Protein AF-0000000068948378 (afdb_homodimer)

Secondary structure (DSSP, 8-state):
-----EEEEEE----B-GGGPPBTTTB-HHHHHHHHHHHHHHSSS--SEEEEES--BSS--HHHHHHHHHHHTT--S-EEEE--TT--HHHHHHHTTT-GGGGTT-STTS---EEEEETTEEEEE---B-TT-SSEE--GGGHHHHHHHHHT-TTS-EEEE-SS-SS--S-HHHHHTSEETHHHHHHHHHT-TTEEEEEE-SSSS-EEEEETTEEEEEPPPSS-EE-----TT---EEE-PPPEEEEEEEETTTEEEEEEEE-S-----EESB-TTS-B--/-----EEEEEE----B-GGGPPBTTTB-HHHHHHHHHHHHHHSSS--SEEEEES--BSS--HHHHHHHHHHHTT--S-EEEE--TT--HHHHHHHTTT-GGGGTT-STTS---EEEEETTEEEEE---B-TT-SSEE--GGGHHHHHHHHHT-TTS-EEEE-SS-SS--S-HHHHHTSEETHHHHHHHHHT-TTEEEEEE-SSSS-EEEEETTEEEEEPPPSS-EE-----TT---EEE-PPPEEEEEEEETTTEEEEEEEE-S-----EESB-TTS-B--

Sequence (562 aa):
MNTAPYLVAHITDLHIKAGGKLSYRLVDTAGALHRCIDTLLAAPQQPDAVIVTGDLVDFGAESEYQFLRQILQRLSMPVRLLPGNHDSRGALRRVFADHDYLFATGSGEDPVHYSIDSGPLRLVAFDCTVPGQPGGRVDPGALPWLEAALSADPARPTLLLLHHPPFFTGIGHMDEQGLANADALEAIVRRHPQVERVLCGHLHRHITRRFGGTVAITAPGPAHQVALDLDPQAPSCFRMEPPGYLLHWWHPAHGLVTHAAAIGDYGAAHPFFDAQGKLIDMNTAPYLVAHITDLHIKAGGKLSYRLVDTAGALHRCIDTLLAAPQQPDAVIVTGDLVDFGAESEYQFLRQILQRLSMPVRLLPGNHDSRGALRRVFADHDYLFATGSGEDPVHYSIDSGPLRLVAFDCTVPGQPGGRVDPGALPWLEAALSADPARPTLLLLHHPPFFTGIGHMDEQGLANADALEAIVRRHPQVERVLCGHLHRHITRRFGGTVAITAPGPAHQVALDLDPQAPSCFRMEPPGYLLHWWHPAHGLVTHAAAIGDYGAAHPFFDAQGKLID

Structure (mmCIF, N/CA/C/O backbone):
data_AF-0000000068948378-model_v1
#
loop_
_entity.id
_entity.type
_entity.pdbx_description
1 polymer Phosphodiesterase
#
loop_
_atom_site.group_PDB
_atom_site.id
_atom_site.type_symbol
_atom_site.label_atom_id
_atom_site.label_alt_id
_atom_site.label_comp_id
_atom_site.label_asym_id
_atom_site.label_entity_id
_atom_site.label_seq_id
_atom_site.pdbx_PDB_ins_code
_atom_site.Cartn_x
_atom_site.Cartn_y
_atom_site.Cartn_z
_atom_site.occupancy
_atom_site.B_iso_or_equiv
_atom_site.auth_seq_id
_atom_site.auth_comp_id
_atom_site.auth_asym_id
_atom_site.auth_atom_id
_atom_site.pdbx_PDB_model_num
ATOM 1 N N . MET A 1 1 ? 20.938 15.641 -17.5 1 41.38 1 MET A N 1
ATOM 2 C CA . MET A 1 1 ? 19.703 15.508 -16.734 1 41.38 1 MET A CA 1
ATOM 3 C C . MET A 1 1 ? 19.969 14.844 -15.391 1 41.38 1 MET A C 1
ATOM 5 O O . MET A 1 1 ? 20.781 13.914 -15.305 1 41.38 1 MET A O 1
ATOM 9 N N . ASN A 1 2 ? 19.797 15.547 -14.328 1 54.47 2 ASN A N 1
ATOM 10 C CA . ASN A 1 2 ? 20.062 15.016 -12.992 1 54.47 2 ASN A CA 1
ATOM 11 C C . ASN A 1 2 ? 19.469 13.617 -12.828 1 54.47 2 ASN A C 1
ATOM 13 O O . ASN A 1 2 ? 18.25 13.438 -12.906 1 54.47 2 ASN A O 1
ATOM 17 N N . THR A 1 3 ? 20.25 12.5 -13 1 70.75 3 THR A N 1
ATOM 18 C CA . THR A 1 3 ? 19.906 11.086 -13.133 1 70.75 3 THR A CA 1
ATOM 19 C C . THR A 1 3 ? 19.703 10.445 -11.766 1 70.75 3 THR A C 1
ATOM 21 O O . THR A 1 3 ? 19.453 9.242 -11.672 1 70.75 3 THR A O 1
ATOM 24 N N . ALA A 1 4 ? 19.766 11.375 -10.672 1 86.75 4 ALA A N 1
ATOM 25 C CA . ALA A 1 4 ? 19.703 10.758 -9.352 1 86.75 4 ALA A CA 1
ATOM 26 C C . ALA A 1 4 ? 18.266 10.633 -8.867 1 86.75 4 ALA A C 1
ATOM 28 O O . ALA A 1 4 ? 17.438 11.5 -9.141 1 86.75 4 ALA A O 1
ATOM 29 N N . PRO A 1 5 ? 17.922 9.57 -8.219 1 94.81 5 PRO A N 1
ATOM 30 C CA . PRO A 1 5 ? 16.578 9.422 -7.645 1 94.81 5 PRO A CA 1
ATOM 31 C C . PRO A 1 5 ? 16.297 10.422 -6.527 1 94.81 5 PRO A C 1
ATOM 33 O O . PRO A 1 5 ? 17.203 11.102 -6.055 1 94.81 5 PRO A O 1
ATOM 36 N N . TYR A 1 6 ? 15.062 10.758 -6.312 1 98.31 6 TYR A N 1
ATOM 37 C CA . TYR A 1 6 ? 14.57 11.594 -5.227 1 98.31 6 TYR A CA 1
ATOM 38 C C . TYR A 1 6 ? 13.609 10.82 -4.328 1 98.31 6 TYR A C 1
ATOM 40 O O . TYR A 1 6 ? 12.711 10.133 -4.82 1 98.31 6 TYR A O 1
ATOM 48 N N . LEU A 1 7 ? 13.883 10.852 -3.053 1 98.75 7 LEU A N 1
ATOM 49 C CA . LEU A 1 7 ? 13.133 10.031 -2.107 1 98.75 7 LEU A CA 1
ATOM 50 C C . LEU A 1 7 ? 12.391 10.898 -1.099 1 98.75 7 LEU A C 1
ATOM 52 O O . LEU A 1 7 ? 13.008 11.688 -0.384 1 98.75 7 LEU A O 1
ATOM 56 N N . VAL A 1 8 ? 11.039 10.766 -1.055 1 98.94 8 VAL A N 1
ATOM 57 C CA . VAL A 1 8 ? 10.211 11.492 -0.098 1 98.94 8 VAL A CA 1
ATOM 58 C C . VAL A 1 8 ? 9.617 10.516 0.917 1 98.94 8 VAL A C 1
ATOM 60 O O . VAL A 1 8 ? 8.977 9.523 0.541 1 98.94 8 VAL A O 1
ATOM 63 N N . ALA A 1 9 ? 9.859 10.758 2.195 1 98.94 9 ALA A N 1
ATOM 64 C CA . ALA A 1 9 ? 9.18 9.992 3.24 1 98.94 9 ALA A CA 1
ATOM 65 C C . ALA A 1 9 ? 7.848 10.641 3.609 1 98.94 9 ALA A C 1
ATOM 67 O O . ALA A 1 9 ? 7.773 11.852 3.816 1 98.94 9 ALA A O 1
ATOM 68 N N . HIS A 1 10 ? 6.828 9.859 3.617 1 99 10 HIS A N 1
ATOM 69 C CA . HIS A 1 10 ? 5.488 10.281 4.004 1 99 10 HIS A CA 1
ATOM 70 C C . HIS A 1 10 ? 5.09 9.68 5.352 1 99 10 HIS A C 1
ATOM 72 O O . HIS A 1 10 ? 4.863 8.477 5.457 1 99 10 HIS A O 1
ATOM 78 N N . ILE A 1 11 ? 5.043 10.492 6.383 1 98.94 11 ILE A N 1
ATOM 79 C CA . ILE A 1 11 ? 4.535 10.102 7.695 1 98.94 11 ILE A CA 1
ATOM 80 C C . ILE A 1 11 ? 3.27 10.898 8.016 1 98.94 11 ILE A C 1
ATOM 82 O O . ILE A 1 11 ? 3.049 11.977 7.453 1 98.94 11 ILE A O 1
ATOM 86 N N . THR A 1 12 ? 2.42 10.359 8.844 1 98.94 12 THR A N 1
ATOM 87 C CA . THR A 1 12 ? 1.141 11.008 9.117 1 98.94 12 THR A CA 1
ATOM 88 C C . THR A 1 12 ? 0.565 10.539 10.445 1 98.94 12 THR A C 1
ATOM 90 O O . THR A 1 12 ? 1.054 9.578 11.039 1 98.94 12 THR A O 1
ATOM 93 N N . ASP A 1 13 ? -0.371 11.289 10.984 1 98.94 13 ASP A N 1
ATOM 94 C CA . ASP A 1 13 ? -1.159 10.906 12.148 1 98.94 13 ASP A CA 1
ATOM 95 C C . ASP A 1 13 ? -0.263 10.648 13.359 1 98.94 13 ASP A C 1
ATOM 97 O O . ASP A 1 13 ? -0.341 9.594 13.984 1 98.94 13 ASP A O 1
ATOM 101 N N . LEU A 1 14 ? 0.471 11.727 13.703 1 98.94 14 LEU A N 1
ATOM 102 C CA . LEU A 1 14 ? 1.459 11.617 14.766 1 98.94 14 LEU A CA 1
ATOM 103 C C . LEU A 1 14 ? 0.791 11.695 16.141 1 98.94 14 LEU A C 1
ATOM 105 O O . LEU A 1 14 ? 1.247 11.062 17.094 1 98.94 14 LEU A O 1
ATOM 109 N N . HIS A 1 15 ? -0.185 12.578 16.328 1 98.75 15 HIS A N 1
ATOM 110 C CA . HIS A 1 15 ? -0.958 12.766 17.547 1 98.75 15 HIS A CA 1
ATOM 111 C C . HIS A 1 15 ? -0.048 13.039 18.75 1 98.75 15 HIS A C 1
ATOM 113 O O . HIS A 1 15 ? -0.236 12.469 19.828 1 98.75 15 HIS A O 1
ATOM 119 N N . ILE A 1 16 ? 0.904 13.898 18.531 1 98.81 16 ILE A N 1
ATOM 120 C CA . ILE A 1 16 ? 1.874 14.195 19.578 1 98.81 16 ILE A CA 1
ATOM 121 C C . ILE A 1 16 ? 1.189 14.945 20.719 1 98.81 16 ILE A C 1
ATOM 123 O O . ILE A 1 16 ? 0.422 15.883 20.484 1 98.81 16 ILE A O 1
ATOM 127 N N . LYS A 1 17 ? 1.474 14.562 21.906 1 98.19 17 LYS A N 1
ATOM 128 C CA . LYS A 1 17 ? 1.017 15.234 23.109 1 98.19 17 LYS A CA 1
ATOM 129 C C . LYS A 1 17 ? 2.184 15.883 23.859 1 98.19 17 LYS A C 1
ATOM 131 O O . LYS A 1 17 ? 3.285 15.328 23.891 1 98.19 17 LYS A O 1
ATOM 136 N N . ALA A 1 18 ? 1.875 16.969 24.469 1 97.31 18 ALA A N 1
ATOM 137 C CA . ALA A 1 18 ? 2.926 17.703 25.172 1 97.31 18 ALA A CA 1
ATOM 138 C C . ALA A 1 18 ? 3.537 16.859 26.281 1 97.31 18 ALA A C 1
ATOM 140 O O . ALA A 1 18 ? 2.824 16.125 26.984 1 97.31 18 ALA A O 1
ATOM 141 N N . GLY A 1 19 ? 4.82 16.938 26.375 1 95.81 19 GLY A N 1
ATOM 142 C CA . GLY A 1 19 ? 5.535 16.312 27.484 1 95.81 19 GLY A CA 1
ATOM 143 C C . GLY A 1 19 ? 5.566 14.805 27.406 1 95.81 19 GLY A C 1
ATOM 144 O O . GLY A 1 19 ? 5.945 14.141 28.375 1 95.81 19 GLY A O 1
ATOM 145 N N . GLY A 1 20 ? 5.043 14.234 26.391 1 94.81 20 GLY A N 1
ATOM 146 C CA . GLY A 1 20 ? 5.094 12.789 26.219 1 94.81 20 GLY A CA 1
ATOM 147 C C . GLY A 1 20 ? 3.908 12.078 26.844 1 94.81 20 GLY A C 1
ATOM 148 O O . GLY A 1 20 ? 3.969 10.875 27.109 1 94.81 20 GLY A O 1
ATOM 149 N N . LYS A 1 21 ? 2.914 12.859 27.094 1 96.69 21 LYS A N 1
ATOM 150 C CA . LYS A 1 21 ? 1.692 12.242 27.609 1 96.69 21 LYS A CA 1
ATOM 151 C C . LYS A 1 21 ? 1.196 11.148 26.656 1 96.69 21 LYS A C 1
ATOM 153 O O . LYS A 1 21 ? 1.266 11.297 25.438 1 96.69 21 LYS A O 1
ATOM 158 N N . LEU A 1 22 ? 0.646 10.078 27.25 1 97.56 22 LEU A N 1
ATOM 159 C CA . LEU A 1 22 ? 0.154 8.961 26.453 1 97.56 22 LEU A CA 1
ATOM 160 C C . LEU A 1 22 ? -1.228 9.266 25.875 1 97.56 22 LEU A C 1
ATOM 162 O O . LEU A 1 22 ? -2.072 9.844 26.562 1 97.56 22 LEU A O 1
ATOM 166 N N . SER A 1 23 ? -1.463 8.914 24.656 1 96.62 23 SER A N 1
ATOM 167 C CA . SER A 1 23 ? -2.805 8.945 24.094 1 96.62 23 SER A CA 1
ATOM 168 C C . SER A 1 23 ? -3.623 7.738 24.531 1 96.62 23 SER A C 1
ATOM 170 O O . SER A 1 23 ? -3.105 6.621 24.594 1 96.62 23 SER A O 1
ATOM 172 N N . TYR A 1 24 ? -4.84 7.887 24.875 1 96.31 24 TYR A N 1
ATOM 173 C CA . TYR A 1 24 ? -5.785 6.852 25.281 1 96.31 24 TYR A CA 1
ATOM 174 C C . TYR A 1 24 ? -5.266 6.078 26.484 1 96.31 24 TYR A C 1
ATOM 176 O O . TYR A 1 24 ? -5.598 4.906 26.672 1 96.31 24 TYR A O 1
ATOM 184 N N . ARG A 1 25 ? -4.355 6.668 27.188 1 95.44 25 ARG A N 1
ATOM 185 C CA . ARG A 1 25 ? -3.73 6.117 28.375 1 95.44 25 ARG A CA 1
ATOM 186 C C . ARG A 1 25 ? -2.898 4.883 28.047 1 95.44 25 ARG A C 1
ATOM 188 O O . ARG A 1 25 ? -2.693 4.016 28.906 1 95.44 25 ARG A O 1
ATOM 195 N N . LEU A 1 26 ? -2.566 4.82 26.828 1 96.62 26 LEU A N 1
ATOM 196 C CA . LEU A 1 26 ? -1.916 3.584 26.406 1 96.62 26 LEU A CA 1
ATOM 197 C C . LEU A 1 26 ? -0.816 3.865 25.391 1 96.62 26 LEU A C 1
ATOM 199 O O . LEU A 1 26 ? 0.271 3.291 25.469 1 96.62 26 LEU A O 1
ATOM 203 N N . VAL A 1 27 ? -0.991 4.758 24.484 1 98.19 27 VAL A N 1
ATOM 204 C CA . VAL A 1 27 ? -0.158 4.887 23.297 1 98.19 27 VAL A CA 1
ATOM 205 C C . VAL A 1 27 ? 0.9 5.965 23.516 1 98.19 27 VAL A C 1
ATOM 207 O O . VAL A 1 27 ? 0.571 7.137 23.703 1 98.19 27 VAL A O 1
ATOM 210 N N . ASP A 1 28 ? 2.139 5.613 23.469 1 98.62 28 ASP A N 1
ATOM 211 C CA . ASP A 1 28 ? 3.271 6.531 23.531 1 98.62 28 ASP A CA 1
ATOM 212 C C . ASP A 1 28 ? 3.588 7.113 22.156 1 98.62 28 ASP A C 1
ATOM 214 O O . ASP A 1 28 ? 4.551 6.699 21.516 1 98.62 28 ASP A O 1
ATOM 218 N N . THR A 1 29 ? 2.883 8.164 21.781 1 98.75 29 THR A N 1
ATOM 219 C CA . THR A 1 29 ? 2.992 8.703 20.422 1 98.75 29 THR A CA 1
ATOM 220 C C . THR A 1 29 ? 4.34 9.391 20.234 1 98.75 29 THR A C 1
ATOM 222 O O . THR A 1 29 ? 4.902 9.359 19.141 1 98.75 29 THR A O 1
ATOM 225 N N . ALA A 1 30 ? 4.898 10.031 21.25 1 98.81 30 ALA A N 1
ATOM 226 C CA . ALA A 1 30 ? 6.219 10.641 21.125 1 98.81 30 ALA A CA 1
ATOM 227 C C . ALA A 1 30 ? 7.297 9.586 20.906 1 98.81 30 ALA A C 1
ATOM 229 O O . ALA A 1 30 ? 8.148 9.727 20.031 1 98.81 30 ALA A O 1
ATOM 230 N N . GLY A 1 31 ? 7.273 8.555 21.75 1 98.81 31 GLY A N 1
ATOM 231 C CA . GLY A 1 31 ? 8.203 7.453 21.562 1 98.81 31 GLY A CA 1
ATOM 232 C C . GLY A 1 31 ? 8.102 6.824 20.188 1 98.81 31 GLY A C 1
ATOM 233 O O . GLY A 1 31 ? 9.117 6.469 19.578 1 98.81 31 GLY A O 1
ATOM 234 N N . ALA A 1 32 ? 6.898 6.688 19.703 1 98.88 32 ALA A N 1
ATOM 235 C CA . ALA A 1 32 ? 6.68 6.125 18.375 1 98.88 32 ALA A CA 1
ATOM 236 C C . ALA A 1 32 ? 7.312 6.996 17.297 1 98.88 32 ALA A C 1
ATOM 238 O O . ALA A 1 32 ? 7.91 6.484 16.344 1 98.88 32 ALA A O 1
ATOM 239 N N . LEU A 1 33 ? 7.117 8.312 17.406 1 98.94 33 LEU A N 1
ATOM 240 C CA . LEU A 1 33 ? 7.727 9.203 16.422 1 98.94 33 LEU A CA 1
ATOM 241 C C . LEU A 1 33 ? 9.25 9.125 16.5 1 98.94 33 LEU A C 1
ATOM 243 O O . LEU A 1 33 ? 9.922 9.156 15.461 1 98.94 33 LEU A O 1
ATOM 247 N N . HIS A 1 34 ? 9.828 9.078 17.703 1 98.88 34 HIS A N 1
ATOM 248 C CA . HIS A 1 34 ? 11.273 8.898 17.844 1 98.88 34 HIS A CA 1
ATOM 249 C C . HIS A 1 34 ? 11.742 7.641 17.109 1 98.88 34 HIS A C 1
ATOM 251 O O . HIS A 1 34 ? 12.742 7.672 16.391 1 98.88 34 HIS A O 1
ATOM 257 N N . ARG A 1 35 ? 11.039 6.566 17.312 1 98.81 35 ARG A N 1
ATOM 258 C CA . ARG A 1 35 ? 11.391 5.316 16.641 1 98.81 35 ARG A CA 1
ATOM 259 C C . ARG A 1 35 ? 11.273 5.453 15.125 1 98.81 35 ARG A C 1
ATOM 261 O O . ARG A 1 35 ? 12.094 4.906 14.391 1 98.81 35 ARG A O 1
ATOM 268 N N . CYS A 1 36 ? 10.227 6.102 14.688 1 98.88 36 CYS A N 1
ATOM 269 C CA . CYS A 1 36 ? 10.055 6.363 13.266 1 98.88 36 CYS A CA 1
ATOM 270 C C . CYS A 1 36 ? 11.258 7.109 12.703 1 98.88 36 CYS A C 1
ATOM 272 O O . CYS A 1 36 ? 11.828 6.703 11.688 1 98.88 36 CYS A O 1
ATOM 274 N N . ILE A 1 37 ? 11.641 8.172 13.359 1 98.94 37 ILE A N 1
ATOM 275 C CA . ILE A 1 37 ? 12.758 9 12.914 1 98.94 37 ILE A CA 1
ATOM 276 C C . ILE A 1 37 ? 14.055 8.188 12.969 1 98.94 37 ILE A C 1
ATOM 278 O O . ILE A 1 37 ? 14.867 8.242 12.039 1 98.94 37 ILE A O 1
ATOM 282 N N . ASP A 1 38 ? 14.25 7.383 14.078 1 98.81 38 ASP A N 1
ATOM 283 C CA . ASP A 1 38 ? 15.406 6.492 14.141 1 98.81 38 ASP A CA 1
ATOM 284 C C . ASP A 1 38 ? 15.461 5.566 12.93 1 98.81 38 ASP A C 1
ATOM 286 O O . ASP A 1 38 ? 16.531 5.344 12.359 1 98.81 38 ASP A O 1
ATOM 290 N N . THR A 1 39 ? 14.336 5.059 12.586 1 98.69 39 THR A N 1
ATOM 291 C CA . THR A 1 39 ? 14.25 4.137 11.461 1 98.69 39 THR A CA 1
ATOM 292 C C . THR A 1 39 ? 14.617 4.84 10.156 1 98.69 39 THR A C 1
ATOM 294 O O . THR A 1 39 ? 15.398 4.309 9.359 1 98.69 39 THR A O 1
ATOM 297 N N . LEU A 1 40 ? 14.062 6.039 9.914 1 98.44 40 LEU A N 1
ATOM 298 C CA . LEU A 1 40 ? 14.359 6.824 8.727 1 98.44 40 LEU A CA 1
ATOM 299 C C . LEU A 1 40 ? 15.844 7.129 8.625 1 98.44 40 LEU A C 1
ATOM 301 O O . LEU A 1 40 ? 16.438 7.004 7.555 1 98.44 40 LEU A O 1
ATOM 305 N N . LEU A 1 41 ? 16.422 7.488 9.727 1 98.25 41 LEU A N 1
ATOM 306 C CA . LEU A 1 41 ? 17.812 7.938 9.734 1 98.25 41 LEU A CA 1
ATOM 307 C C . LEU A 1 41 ? 18.766 6.754 9.633 1 98.25 41 LEU A C 1
ATOM 309 O O . LEU A 1 41 ? 19.906 6.914 9.211 1 98.25 41 LEU A O 1
ATOM 313 N N . ALA A 1 42 ? 18.312 5.57 10.031 1 97.5 42 ALA A N 1
ATOM 314 C CA . ALA A 1 42 ? 19.141 4.371 9.984 1 97.5 42 ALA A CA 1
ATOM 315 C C . ALA A 1 42 ? 19 3.654 8.641 1 97.5 42 ALA A C 1
ATOM 317 O O . ALA A 1 42 ? 19.734 2.721 8.344 1 97.5 42 ALA A O 1
ATOM 318 N N . ALA A 1 43 ? 18.047 4.062 7.844 1 96.81 43 ALA A N 1
ATOM 319 C CA . ALA A 1 43 ? 17.781 3.387 6.578 1 96.81 43 ALA A CA 1
ATOM 320 C C . ALA A 1 43 ? 18.953 3.516 5.621 1 96.81 43 ALA A C 1
ATOM 322 O O . ALA A 1 43 ? 19.734 4.473 5.703 1 96.81 43 ALA A O 1
ATOM 323 N N . PRO A 1 44 ? 19.078 2.504 4.629 1 96.31 44 PRO A N 1
ATOM 324 C CA . PRO A 1 44 ? 20.188 2.592 3.664 1 96.31 44 PRO A CA 1
ATOM 325 C C . PRO A 1 44 ? 20.172 3.896 2.873 1 96.31 44 PRO A C 1
ATOM 327 O O . PRO A 1 44 ? 21.234 4.457 2.582 1 96.31 44 PRO A O 1
ATOM 330 N N . GLN A 1 45 ? 19.016 4.32 2.473 1 97.38 45 GLN A N 1
ATOM 331 C CA . GLN A 1 45 ? 18.828 5.633 1.862 1 97.38 45 GLN A CA 1
ATOM 332 C C . GLN A 1 45 ? 17.969 6.535 2.75 1 97.38 45 GLN A C 1
ATOM 334 O O . GLN A 1 45 ? 16.828 6.211 3.057 1 97.38 45 GLN A O 1
ATOM 339 N N . GLN A 1 46 ? 18.547 7.629 3.104 1 97.38 46 GLN A N 1
ATOM 340 C CA . GLN A 1 46 ? 17.75 8.633 3.795 1 97.38 46 GLN A CA 1
ATOM 341 C C . GLN A 1 46 ? 16.891 9.422 2.811 1 97.38 46 GLN A C 1
ATOM 343 O O . GLN A 1 46 ? 17.312 9.672 1.679 1 97.38 46 GLN A O 1
ATOM 348 N N . PRO A 1 47 ? 15.695 9.797 3.244 1 98.56 47 PRO A N 1
ATOM 349 C CA . PRO A 1 47 ? 14.867 10.602 2.338 1 98.56 47 PRO A CA 1
ATOM 350 C C . PRO A 1 47 ? 15.445 12 2.102 1 98.56 47 PRO A C 1
ATOM 352 O O . PRO A 1 47 ? 16.156 12.531 2.961 1 98.56 47 PRO A O 1
ATOM 355 N N . ASP A 1 48 ? 15.133 12.547 0.911 1 98.69 48 ASP A N 1
ATOM 356 C CA . ASP A 1 48 ? 15.523 13.906 0.569 1 98.69 48 ASP A CA 1
ATOM 357 C C . ASP A 1 48 ? 14.594 14.93 1.227 1 98.69 48 ASP A C 1
ATOM 359 O O . ASP A 1 48 ? 14.984 16.078 1.442 1 98.69 48 ASP A O 1
ATOM 363 N N . ALA A 1 49 ? 13.391 14.508 1.543 1 98.81 49 ALA A N 1
ATOM 364 C CA . ALA A 1 49 ? 12.375 15.328 2.201 1 98.81 49 ALA A CA 1
ATOM 365 C C . ALA A 1 49 ? 11.383 14.461 2.967 1 98.81 49 ALA A C 1
ATOM 367 O O . ALA A 1 49 ? 11.227 13.273 2.67 1 98.81 49 ALA A O 1
ATOM 368 N N . VAL A 1 50 ? 10.758 15.047 3.957 1 98.94 50 VAL A N 1
ATOM 369 C CA . VAL A 1 50 ? 9.695 14.406 4.719 1 98.94 50 VAL A CA 1
ATOM 370 C C . VAL A 1 50 ? 8.422 15.234 4.625 1 98.94 50 VAL A C 1
ATOM 372 O O . VAL A 1 50 ? 8.461 16.469 4.742 1 98.94 50 VAL A O 1
ATOM 375 N N . ILE A 1 51 ? 7.348 14.633 4.297 1 98.94 51 ILE A N 1
ATOM 376 C CA . ILE A 1 51 ? 6.043 15.281 4.371 1 98.94 51 ILE A CA 1
ATOM 377 C C . ILE A 1 51 ? 5.223 14.664 5.504 1 98.94 51 ILE A C 1
ATOM 379 O O . ILE A 1 51 ? 5.301 13.453 5.746 1 98.94 51 ILE A O 1
ATOM 383 N N . VAL A 1 52 ? 4.496 15.414 6.25 1 98.94 52 VAL A N 1
ATOM 384 C CA . VAL A 1 52 ? 3.598 14.984 7.316 1 98.94 52 VAL A CA 1
ATOM 385 C C . VAL A 1 52 ? 2.18 15.469 7.027 1 98.94 52 VAL A C 1
ATOM 387 O O . VAL A 1 52 ? 1.915 16.672 7.043 1 98.94 52 VAL A O 1
ATOM 390 N N . THR A 1 53 ? 1.221 14.531 6.84 1 98.88 53 THR A N 1
ATOM 391 C CA . THR A 1 53 ? -0.067 14.906 6.266 1 98.88 53 THR A CA 1
ATOM 392 C C . THR A 1 53 ? -1.149 14.938 7.34 1 98.88 53 THR A C 1
ATOM 394 O O . THR A 1 53 ? -2.236 14.391 7.152 1 98.88 53 THR A O 1
ATOM 397 N N . GLY A 1 54 ? -0.845 15.531 8.477 1 98.69 54 GLY A N 1
ATOM 398 C CA . GLY A 1 54 ? -1.902 15.953 9.383 1 98.69 54 GLY A CA 1
ATOM 399 C C . GLY A 1 54 ? -1.978 15.117 10.641 1 98.69 54 GLY A C 1
ATOM 400 O O . GLY A 1 54 ? -1.283 14.109 10.766 1 98.69 54 GLY A O 1
ATOM 401 N N . ASP A 1 55 ? -2.854 15.625 11.586 1 98.88 55 ASP A N 1
ATOM 402 C CA . ASP A 1 55 ? -2.918 15.094 12.945 1 98.88 55 ASP A CA 1
ATOM 403 C C . ASP A 1 55 ? -1.531 15.047 13.586 1 98.88 55 ASP A C 1
ATOM 405 O O . ASP A 1 55 ? -1.114 14.016 14.102 1 98.88 55 ASP A O 1
ATOM 409 N N . LEU A 1 56 ? -0.904 16.219 13.383 1 98.94 56 LEU A N 1
ATOM 410 C CA . LEU A 1 56 ? 0.442 16.422 13.914 1 98.94 56 LEU A CA 1
ATOM 411 C C . LEU A 1 56 ? 0.464 16.266 15.43 1 98.94 56 LEU A C 1
ATOM 413 O O . LEU A 1 56 ? 1.366 15.633 15.977 1 98.94 56 LEU A O 1
ATOM 417 N N . VAL A 1 57 ? -0.514 16.906 15.992 1 98.81 57 VAL A N 1
ATOM 418 C CA . VAL A 1 57 ? -0.693 16.828 17.438 1 98.81 57 VAL A CA 1
ATOM 419 C C . VAL A 1 57 ? -2.098 16.328 17.766 1 98.81 57 VAL A C 1
ATOM 421 O O . VAL A 1 57 ? -2.871 16 16.859 1 98.81 57 VAL A O 1
ATOM 424 N N . ASP A 1 58 ? -2.432 16.219 19.047 1 98.06 58 ASP A N 1
ATOM 425 C CA . ASP A 1 58 ? -3.658 15.508 19.406 1 98.06 58 ASP A CA 1
ATOM 426 C C . ASP A 1 58 ? -4.793 16.484 19.703 1 98.06 58 ASP A C 1
ATOM 428 O O . ASP A 1 58 ? -5.957 16.203 19.438 1 98.06 58 ASP A O 1
ATOM 432 N N . PHE A 1 59 ? -4.465 17.766 20.234 1 97.31 59 PHE A N 1
ATOM 433 C CA . PHE A 1 59 ? -5.531 18.656 20.656 1 97.31 59 PHE A CA 1
ATOM 434 C C . PHE A 1 59 ? -5.309 20.062 20.094 1 97.31 59 PHE A C 1
ATOM 436 O O . PHE A 1 59 ? -6.051 20.984 20.406 1 97.31 59 PHE A O 1
ATOM 443 N N . GLY A 1 60 ? -4.301 20.281 19.375 1 98.06 60 GLY A N 1
ATOM 444 C CA . GLY A 1 60 ? -4.059 21.562 18.734 1 98.06 60 GLY A CA 1
ATOM 445 C C . GLY A 1 60 ? -3.455 22.594 19.656 1 98.06 60 GLY A C 1
ATOM 446 O O . GLY A 1 60 ? -3.408 23.781 19.328 1 98.06 60 GLY A O 1
ATOM 447 N N . ALA A 1 61 ? -3 22.156 20.812 1 98.25 61 ALA A N 1
ATOM 448 C CA . ALA A 1 61 ? -2.404 23.078 21.781 1 98.25 61 ALA A CA 1
ATOM 449 C C . ALA A 1 61 ? -1 23.484 21.344 1 98.25 61 ALA A C 1
ATOM 451 O O . ALA A 1 61 ? -0.239 22.672 20.828 1 98.25 61 ALA A O 1
ATOM 452 N N . GLU A 1 62 ? -0.69 24.734 21.594 1 98.69 62 GLU A N 1
ATOM 453 C CA . GLU A 1 62 ? 0.619 25.25 21.203 1 98.69 62 GLU A CA 1
ATOM 454 C C . GLU A 1 62 ? 1.742 24.438 21.844 1 98.69 62 GLU A C 1
ATOM 456 O O . GLU A 1 62 ? 2.771 24.188 21.203 1 98.69 62 GLU A O 1
ATOM 461 N N . SER A 1 63 ? 1.56 24 23.125 1 98.81 63 SER A N 1
ATOM 462 C CA . SER A 1 63 ? 2.578 23.219 23.812 1 98.81 63 SER A CA 1
ATOM 463 C C . SER A 1 63 ? 2.836 21.891 23.094 1 98.81 63 SER A C 1
ATOM 465 O O . SER A 1 63 ? 3.959 21.391 23.109 1 98.81 63 SER A O 1
ATOM 467 N N . GLU A 1 64 ? 1.86 21.328 22.484 1 98.88 64 GLU A N 1
ATOM 468 C CA . GLU A 1 64 ? 2.029 20.094 21.734 1 98.88 64 GLU A CA 1
ATOM 469 C C . GLU A 1 64 ? 2.893 20.312 20.484 1 98.88 64 GLU A C 1
ATOM 471 O O . GLU A 1 64 ? 3.773 19.516 20.188 1 98.88 64 GLU A O 1
ATOM 476 N N . TYR A 1 65 ? 2.676 21.422 19.828 1 98.88 65 TYR A N 1
ATOM 477 C CA . TYR A 1 65 ? 3.475 21.75 18.656 1 98.88 65 TYR A CA 1
ATOM 478 C C . TYR A 1 65 ? 4.922 22.031 19.047 1 98.88 65 TYR A C 1
ATOM 480 O O . TYR A 1 65 ? 5.848 21.672 18.312 1 98.88 65 TYR A O 1
ATOM 488 N N . GLN A 1 66 ? 5.07 22.75 20.141 1 98.88 66 GLN A N 1
ATOM 489 C CA . GLN A 1 66 ? 6.43 23 20.609 1 98.88 66 GLN A CA 1
ATOM 490 C C . GLN A 1 66 ? 7.18 21.703 20.859 1 98.88 66 GLN A C 1
ATOM 492 O O . GLN A 1 66 ? 8.344 21.562 20.484 1 98.88 66 GLN A O 1
ATOM 497 N N . PHE A 1 67 ? 6.48 20.781 21.516 1 98.88 67 PHE A N 1
ATOM 498 C CA . PHE A 1 67 ? 7.07 19.469 21.766 1 98.88 67 PHE A CA 1
ATOM 499 C C . PHE A 1 67 ? 7.344 18.734 20.453 1 98.88 67 PHE A C 1
ATOM 501 O O . PHE A 1 67 ? 8.422 18.172 20.281 1 98.88 67 PHE A O 1
ATOM 508 N N . LEU A 1 68 ? 6.422 18.766 19.547 1 98.94 68 LEU A N 1
ATOM 509 C CA . LEU A 1 68 ? 6.594 18.156 18.234 1 98.94 68 LEU A CA 1
ATOM 510 C C . LEU A 1 68 ? 7.809 18.75 17.516 1 98.94 68 LEU A C 1
ATOM 512 O O . LEU A 1 68 ? 8.617 18.016 16.953 1 98.94 68 LEU A O 1
ATOM 516 N N . ARG A 1 69 ? 7.883 20.078 17.484 1 98.88 69 ARG A N 1
ATOM 517 C CA . ARG A 1 69 ? 8.984 20.75 16.828 1 98.88 69 ARG A CA 1
ATOM 518 C C . ARG A 1 69 ? 10.328 20.266 17.359 1 98.88 69 ARG A C 1
ATOM 520 O O . ARG A 1 69 ? 11.266 20.047 16.578 1 98.88 69 ARG A O 1
ATOM 527 N N . GLN A 1 70 ? 10.414 20.078 18.656 1 98.75 70 GLN A N 1
ATOM 528 C CA . GLN A 1 70 ? 11.641 19.578 19.25 1 98.75 70 GLN A CA 1
ATOM 529 C C . GLN A 1 70 ? 12 18.203 18.703 1 98.75 70 GLN A C 1
ATOM 531 O O . GLN A 1 70 ? 13.172 17.922 18.422 1 98.75 70 GLN A O 1
ATOM 536 N N . ILE A 1 71 ? 11.008 17.375 18.562 1 98.88 71 ILE A N 1
ATOM 537 C CA . ILE A 1 71 ? 11.258 16.031 18.062 1 98.88 71 ILE A CA 1
ATOM 538 C C . ILE A 1 71 ? 11.672 16.078 16.594 1 98.88 71 ILE A C 1
ATOM 540 O O . ILE A 1 71 ? 12.641 15.43 16.188 1 98.88 71 ILE A O 1
ATOM 544 N N . LEU A 1 72 ? 11.008 16.891 15.773 1 98.81 72 LEU A N 1
ATOM 545 C CA . LEU A 1 72 ? 11.219 16.938 14.328 1 98.81 72 LEU A CA 1
ATOM 546 C C . LEU A 1 72 ? 12.578 17.547 14 1 98.81 72 LEU A C 1
ATOM 548 O O . LEU A 1 72 ? 13.094 17.359 12.891 1 98.81 72 LEU A O 1
ATOM 552 N N . GLN A 1 73 ? 13.164 18.281 14.93 1 98.38 73 GLN A N 1
ATOM 553 C CA . GLN A 1 73 ? 14.469 18.891 14.719 1 98.38 73 GLN A CA 1
ATOM 554 C C . GLN A 1 73 ? 15.547 17.828 14.508 1 98.38 73 GLN A C 1
ATOM 556 O O . GLN A 1 73 ? 16.641 18.125 14.016 1 98.38 73 GLN A O 1
ATOM 561 N N . ARG A 1 74 ? 15.234 16.641 14.883 1 98.56 74 ARG A N 1
ATOM 562 C CA . ARG A 1 74 ? 16.172 15.539 14.703 1 98.56 74 ARG A CA 1
ATOM 563 C C . ARG A 1 74 ? 16.359 15.219 13.219 1 98.56 74 ARG A C 1
ATOM 565 O O . ARG A 1 74 ? 17.297 14.531 12.844 1 98.56 74 ARG A O 1
ATOM 572 N N . LEU A 1 75 ? 15.398 15.602 12.406 1 98.62 75 LEU A N 1
ATOM 573 C CA . LEU A 1 75 ? 15.5 15.391 10.969 1 98.62 75 LEU A CA 1
ATOM 574 C C . LEU A 1 75 ? 16.297 16.5 10.305 1 98.62 75 LEU A C 1
ATOM 576 O O . LEU A 1 75 ? 16.062 17.688 10.57 1 98.62 75 LEU A O 1
ATOM 580 N N . SER A 1 76 ? 17.25 16.109 9.422 1 96.5 76 SER A N 1
ATOM 581 C CA . SER A 1 76 ? 18.141 17.109 8.805 1 96.5 76 SER A CA 1
ATOM 582 C C . SER A 1 76 ? 17.609 17.547 7.441 1 96.5 76 SER A C 1
ATOM 584 O O . SER A 1 76 ? 18.062 18.547 6.891 1 96.5 76 SER A O 1
ATOM 586 N N . MET A 1 77 ? 16.734 16.781 6.875 1 98.12 77 MET A N 1
ATOM 587 C CA . MET A 1 77 ? 16.156 17.141 5.582 1 98.12 77 MET A CA 1
ATOM 588 C C . MET A 1 77 ? 14.906 17.984 5.766 1 98.12 77 MET A C 1
ATOM 590 O O . MET A 1 77 ? 14.328 18.031 6.852 1 98.12 77 MET A O 1
ATOM 594 N N . PRO A 1 78 ? 14.43 18.672 4.711 1 98.56 78 PRO A N 1
ATOM 595 C CA . PRO A 1 78 ? 13.219 19.484 4.816 1 98.56 78 PRO A CA 1
ATOM 596 C C . PRO A 1 78 ? 12 18.672 5.242 1 98.56 78 PRO A C 1
ATOM 598 O O . PRO A 1 78 ? 11.797 17.562 4.758 1 98.56 78 PRO A O 1
ATOM 601 N N . VAL A 1 79 ? 11.227 19.234 6.18 1 98.88 79 VAL A N 1
ATOM 602 C CA . VAL A 1 79 ? 9.961 18.672 6.633 1 98.88 79 VAL A CA 1
ATOM 603 C C . VAL A 1 79 ? 8.812 19.609 6.27 1 98.88 79 VAL A C 1
ATOM 605 O O . VAL A 1 79 ? 8.836 20.797 6.609 1 98.88 79 VAL A O 1
ATOM 608 N N . ARG A 1 80 ? 7.844 19.125 5.527 1 98.94 80 ARG A N 1
ATOM 609 C CA . ARG A 1 80 ? 6.672 19.891 5.129 1 98.94 80 ARG A CA 1
ATOM 610 C C . ARG A 1 80 ? 5.418 19.406 5.848 1 98.94 80 ARG A C 1
ATOM 612 O O . ARG A 1 80 ? 5.156 18.203 5.891 1 98.94 80 ARG A O 1
ATOM 619 N N . LEU A 1 81 ? 4.703 20.344 6.43 1 98.94 81 LEU A N 1
ATOM 620 C CA . LEU A 1 81 ? 3.609 20 7.336 1 98.94 81 LEU A CA 1
ATOM 621 C C . LEU A 1 81 ? 2.266 20.406 6.734 1 98.94 81 LEU A C 1
ATOM 623 O O . LEU A 1 81 ? 2.152 21.453 6.094 1 98.94 81 LEU A O 1
ATOM 627 N N . LEU A 1 82 ? 1.306 19.625 6.891 1 98.94 82 LEU A N 1
ATOM 628 C CA . LEU A 1 82 ? -0.102 19.875 6.602 1 98.94 82 LEU A CA 1
ATOM 629 C C . LEU A 1 82 ? -0.973 19.547 7.809 1 98.94 82 LEU A C 1
ATOM 631 O O . LEU A 1 82 ? -0.762 18.531 8.477 1 98.94 82 LEU A O 1
ATOM 635 N N . PRO A 1 83 ? -1.952 20.422 8.195 1 98.88 83 PRO A N 1
ATOM 636 C CA . PRO A 1 83 ? -2.799 20.109 9.352 1 98.88 83 PRO A CA 1
ATOM 637 C C . PRO A 1 83 ? -3.824 19.016 9.055 1 98.88 83 PRO A C 1
ATOM 639 O O . PRO A 1 83 ? -4.199 18.812 7.895 1 98.88 83 PRO A O 1
ATOM 642 N N . GLY A 1 84 ? -4.234 18.281 10.008 1 98.88 84 GLY A N 1
ATOM 643 C CA . GLY A 1 84 ? -5.402 17.406 10.016 1 98.88 84 GLY A CA 1
ATOM 644 C C . GLY A 1 84 ? -6.484 17.875 10.969 1 98.88 84 GLY A C 1
ATOM 645 O O . GLY A 1 84 ? -6.445 19.016 11.453 1 98.88 84 GLY A O 1
ATOM 646 N N . ASN A 1 85 ? -7.48 17.078 11.234 1 98.75 85 ASN A N 1
ATOM 647 C CA . ASN A 1 85 ? -8.656 17.531 11.969 1 98.75 85 ASN A CA 1
ATOM 648 C C . ASN A 1 85 ? -8.344 17.75 13.445 1 98.75 85 ASN A C 1
ATOM 650 O O . ASN A 1 85 ? -9.086 18.438 14.148 1 98.75 85 ASN A O 1
ATOM 654 N N . HIS A 1 86 ? -7.211 17.297 13.977 1 98.56 86 HIS A N 1
ATOM 655 C CA . HIS A 1 86 ? -6.816 17.5 15.359 1 98.56 86 HIS A CA 1
ATOM 656 C C . HIS A 1 86 ? -5.973 18.766 15.516 1 98.56 86 HIS A C 1
ATOM 658 O O . HIS A 1 86 ? -5.688 19.203 16.625 1 98.56 86 HIS A O 1
ATOM 664 N N . ASP A 1 87 ? -5.68 19.375 14.453 1 98.75 87 ASP A N 1
ATOM 665 C CA . ASP A 1 87 ? -4.68 20.438 14.469 1 98.75 87 ASP A CA 1
ATOM 666 C C . ASP A 1 87 ? -5.34 21.812 14.516 1 98.75 87 ASP A C 1
ATOM 668 O O . ASP A 1 87 ? -6.508 21.953 14.148 1 98.75 87 ASP A O 1
ATOM 672 N N . SER A 1 88 ? -4.605 22.75 15.023 1 98.56 88 SER A N 1
ATOM 673 C CA . SER A 1 88 ? -4.914 24.172 14.969 1 98.56 88 SER A CA 1
ATOM 674 C C . SER A 1 88 ? -4.016 24.906 13.969 1 98.56 88 SER A C 1
ATOM 676 O O . SER A 1 88 ? -2.797 24.938 14.133 1 98.56 88 SER A O 1
ATOM 678 N N . ARG A 1 89 ? -4.637 25.531 13.016 1 98.69 89 ARG A N 1
ATOM 679 C CA . ARG A 1 89 ? -3.881 26.25 12 1 98.69 89 ARG A CA 1
ATOM 680 C C . ARG A 1 89 ? -3.051 27.375 12.633 1 98.69 89 ARG A C 1
ATOM 682 O O . ARG A 1 89 ? -1.879 27.547 12.297 1 98.69 89 ARG A O 1
ATOM 689 N N . GLY A 1 90 ? -3.703 28.078 13.523 1 98.62 90 GLY A N 1
ATOM 690 C CA . GLY A 1 90 ? -3.039 29.203 14.18 1 98.62 90 GLY A CA 1
ATOM 691 C C . GLY A 1 90 ? -1.853 28.781 15.023 1 98.62 90 GLY A C 1
ATOM 692 O O . GLY A 1 90 ? -0.774 29.375 14.93 1 98.62 90 GLY A O 1
ATOM 693 N N . ALA A 1 91 ? -2.004 27.75 15.852 1 98.75 91 ALA A N 1
ATOM 694 C CA . ALA A 1 91 ? -0.917 27.266 16.703 1 98.75 91 ALA A CA 1
ATOM 695 C C . ALA A 1 91 ? 0.221 26.688 15.859 1 98.75 91 ALA A C 1
ATOM 697 O O . ALA A 1 91 ? 1.396 26.906 16.172 1 98.75 91 ALA A O 1
ATOM 698 N N . LEU A 1 92 ? -0.154 25.953 14.797 1 98.88 92 LEU A N 1
ATOM 699 C CA . LEU A 1 92 ? 0.843 25.422 13.875 1 98.88 92 LEU A CA 1
ATOM 700 C C . LEU A 1 92 ? 1.72 26.547 13.328 1 98.88 92 LEU A C 1
ATOM 702 O O . LEU A 1 92 ? 2.949 26.469 13.383 1 98.88 92 LEU A O 1
ATOM 706 N N . ARG A 1 93 ? 1.103 27.641 12.867 1 98.81 93 ARG A N 1
ATOM 707 C CA . ARG A 1 93 ? 1.814 28.766 12.273 1 98.81 93 ARG A CA 1
ATOM 708 C C . ARG A 1 93 ? 2.672 29.484 13.312 1 98.81 93 ARG A C 1
ATOM 710 O O . ARG A 1 93 ? 3.785 29.922 13.016 1 98.81 93 ARG A O 1
ATOM 717 N N . ARG A 1 94 ? 2.125 29.594 14.539 1 98.81 94 ARG A N 1
ATOM 718 C CA . ARG A 1 94 ? 2.869 30.281 15.586 1 98.81 94 ARG A CA 1
ATOM 719 C C . ARG A 1 94 ? 4.148 29.531 15.945 1 98.81 94 ARG A C 1
ATOM 721 O O . ARG A 1 94 ? 5.207 30.141 16.094 1 98.81 94 ARG A O 1
ATOM 728 N N . VAL A 1 95 ? 4.062 28.266 16.062 1 98.88 95 VAL A N 1
ATOM 729 C CA . VAL A 1 95 ? 5.203 27.484 16.516 1 98.88 95 VAL A CA 1
ATOM 730 C C . VAL A 1 95 ? 6.18 27.266 15.367 1 98.88 95 VAL A C 1
ATOM 732 O O . VAL A 1 95 ? 7.395 27.234 15.57 1 98.88 95 VAL A O 1
ATOM 735 N N . PHE A 1 96 ? 5.676 27.078 14.172 1 98.81 96 PHE A N 1
ATOM 736 C CA . PHE A 1 96 ? 6.512 26.875 12.992 1 98.81 96 PHE A CA 1
ATOM 737 C C . PHE A 1 96 ? 6.543 28.125 12.125 1 98.81 96 PHE A C 1
ATOM 739 O O . PHE A 1 96 ? 6.375 28.047 10.906 1 98.81 96 PHE A O 1
ATOM 746 N N . ALA A 1 97 ? 6.762 29.203 12.719 1 98.56 97 ALA A N 1
ATOM 747 C CA . ALA A 1 97 ? 6.688 30.5 12.062 1 98.56 97 ALA A CA 1
ATOM 748 C C . ALA A 1 97 ? 7.777 30.656 11.008 1 98.56 97 ALA A C 1
ATOM 750 O O . ALA A 1 97 ? 7.66 31.469 10.086 1 98.56 97 ALA A O 1
ATOM 751 N N . ASP A 1 98 ? 8.852 29.875 11.109 1 98.25 98 ASP A N 1
ATOM 752 C CA . ASP A 1 98 ? 9.969 29.953 10.18 1 98.25 98 ASP A CA 1
ATOM 753 C C . ASP A 1 98 ? 9.688 29.141 8.914 1 98.25 98 ASP A C 1
ATOM 755 O O . ASP A 1 98 ? 10.477 29.156 7.969 1 98.25 98 ASP A O 1
ATOM 759 N N . HIS A 1 99 ? 8.57 28.406 8.867 1 98.44 99 HIS A N 1
ATOM 760 C CA . HIS A 1 99 ? 8.125 27.703 7.668 1 98.44 99 HIS A CA 1
ATOM 761 C C . HIS A 1 99 ? 7.281 28.609 6.781 1 98.44 99 HIS A C 1
ATOM 763 O O . HIS A 1 99 ? 6.051 28.625 6.883 1 98.44 99 HIS A O 1
ATOM 769 N N . ASP A 1 100 ? 7.879 29.266 5.875 1 98.44 100 ASP A N 1
ATOM 770 C CA . ASP A 1 100 ? 7.254 30.312 5.074 1 98.44 100 ASP A CA 1
ATOM 771 C C . ASP A 1 100 ? 6.059 29.781 4.297 1 98.44 100 ASP A C 1
ATOM 773 O O . ASP A 1 100 ? 5.059 30.469 4.113 1 98.44 100 ASP A O 1
ATOM 777 N N . TYR A 1 101 ? 6.148 28.547 3.9 1 98.62 101 TYR A N 1
ATOM 778 C CA . TYR A 1 101 ? 5.105 27.969 3.059 1 98.62 101 TYR A CA 1
ATOM 779 C C . TYR A 1 101 ? 3.777 27.906 3.805 1 98.62 101 TYR A C 1
ATOM 781 O O . TYR A 1 101 ? 2.709 27.922 3.189 1 98.62 101 TYR A O 1
ATOM 789 N N . LEU A 1 102 ? 3.764 27.844 5.086 1 98.81 102 LEU A N 1
ATOM 790 C CA . LEU A 1 102 ? 2.549 27.781 5.891 1 98.81 102 LEU A CA 1
ATOM 791 C C . LEU A 1 102 ? 1.756 29.078 5.793 1 98.81 102 LEU A C 1
ATOM 793 O O . LEU A 1 102 ? 0.582 29.125 6.164 1 98.81 102 LEU A O 1
ATOM 797 N N . PHE A 1 103 ? 2.35 30.094 5.324 1 98.62 103 PHE A N 1
ATOM 798 C CA . PHE A 1 103 ? 1.734 31.422 5.246 1 98.62 103 PHE A CA 1
ATOM 799 C C . PHE A 1 103 ? 1.438 31.797 3.801 1 98.62 103 PHE A C 1
ATOM 801 O O . PHE A 1 103 ? 1.066 32.938 3.516 1 98.62 103 PHE A O 1
ATOM 808 N N . ALA A 1 104 ? 1.577 30.875 2.867 1 98.25 104 ALA A N 1
ATOM 809 C CA . ALA A 1 104 ? 1.479 31.141 1.436 1 98.25 104 ALA A CA 1
ATOM 810 C C . ALA A 1 104 ? 0.088 31.656 1.068 1 98.25 104 ALA A C 1
ATOM 812 O O . ALA A 1 104 ? -0.061 32.469 0.16 1 98.25 104 ALA A O 1
ATOM 813 N N . THR A 1 105 ? -0.898 31.125 1.805 1 97.94 105 THR A N 1
ATOM 814 C CA . THR A 1 105 ? -2.25 31.469 1.382 1 97.94 105 THR A CA 1
ATOM 815 C C . THR A 1 105 ? -3.023 32.125 2.527 1 97.94 105 THR A C 1
ATOM 817 O O . THR A 1 105 ? -4.254 32.188 2.494 1 97.94 105 THR A O 1
ATOM 820 N N . GLY A 1 106 ? -2.355 32.5 3.562 1 97.81 106 GLY A N 1
ATOM 821 C CA . GLY A 1 106 ? -3.055 33.125 4.664 1 97.81 106 GLY A CA 1
ATOM 822 C C . GLY A 1 106 ? -2.268 33.125 5.961 1 97.81 106 GLY A C 1
ATOM 823 O O . GLY A 1 106 ? -1.06 32.875 5.957 1 97.81 106 GLY A O 1
ATOM 824 N N . SER A 1 107 ? -2.984 33.5 7.07 1 98 107 SER A N 1
ATOM 825 C CA . SER A 1 107 ? -2.439 33.531 8.422 1 98 107 SER A CA 1
ATOM 826 C C . SER A 1 107 ? -3.475 33.094 9.453 1 98 107 SER A C 1
ATOM 828 O O . SER A 1 107 ? -4.609 32.781 9.102 1 98 107 SER A O 1
ATOM 830 N N . GLY A 1 108 ? -3.002 32.969 10.672 1 97.12 108 GLY A N 1
ATOM 831 C CA . GLY A 1 108 ? -3.928 32.594 11.734 1 97.12 108 GLY A CA 1
ATOM 832 C C . GLY A 1 108 ? -4.672 31.312 11.445 1 97.12 108 GLY A C 1
ATOM 833 O O . GLY A 1 108 ? -4.055 30.281 11.164 1 97.12 108 GLY A O 1
ATOM 834 N N . GLU A 1 109 ? -6.008 31.484 11.359 1 97.31 109 GLU A N 1
ATOM 835 C CA . GLU A 1 109 ? -6.836 30.281 11.227 1 97.31 109 GLU A CA 1
ATOM 836 C C . GLU A 1 109 ? -7.223 30.047 9.773 1 97.31 109 GLU A C 1
ATOM 838 O O . GLU A 1 109 ? -8.023 29.156 9.477 1 97.31 109 GLU A O 1
ATOM 843 N N . ASP A 1 110 ? -6.668 30.812 8.836 1 98.31 110 ASP A N 1
ATOM 844 C CA . ASP A 1 110 ? -6.918 30.578 7.418 1 98.31 110 ASP A CA 1
ATOM 845 C C . ASP A 1 110 ? -6.445 29.172 7.004 1 98.31 110 ASP A C 1
ATOM 847 O O . ASP A 1 110 ? -5.523 28.625 7.605 1 98.31 110 ASP A O 1
ATOM 851 N N . PRO A 1 111 ? -7.098 28.625 6 1 98.62 111 PRO A N 1
ATOM 852 C CA . PRO A 1 111 ? -6.648 27.312 5.535 1 98.62 111 PRO A CA 1
ATOM 853 C C . PRO A 1 111 ? -5.184 27.312 5.102 1 98.62 111 PRO A C 1
ATOM 855 O O . PRO A 1 111 ? -4.688 28.312 4.582 1 98.62 111 PRO A O 1
ATOM 858 N N . VAL A 1 112 ? -4.504 26.234 5.344 1 98.81 112 VAL A N 1
ATOM 859 C CA . VAL A 1 112 ? -3.1 26.062 4.98 1 98.81 112 VAL A CA 1
ATOM 860 C C . VAL A 1 112 ? -2.994 25.391 3.613 1 98.81 112 VAL A C 1
ATOM 862 O O . VAL A 1 112 ? -2.93 24.172 3.52 1 98.81 112 VAL A O 1
ATOM 865 N N . HIS A 1 113 ? -3.031 26.156 2.537 1 98.88 113 HIS A N 1
ATOM 866 C CA . HIS A 1 113 ? -2.713 25.703 1.185 1 98.88 113 HIS A CA 1
ATOM 867 C C . HIS A 1 113 ? -1.324 26.172 0.764 1 98.88 113 HIS A C 1
ATOM 869 O O . HIS A 1 113 ? -0.933 27.312 1.051 1 98.88 113 HIS A O 1
ATOM 875 N N . TYR A 1 114 ? -0.575 25.25 0.171 1 98.94 114 TYR A N 1
ATOM 876 C CA . TYR A 1 114 ? 0.685 25.734 -0.383 1 98.94 114 TYR A CA 1
ATOM 877 C C . TYR A 1 114 ? 1.153 24.844 -1.53 1 98.94 114 TYR A C 1
ATOM 879 O O . TYR A 1 114 ? 0.718 23.688 -1.653 1 98.94 114 TYR A O 1
ATOM 887 N N . SER A 1 115 ? 1.871 25.344 -2.412 1 98.81 115 SER A N 1
ATOM 888 C CA . SER A 1 115 ? 2.57 24.672 -3.496 1 98.81 115 SER A CA 1
ATOM 889 C C . SER A 1 115 ? 4.059 25 -3.49 1 98.81 115 SER A C 1
ATOM 891 O O . SER A 1 115 ? 4.438 26.172 -3.531 1 98.81 115 SER A O 1
ATOM 893 N N . ILE A 1 116 ? 4.867 24.047 -3.355 1 98.31 116 ILE A N 1
ATOM 894 C CA . ILE A 1 116 ? 6.309 24.281 -3.305 1 98.31 116 ILE A CA 1
ATOM 895 C C . ILE A 1 116 ? 7.031 23.203 -4.117 1 98.31 116 ILE A C 1
ATOM 897 O O . ILE A 1 116 ? 6.496 22.125 -4.34 1 98.31 116 ILE A O 1
ATOM 901 N N . ASP A 1 117 ? 8.219 23.516 -4.539 1 97.62 117 ASP A N 1
ATOM 902 C CA . ASP A 1 117 ? 9.07 22.547 -5.227 1 97.62 117 ASP A CA 1
ATOM 903 C C . ASP A 1 117 ? 9.828 21.672 -4.227 1 97.62 117 ASP A C 1
ATOM 905 O O . ASP A 1 117 ? 10.281 22.156 -3.188 1 97.62 117 ASP A O 1
ATOM 909 N N . SER A 1 118 ? 9.906 20.469 -4.453 1 97.81 118 SER A N 1
ATOM 910 C CA . SER A 1 118 ? 10.711 19.5 -3.721 1 97.81 118 SER A CA 1
ATOM 911 C C . SER A 1 118 ? 11.555 18.656 -4.668 1 97.81 118 SER A C 1
ATOM 913 O O . SER A 1 118 ? 11.156 17.547 -5.047 1 97.81 118 SER A O 1
ATOM 915 N N . GLY A 1 119 ? 12.797 19.109 -4.918 1 97.19 119 GLY A N 1
ATOM 916 C CA . GLY A 1 119 ? 13.586 18.469 -5.965 1 97.19 119 GLY A CA 1
ATOM 917 C C . GLY A 1 119 ? 12.867 18.406 -7.297 1 97.19 119 GLY A C 1
ATOM 918 O O . GLY A 1 119 ? 12.391 19.422 -7.805 1 97.19 119 GLY A O 1
ATOM 919 N N . PRO A 1 120 ? 12.859 17.234 -7.898 1 97.94 120 PRO A N 1
ATOM 920 C CA . PRO A 1 120 ? 12.172 17.078 -9.18 1 97.94 120 PRO A CA 1
ATOM 921 C C . PRO A 1 120 ? 10.648 17.047 -9.039 1 97.94 120 PRO A C 1
ATOM 923 O O . PRO A 1 120 ? 9.93 17.062 -10.039 1 97.94 120 PRO A O 1
ATOM 926 N N . LEU A 1 121 ? 10.203 17.062 -7.793 1 98.56 121 LEU A N 1
ATOM 927 C CA . LEU A 1 121 ? 8.766 16.953 -7.543 1 98.56 121 LEU A CA 1
ATOM 928 C C . LEU A 1 121 ? 8.188 18.312 -7.141 1 98.56 121 LEU A C 1
ATOM 930 O O . LEU A 1 121 ? 8.922 19.234 -6.805 1 98.56 121 LEU A O 1
ATOM 934 N N . ARG A 1 122 ? 6.941 18.375 -7.316 1 98.69 122 ARG A N 1
ATOM 935 C CA . ARG A 1 122 ? 6.172 19.484 -6.746 1 98.69 122 ARG A CA 1
ATOM 936 C C . ARG A 1 122 ? 5.207 18.984 -5.68 1 98.69 122 ARG A C 1
ATOM 938 O O . ARG A 1 122 ? 4.555 17.953 -5.859 1 98.69 122 ARG A O 1
ATOM 945 N N . LEU A 1 123 ? 5.168 19.625 -4.562 1 98.94 123 LEU A N 1
ATOM 946 C CA . LEU A 1 123 ? 4.191 19.359 -3.512 1 98.94 123 LEU A CA 1
ATOM 947 C C . LEU A 1 123 ? 3.057 20.375 -3.551 1 98.94 123 LEU A C 1
ATOM 949 O O . LEU A 1 123 ? 3.303 21.578 -3.598 1 98.94 123 LEU A O 1
ATOM 953 N N . VAL A 1 124 ? 1.88 19.891 -3.609 1 98.94 124 VAL A N 1
ATOM 954 C CA . VAL A 1 124 ? 0.702 20.75 -3.461 1 98.94 124 VAL A CA 1
ATOM 955 C C . VAL A 1 124 ? -0.127 20.281 -2.27 1 98.94 124 VAL A C 1
ATOM 957 O O . VAL A 1 124 ? -0.737 19.203 -2.312 1 98.94 124 VAL A O 1
ATOM 960 N N . ALA A 1 125 ? -0.101 21.047 -1.236 1 98.94 125 ALA A N 1
ATOM 961 C CA . ALA A 1 125 ? -0.852 20.734 -0.022 1 98.94 125 ALA A CA 1
ATOM 962 C C . ALA A 1 125 ? -2.195 21.469 -0.012 1 98.94 125 ALA A C 1
ATOM 964 O O . ALA A 1 125 ? -2.25 22.688 -0.172 1 98.94 125 ALA A O 1
ATOM 965 N N . PHE A 1 126 ? -3.223 20.75 0.093 1 98.94 126 PHE A N 1
ATOM 966 C CA . PHE A 1 126 ? -4.586 21.25 0.057 1 98.94 126 PHE A CA 1
ATOM 967 C C . PHE A 1 126 ? -5.312 20.953 1.361 1 98.94 126 PHE A C 1
ATOM 969 O O . PHE A 1 126 ? -5.812 19.844 1.554 1 98.94 126 PHE A O 1
ATOM 976 N N . ASP A 1 127 ? -5.422 21.906 2.219 1 98.88 127 ASP A N 1
ATOM 977 C CA . ASP A 1 127 ? -6.02 21.766 3.545 1 98.88 127 ASP A CA 1
ATOM 978 C C . ASP A 1 127 ? -7.535 21.609 3.451 1 98.88 127 ASP A C 1
ATOM 980 O O . ASP A 1 127 ? -8.242 22.562 3.092 1 98.88 127 ASP A O 1
ATOM 984 N N . CYS A 1 128 ? -7.98 20.422 3.857 1 98.75 128 CYS A N 1
ATOM 985 C CA . CYS A 1 128 ? -9.406 20.156 3.77 1 98.75 128 CYS A CA 1
ATOM 986 C C . CYS A 1 128 ? -10.039 20.078 5.156 1 98.75 128 CYS A C 1
ATOM 988 O O . CYS A 1 128 ? -11.188 19.656 5.297 1 98.75 128 CYS A O 1
ATOM 990 N N . THR A 1 129 ? -9.336 20.484 6.152 1 98.62 129 THR A N 1
ATOM 991 C CA . THR A 1 129 ? -9.844 20.406 7.516 1 98.62 129 THR A CA 1
ATOM 992 C C . THR A 1 129 ? -10.984 21.391 7.723 1 98.62 129 THR A C 1
ATOM 994 O O . THR A 1 129 ? -11 22.469 7.109 1 98.62 129 THR A O 1
ATOM 997 N N . VAL A 1 130 ? -11.945 21.016 8.5 1 98.12 130 VAL A N 1
ATOM 998 C CA . VAL A 1 130 ? -12.992 21.891 9.008 1 98.12 130 VAL A CA 1
ATOM 999 C C . VAL A 1 130 ? -12.828 22.078 10.508 1 98.12 130 VAL A C 1
ATOM 1001 O O . VAL A 1 130 ? -12.961 21.125 11.289 1 98.12 130 VAL A O 1
ATOM 1004 N N . PRO A 1 131 ? -12.453 23.328 10.898 1 94.56 131 PRO A N 1
ATOM 1005 C CA . PRO A 1 131 ? -12.188 23.562 12.32 1 94.56 131 PRO A CA 1
ATOM 1006 C C . PRO A 1 131 ? -13.281 23 13.227 1 94.56 131 PRO A C 1
ATOM 1008 O O . PRO A 1 131 ? -14.461 23.266 13 1 94.56 131 PRO A O 1
ATOM 1011 N N . GLY A 1 132 ? -12.836 22.188 14.156 1 94.25 132 GLY A N 1
ATOM 1012 C CA . GLY A 1 132 ? -13.734 21.656 15.172 1 94.25 132 GLY A CA 1
ATOM 1013 C C . GLY A 1 132 ? -14.484 20.422 14.711 1 94.25 132 GLY A C 1
ATOM 1014 O O . GLY A 1 132 ? -15.289 19.859 15.453 1 94.25 132 GLY A O 1
ATOM 1015 N N . GLN A 1 133 ? -14.297 19.969 13.516 1 97.88 133 GLN A N 1
ATOM 1016 C CA . GLN A 1 133 ? -14.984 18.797 12.984 1 97.88 133 GLN A CA 1
ATOM 1017 C C . GLN A 1 133 ? -14 17.672 12.703 1 97.88 133 GLN A C 1
ATOM 1019 O O . GLN A 1 133 ? -12.875 17.906 12.258 1 97.88 133 GLN A O 1
ATOM 1024 N N . PRO A 1 134 ? -14.445 16.438 12.977 1 98.12 134 PRO A N 1
ATOM 1025 C CA . PRO A 1 134 ? -13.562 15.312 12.68 1 98.12 134 PRO A CA 1
ATOM 1026 C C . PRO A 1 134 ? -13.414 15.062 11.18 1 98.12 134 PRO A C 1
ATOM 1028 O O . PRO A 1 134 ? -12.359 14.594 10.734 1 98.12 134 PRO A O 1
ATOM 1031 N N . GLY A 1 135 ? -14.469 15.32 10.391 1 98.69 135 GLY A N 1
ATOM 1032 C CA . GLY A 1 135 ? -14.422 15.164 8.945 1 98.69 135 GLY A CA 1
ATOM 1033 C C . GLY A 1 135 ? -13.859 16.375 8.227 1 98.69 135 GLY A C 1
ATOM 1034 O O . GLY A 1 135 ? -13.609 17.406 8.844 1 98.69 135 GLY A O 1
ATOM 1035 N N . GLY A 1 136 ? -13.516 16.172 6.953 1 98.81 136 GLY A N 1
ATOM 1036 C CA . GLY A 1 136 ? -13.023 17.25 6.109 1 98.81 136 GLY A CA 1
ATOM 1037 C C . GLY A 1 136 ? -13.992 17.625 5.004 1 98.81 136 GLY A C 1
ATOM 1038 O O . GLY A 1 136 ? -15.047 17 4.852 1 98.81 136 GLY A O 1
ATOM 1039 N N . ARG A 1 137 ? -13.641 18.625 4.344 1 98.81 137 ARG A N 1
ATOM 1040 C CA . ARG A 1 137 ? -14.453 19.109 3.229 1 98.81 137 ARG A CA 1
ATOM 1041 C C . ARG A 1 137 ? -13.602 19.812 2.186 1 98.81 137 ARG A C 1
ATOM 1043 O O . ARG A 1 137 ? -12.742 20.625 2.529 1 98.81 137 ARG A O 1
ATOM 1050 N N . VAL A 1 138 ? -13.797 19.453 0.968 1 98.81 138 VAL A N 1
ATOM 1051 C CA . VAL A 1 138 ? -13.25 20.25 -0.116 1 98.81 138 VAL A CA 1
ATOM 1052 C C . VAL A 1 138 ? -14.039 21.562 -0.24 1 98.81 138 VAL A C 1
ATOM 1054 O O . VAL A 1 138 ? -15.18 21.562 -0.702 1 98.81 138 VAL A O 1
ATOM 1057 N N . ASP A 1 139 ? -13.438 22.578 0.13 1 98.31 139 ASP A N 1
ATOM 1058 C CA . ASP A 1 139 ? -14.078 23.891 0.053 1 98.31 139 ASP A CA 1
ATOM 1059 C C . ASP A 1 139 ? -14.156 24.375 -1.391 1 98.31 139 ASP A C 1
ATOM 1061 O O . ASP A 1 139 ? -13.125 24.609 -2.029 1 98.31 139 ASP A O 1
ATOM 1065 N N . PRO A 1 140 ? -15.383 24.609 -1.896 1 98.25 140 PRO A N 1
ATOM 1066 C CA . PRO A 1 140 ? -15.5 25.109 -3.266 1 98.25 140 PRO A CA 1
ATOM 1067 C C . PRO A 1 140 ? -14.742 26.422 -3.48 1 98.25 140 PRO A C 1
ATOM 1069 O O . PRO A 1 140 ? -14.227 26.672 -4.574 1 98.25 140 PRO A O 1
ATOM 1072 N N . GLY A 1 141 ? -14.656 27.203 -2.457 1 98.25 141 GLY A N 1
ATOM 1073 C CA . GLY A 1 141 ? -13.969 28.484 -2.551 1 98.25 141 GLY A CA 1
ATOM 1074 C C . GLY A 1 141 ? -12.469 28.344 -2.736 1 98.25 141 GLY A C 1
ATOM 1075 O O . GLY A 1 141 ? -11.805 29.281 -3.166 1 98.25 141 GLY A O 1
ATOM 1076 N N . ALA A 1 142 ? -11.898 27.203 -2.441 1 98.5 142 ALA A N 1
ATOM 1077 C CA . ALA A 1 142 ? -10.453 26.969 -2.535 1 98.5 142 ALA A CA 1
ATOM 1078 C C . ALA A 1 142 ? -10.094 26.266 -3.84 1 98.5 142 ALA A C 1
ATOM 1080 O O . ALA A 1 142 ? -8.914 26.172 -4.188 1 98.5 142 ALA A O 1
ATOM 1081 N N . LEU A 1 143 ? -11.07 25.766 -4.609 1 98.69 143 LEU A N 1
ATOM 1082 C CA . LEU A 1 143 ? -10.836 24.953 -5.801 1 98.69 143 LEU A CA 1
ATOM 1083 C C . LEU A 1 143 ? -10.117 25.766 -6.875 1 98.69 143 LEU A C 1
ATOM 1085 O O . LEU A 1 143 ? -9.242 25.25 -7.57 1 98.69 143 LEU A O 1
ATOM 1089 N N . PRO A 1 144 ? -10.492 27.109 -7.051 1 98.62 144 PRO A N 1
ATOM 1090 C CA . PRO A 1 144 ? -9.734 27.875 -8.031 1 98.62 144 PRO A CA 1
ATOM 1091 C C . PRO A 1 144 ? -8.242 27.953 -7.695 1 98.62 144 PRO A C 1
ATOM 1093 O O . PRO A 1 144 ? -7.402 27.906 -8.594 1 98.62 144 PRO A O 1
ATOM 1096 N N . TRP A 1 145 ? -7.938 28.047 -6.449 1 98.81 145 TRP A N 1
ATOM 1097 C CA . TRP A 1 145 ? -6.535 28.047 -6.047 1 98.81 145 TRP A CA 1
ATOM 1098 C C . TRP A 1 145 ? -5.859 26.734 -6.43 1 98.81 145 TRP A C 1
ATOM 1100 O O . TRP A 1 145 ? -4.742 26.719 -6.953 1 98.81 145 TRP A O 1
ATOM 1110 N N . LEU A 1 146 ? -6.516 25.609 -6.102 1 98.88 146 LEU A N 1
ATOM 1111 C CA . LEU A 1 146 ? -5.957 24.297 -6.418 1 98.88 146 LEU A CA 1
ATOM 1112 C C . LEU A 1 146 ? -5.711 24.156 -7.918 1 98.88 146 LEU A C 1
ATOM 1114 O O . LEU A 1 146 ? -4.645 23.703 -8.336 1 98.88 146 LEU A O 1
ATOM 1118 N N . GLU A 1 147 ? -6.703 24.547 -8.664 1 98.75 147 GLU A N 1
ATOM 1119 C CA . GLU A 1 147 ? -6.574 24.516 -10.117 1 98.75 147 GLU A CA 1
ATOM 1120 C C . GLU A 1 147 ? -5.363 25.312 -10.586 1 98.75 147 GLU A C 1
ATOM 1122 O O . GLU A 1 147 ? -4.586 24.844 -11.422 1 98.75 147 GLU A O 1
ATOM 1127 N N . ALA A 1 148 ? -5.223 26.5 -10.07 1 98.75 148 ALA A N 1
ATOM 1128 C CA . ALA A 1 148 ? -4.109 27.359 -10.438 1 98.75 148 ALA A CA 1
ATOM 1129 C C . ALA A 1 148 ? -2.773 26.75 -10.023 1 98.75 148 ALA A C 1
ATOM 1131 O O . ALA A 1 148 ? -1.806 26.781 -10.789 1 98.75 148 ALA A O 1
ATOM 1132 N N . ALA A 1 149 ? -2.713 26.25 -8.82 1 98.81 149 ALA A N 1
ATOM 1133 C CA . ALA A 1 149 ? -1.487 25.641 -8.305 1 98.81 149 ALA A CA 1
ATOM 1134 C C . ALA A 1 149 ? -1.038 24.484 -9.195 1 98.81 149 ALA A C 1
ATOM 1136 O O . ALA A 1 149 ? 0.146 24.375 -9.523 1 98.81 149 ALA A O 1
ATOM 1137 N N . LEU A 1 150 ? -1.945 23.656 -9.609 1 98.81 150 LEU A N 1
ATOM 1138 C CA . LEU A 1 150 ? -1.62 22.5 -10.438 1 98.81 150 LEU A CA 1
ATOM 1139 C C . LEU A 1 150 ? -1.285 22.922 -11.859 1 98.81 150 LEU A C 1
ATOM 1141 O O . LEU A 1 150 ? -0.421 22.328 -12.508 1 98.81 150 LEU A O 1
ATOM 1145 N N . SER A 1 151 ? -1.93 23.953 -12.328 1 98.75 151 SER A N 1
ATOM 1146 C CA . SER A 1 151 ? -1.719 24.438 -13.688 1 98.75 151 SER A CA 1
ATOM 1147 C C . SER A 1 151 ? -0.394 25.172 -13.812 1 98.75 151 SER A C 1
ATOM 1149 O O . SER A 1 151 ? 0.099 25.391 -14.922 1 98.75 151 SER A O 1
ATOM 1151 N N . ALA A 1 152 ? 0.144 25.625 -12.719 1 98.44 152 ALA A N 1
ATOM 1152 C CA . ALA A 1 152 ? 1.349 26.453 -12.727 1 98.44 152 ALA A CA 1
ATOM 1153 C C . ALA A 1 152 ? 2.537 25.688 -13.297 1 98.44 152 ALA A C 1
ATOM 1155 O O . ALA A 1 152 ? 3.449 26.281 -13.875 1 98.44 152 ALA A O 1
ATOM 1156 N N . ASP A 1 153 ? 2.551 24.344 -13.18 1 97.94 153 ASP A N 1
ATOM 1157 C CA . ASP A 1 153 ? 3.633 23.516 -13.711 1 97.94 153 ASP A CA 1
ATOM 1158 C C . ASP A 1 153 ? 3.117 22.141 -14.117 1 97.94 153 ASP A C 1
ATOM 1160 O O . ASP A 1 153 ? 3.43 21.141 -13.469 1 97.94 153 ASP A O 1
ATOM 1164 N N . PRO A 1 154 ? 2.457 22.078 -15.18 1 97.69 154 PRO A N 1
ATOM 1165 C CA . PRO A 1 154 ? 1.758 20.844 -15.578 1 97.69 154 PRO A CA 1
ATOM 1166 C C . PRO A 1 154 ? 2.713 19.734 -16 1 97.69 154 PRO A C 1
ATOM 1168 O O . PRO A 1 154 ? 2.293 18.578 -16.172 1 97.69 154 PRO A O 1
ATOM 1171 N N . ALA A 1 155 ? 3.986 19.984 -16.172 1 96.94 155 ALA A N 1
ATOM 1172 C CA . ALA A 1 155 ? 4.934 18.969 -16.625 1 96.94 155 ALA A CA 1
ATOM 1173 C C . ALA A 1 155 ? 5.652 18.328 -15.438 1 96.94 155 ALA A C 1
ATOM 1175 O O . ALA A 1 155 ? 6.312 17.297 -15.586 1 96.94 155 ALA A O 1
ATOM 1176 N N . ARG A 1 156 ? 5.625 18.906 -14.297 1 97.88 156 ARG A N 1
ATOM 1177 C CA . ARG A 1 156 ? 6.363 18.422 -13.133 1 97.88 156 ARG A CA 1
ATOM 1178 C C . ARG A 1 156 ? 5.535 17.438 -12.336 1 97.88 156 ARG A C 1
ATOM 1180 O O . ARG A 1 156 ? 4.402 17.734 -11.945 1 97.88 156 ARG A O 1
ATOM 1187 N N . PRO A 1 157 ? 6.113 16.172 -12.133 1 98.44 157 PRO A N 1
ATOM 1188 C CA . PRO A 1 157 ? 5.371 15.227 -11.297 1 98.44 157 PRO A CA 1
ATOM 1189 C C . PRO A 1 157 ? 5.012 15.805 -9.93 1 98.44 157 PRO A C 1
ATOM 1191 O O . PRO A 1 157 ? 5.855 16.422 -9.273 1 98.44 157 PRO A O 1
ATOM 1194 N N . THR A 1 158 ? 3.752 15.641 -9.531 1 98.94 158 THR A N 1
ATOM 1195 C CA . THR A 1 158 ? 3.213 16.359 -8.383 1 98.94 158 THR A CA 1
ATOM 1196 C C . THR A 1 158 ? 2.637 15.375 -7.359 1 98.94 158 THR A C 1
ATOM 1198 O O . THR A 1 158 ? 1.959 14.414 -7.727 1 98.94 158 THR A O 1
ATOM 1201 N N . LEU A 1 159 ? 2.998 15.547 -6.113 1 98.94 159 LEU A N 1
ATOM 1202 C CA . LEU A 1 159 ? 2.316 14.922 -4.984 1 98.94 159 LEU A CA 1
ATOM 1203 C C . LEU A 1 159 ? 1.282 15.859 -4.383 1 98.94 159 LEU A C 1
ATOM 1205 O O . LEU A 1 159 ? 1.622 16.969 -3.938 1 98.94 159 LEU A O 1
ATOM 1209 N N . LEU A 1 160 ? 0.063 15.469 -4.461 1 99 160 LEU A N 1
ATOM 1210 C CA . LEU A 1 160 ? -1.014 16.234 -3.832 1 99 160 LEU A CA 1
ATOM 1211 C C . LEU A 1 160 ? -1.267 15.734 -2.412 1 99 160 LEU A C 1
ATOM 1213 O O . LEU A 1 160 ? -1.551 14.555 -2.201 1 99 160 LEU A O 1
ATOM 1217 N N . LEU A 1 161 ? -1.167 16.625 -1.457 1 98.94 161 LEU A N 1
ATOM 1218 C CA . LEU A 1 161 ? -1.26 16.266 -0.046 1 98.94 161 LEU A CA 1
ATOM 1219 C C . LEU A 1 161 ? -2.594 16.719 0.542 1 98.94 161 LEU A C 1
ATOM 1221 O O . LEU A 1 161 ? -2.988 17.875 0.386 1 98.94 161 LEU A O 1
ATOM 1225 N N . LEU A 1 162 ? -3.252 15.766 1.183 1 98.62 162 LEU A N 1
ATOM 1226 C CA . LEU A 1 162 ? -4.457 15.945 1.985 1 98.62 162 LEU A CA 1
ATOM 1227 C C . LEU A 1 162 ? -4.348 15.18 3.303 1 98.62 162 LEU A C 1
ATOM 1229 O O . LEU A 1 162 ? -3.539 14.258 3.426 1 98.62 162 LEU A O 1
ATOM 1233 N N . HIS A 1 163 ? -5.207 15.633 4.207 1 98.94 163 HIS A N 1
ATOM 1234 C CA . HIS A 1 163 ?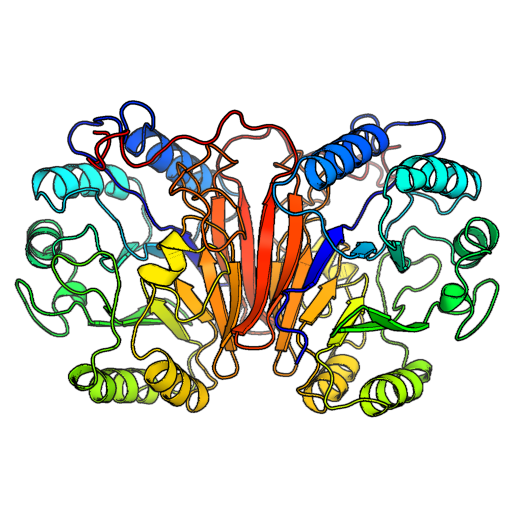 -5.289 14.789 5.395 1 98.94 163 HIS A CA 1
ATOM 1235 C C . HIS A 1 163 ? -6.359 13.719 5.234 1 98.94 163 HIS A C 1
ATOM 1237 O O . HIS A 1 163 ? -6.098 12.531 5.461 1 98.94 163 HIS A O 1
ATOM 1243 N N . HIS A 1 164 ? -7.605 14.133 4.836 1 98.94 164 HIS A N 1
ATOM 1244 C CA . HIS A 1 164 ? -8.742 13.227 4.703 1 98.94 164 HIS A CA 1
ATOM 1245 C C . HIS A 1 164 ? -8.742 12.539 3.34 1 98.94 164 HIS A C 1
ATOM 1247 O O . HIS A 1 164 ? -8.641 13.203 2.305 1 98.94 164 HIS A O 1
ATOM 1253 N N . PRO A 1 165 ? -8.812 11.219 3.309 1 98.88 165 PRO A N 1
ATOM 1254 C CA . PRO A 1 165 ? -8.859 10.555 2.006 1 98.88 165 PRO A CA 1
ATOM 1255 C C . PRO A 1 165 ? -10.133 10.852 1.229 1 98.88 165 PRO A C 1
ATOM 1257 O O . PRO A 1 165 ? -11.219 10.914 1.816 1 98.88 165 PRO A O 1
ATOM 1260 N N . PRO A 1 166 ? -10.07 11.008 -0.029 1 98.81 166 PRO A N 1
ATOM 1261 C CA . PRO A 1 166 ? -11.219 11.367 -0.858 1 98.81 166 PRO A CA 1
ATOM 1262 C C . PRO A 1 166 ? -11.992 10.141 -1.35 1 98.81 166 PRO A C 1
ATOM 1264 O O . PRO A 1 166 ? -12.445 10.109 -2.498 1 98.81 166 PRO A O 1
ATOM 1267 N N . PHE A 1 167 ? -12.039 9.062 -0.545 1 98.56 167 PHE A N 1
ATOM 1268 C CA . PHE A 1 167 ? -12.75 7.844 -0.925 1 98.56 167 PHE A CA 1
ATOM 1269 C C . PHE A 1 167 ? -13.289 7.125 0.305 1 98.56 167 PHE A C 1
ATOM 1271 O O . PHE A 1 167 ? -12.797 7.328 1.416 1 98.56 167 PHE A O 1
ATOM 1278 N N . PHE A 1 168 ? -14.32 6.273 0.097 1 98.06 168 PHE A N 1
ATOM 1279 C CA . PHE A 1 168 ? -14.844 5.402 1.143 1 98.06 168 PHE A CA 1
ATOM 1280 C C . PHE A 1 168 ? -13.906 4.219 1.376 1 98.06 168 PHE A C 1
ATOM 1282 O O . PHE A 1 168 ? -13.422 3.607 0.422 1 98.06 168 PHE A O 1
ATOM 1289 N N . THR A 1 169 ? -13.703 3.875 2.639 1 98.38 169 THR A N 1
ATOM 1290 C CA . THR A 1 169 ? -12.734 2.842 2.992 1 98.38 169 THR A CA 1
ATOM 1291 C C . THR A 1 169 ? -13.445 1.548 3.383 1 98.38 169 THR A C 1
ATOM 1293 O O . THR A 1 169 ? -12.82 0.484 3.43 1 98.38 169 THR A O 1
ATOM 1296 N N . GLY A 1 170 ? -14.703 1.624 3.736 1 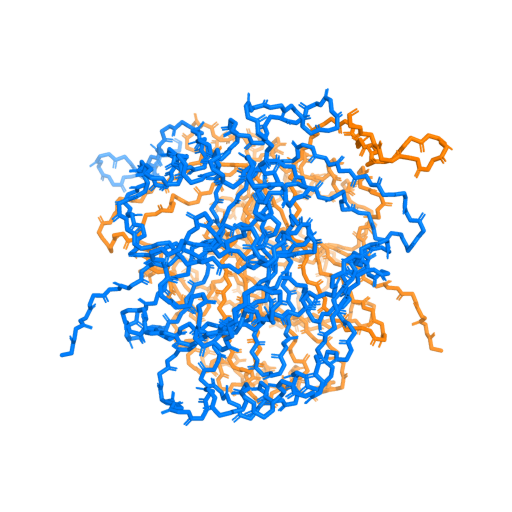98 170 GLY A N 1
ATOM 1297 C CA . GLY A 1 170 ? -15.43 0.493 4.289 1 98 170 GLY A CA 1
ATOM 1298 C C . GLY A 1 170 ? -15.391 0.437 5.805 1 98 170 GLY A C 1
ATOM 1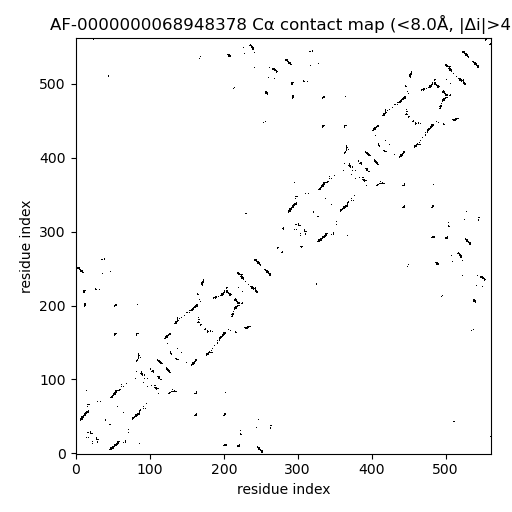299 O O . GLY A 1 170 ? -16.125 -0.331 6.426 1 98 170 GLY A O 1
ATOM 1300 N N . ILE A 1 171 ? -14.547 1.198 6.441 1 98.56 171 ILE A N 1
ATOM 1301 C CA . ILE A 1 171 ? -14.523 1.353 7.895 1 98.56 171 ILE A CA 1
ATOM 1302 C C . ILE A 1 171 ? -15.531 2.42 8.312 1 98.56 171 ILE A C 1
ATOM 1304 O O . ILE A 1 171 ? -15.273 3.617 8.18 1 98.56 171 ILE A O 1
ATOM 1308 N N . GLY A 1 172 ? -16.625 1.993 8.836 1 97.69 172 GLY A N 1
ATOM 1309 C CA . GLY A 1 172 ? -17.828 2.793 8.945 1 97.69 172 GLY A CA 1
ATOM 1310 C C . GLY A 1 172 ? -17.609 4.113 9.664 1 97.69 172 GLY A C 1
ATOM 1311 O O . GLY A 1 172 ? -17.875 5.18 9.109 1 97.69 172 GLY A O 1
ATOM 1312 N N . HIS A 1 173 ? -17.109 4.105 10.93 1 97.38 173 HIS A N 1
ATOM 1313 C CA . HIS A 1 173 ? -16.984 5.32 11.727 1 97.38 173 HIS A CA 1
ATOM 1314 C C . HIS A 1 173 ? -15.992 6.293 11.086 1 97.38 173 HIS A C 1
ATOM 1316 O O . HIS A 1 173 ? -16.125 7.508 11.234 1 97.38 173 HIS A O 1
ATOM 1322 N N . MET A 1 174 ? -15.055 5.73 10.305 1 98.5 174 MET A N 1
ATOM 1323 C CA . MET A 1 174 ? -14.094 6.594 9.617 1 98.5 174 MET A CA 1
ATOM 1324 C C . MET A 1 174 ? -14.719 7.207 8.367 1 98.5 174 MET A C 1
ATOM 1326 O O . MET A 1 174 ? -14.445 8.359 8.039 1 98.5 174 MET A O 1
ATOM 1330 N N . ASP A 1 175 ? -15.555 6.441 7.672 1 98.25 175 ASP A N 1
ATOM 1331 C CA . ASP A 1 175 ? -16.234 6.961 6.496 1 98.25 175 ASP A CA 1
ATOM 1332 C C . ASP A 1 175 ? -17.234 8.055 6.879 1 98.25 175 ASP A C 1
ATOM 1334 O O . ASP A 1 175 ? -17.5 8.969 6.094 1 98.25 175 ASP A O 1
ATOM 1338 N N . GLU A 1 176 ? -17.766 8.016 8.133 1 97.75 176 GLU A N 1
ATOM 1339 C CA . GLU A 1 176 ? -18.656 9.062 8.625 1 97.75 176 GLU A CA 1
ATOM 1340 C C . GLU A 1 176 ? -17.906 10.391 8.766 1 97.75 176 GLU A C 1
ATOM 1342 O O . GLU A 1 176 ? -18.516 11.461 8.672 1 97.75 176 GLU A O 1
ATOM 1347 N N . GLN A 1 177 ? -16.688 10.305 9.039 1 98.06 177 GLN A N 1
ATOM 1348 C CA . GLN A 1 177 ? -15.867 11.508 9.164 1 98.06 177 GLN A CA 1
ATOM 1349 C C . GLN A 1 177 ? -14.875 11.617 8.008 1 98.06 177 GLN A C 1
ATOM 1351 O O . GLN A 1 177 ? -13.727 12.016 8.211 1 98.06 177 GLN A O 1
ATOM 1356 N N . GLY A 1 178 ? -15.297 11.203 6.793 1 98.38 178 GLY A N 1
ATOM 1357 C CA . GLY A 1 178 ? -14.5 11.273 5.578 1 98.38 178 GLY A CA 1
ATOM 1358 C C . GLY A 1 178 ? -14.461 12.664 4.969 1 98.38 178 GLY A C 1
ATOM 1359 O O . GLY A 1 178 ? -14.648 13.656 5.668 1 98.38 178 GLY A O 1
ATOM 1360 N N . LEU A 1 179 ? -14.117 12.742 3.689 1 98.88 179 LEU A N 1
ATOM 1361 C CA . LEU A 1 179 ? -13.969 14.008 2.98 1 98.88 179 LEU A CA 1
ATOM 1362 C C . LEU A 1 179 ? -15.227 14.336 2.178 1 98.88 179 LEU A C 1
ATOM 1364 O O . LEU A 1 179 ? -15.531 13.656 1.197 1 98.88 179 LEU A O 1
ATOM 1368 N N . ALA A 1 180 ? -15.953 15.336 2.564 1 98.69 180 ALA A N 1
ATOM 1369 C CA . ALA A 1 180 ? -17.125 15.797 1.815 1 98.69 180 ALA A CA 1
ATOM 1370 C C . ALA A 1 180 ? -16.703 16.531 0.543 1 98.69 180 ALA A C 1
ATOM 1372 O O . ALA A 1 180 ? -15.656 17.188 0.512 1 98.69 180 ALA A O 1
ATOM 1373 N N . ASN A 1 181 ? -17.484 16.422 -0.488 1 98.5 181 ASN A N 1
ATOM 1374 C CA . ASN A 1 181 ? -17.297 17.094 -1.765 1 98.5 181 ASN A CA 1
ATOM 1375 C C . ASN A 1 181 ? -16.047 16.609 -2.477 1 98.5 181 ASN A C 1
ATOM 1377 O O . ASN A 1 181 ? -15.344 17.391 -3.131 1 98.5 181 ASN A O 1
ATOM 1381 N N . ALA A 1 182 ? -15.711 15.336 -2.289 1 98.69 182 ALA A N 1
ATOM 1382 C CA . ALA A 1 182 ? -14.523 14.734 -2.879 1 98.69 182 ALA A CA 1
ATOM 1383 C C . ALA A 1 182 ? -14.625 14.68 -4.398 1 98.69 182 ALA A C 1
ATOM 1385 O O . ALA A 1 182 ? -13.609 14.711 -5.098 1 98.69 182 ALA A O 1
ATOM 1386 N N . ASP A 1 183 ? -15.844 14.625 -4.934 1 98.44 183 ASP A N 1
ATOM 1387 C CA . ASP A 1 183 ? -16.062 14.547 -6.375 1 98.44 183 ASP A CA 1
ATOM 1388 C C . ASP A 1 183 ? -15.492 15.773 -7.086 1 98.44 183 ASP A C 1
ATOM 1390 O O . ASP A 1 183 ? -14.977 15.664 -8.203 1 98.44 183 ASP A O 1
ATOM 1394 N N . ALA A 1 184 ? -15.633 16.922 -6.465 1 98.75 184 ALA A N 1
ATOM 1395 C CA . ALA A 1 184 ? -15.078 18.141 -7.047 1 98.75 184 ALA A CA 1
ATOM 1396 C C . ALA A 1 184 ? -13.555 18.078 -7.129 1 98.75 184 ALA A C 1
ATOM 1398 O O . ALA A 1 184 ? -12.961 18.516 -8.109 1 98.75 184 ALA A O 1
ATOM 1399 N N . LEU A 1 185 ? -12.953 17.531 -6.117 1 98.88 185 LEU A N 1
ATOM 1400 C CA . LEU A 1 185 ? -11.516 17.328 -6.121 1 98.88 185 LEU A CA 1
ATOM 1401 C C . LEU A 1 185 ? -11.109 16.359 -7.223 1 98.88 185 LEU A C 1
ATOM 1403 O O . LEU A 1 185 ? -10.133 16.609 -7.945 1 98.88 185 LEU A O 1
ATOM 1407 N N . GLU A 1 186 ? -11.852 15.273 -7.34 1 98.75 186 GLU A N 1
ATOM 1408 C CA . GLU A 1 186 ? -11.539 14.258 -8.344 1 98.75 186 GLU A CA 1
ATOM 1409 C C . GLU A 1 186 ? -11.586 14.844 -9.75 1 98.75 186 GLU A C 1
ATOM 1411 O O . GLU A 1 186 ? -10.758 14.492 -10.602 1 98.75 186 GLU A O 1
ATOM 1416 N N . ALA A 1 187 ? -12.547 15.703 -9.992 1 98.69 187 ALA A N 1
ATOM 1417 C CA . ALA A 1 187 ? -12.688 16.344 -11.297 1 98.69 187 ALA A CA 1
ATOM 1418 C C . ALA A 1 187 ? -11.445 17.172 -11.641 1 98.69 187 ALA A C 1
ATOM 1420 O O . ALA A 1 187 ? -10.977 17.156 -12.781 1 98.69 187 ALA A O 1
ATOM 1421 N N . ILE A 1 188 ? -10.906 17.859 -10.68 1 98.81 188 ILE A N 1
ATOM 1422 C CA . ILE A 1 188 ? -9.703 18.656 -10.898 1 98.81 188 ILE A CA 1
ATOM 1423 C C . ILE A 1 188 ? -8.508 17.734 -11.133 1 98.81 188 ILE A C 1
ATOM 1425 O O . ILE A 1 188 ? -7.73 17.953 -12.07 1 98.81 188 ILE A O 1
ATOM 1429 N N . VAL A 1 189 ? -8.383 16.719 -10.328 1 98.69 189 VAL A N 1
ATOM 1430 C CA . VAL A 1 189 ? -7.262 15.797 -10.438 1 98.69 189 VAL A CA 1
ATOM 1431 C C . VAL A 1 189 ? -7.27 15.141 -11.82 1 98.69 189 VAL A C 1
ATOM 1433 O O . VAL A 1 189 ? -6.215 14.969 -12.438 1 98.69 189 VAL A O 1
ATOM 1436 N N . ARG A 1 190 ? -8.422 14.828 -12.359 1 98.25 190 ARG A N 1
ATOM 1437 C CA . ARG A 1 190 ? -8.57 14.18 -13.656 1 98.25 190 ARG A CA 1
ATOM 1438 C C . ARG A 1 190 ? -7.984 15.047 -14.773 1 98.25 190 ARG A C 1
ATOM 1440 O O . ARG A 1 190 ? -7.5 14.523 -15.781 1 98.25 190 ARG A O 1
ATOM 1447 N N . ARG A 1 191 ? -7.965 16.312 -14.562 1 98.38 191 ARG A N 1
ATOM 1448 C CA . ARG A 1 191 ? -7.504 17.234 -15.594 1 98.38 191 ARG A CA 1
ATOM 1449 C C . ARG A 1 191 ? -6.004 17.484 -15.477 1 98.38 191 ARG A C 1
ATOM 1451 O O . ARG A 1 191 ? -5.41 18.156 -16.312 1 98.38 191 ARG A O 1
ATOM 1458 N N . HIS A 1 192 ? -5.395 16.938 -14.516 1 98.75 192 HIS A N 1
ATOM 1459 C CA . HIS A 1 192 ? -3.975 17.172 -14.273 1 98.75 192 HIS A CA 1
ATOM 1460 C C . HIS A 1 192 ? -3.215 15.867 -14.133 1 98.75 192 HIS A C 1
ATOM 1462 O O . HIS A 1 192 ? -2.865 15.453 -13.023 1 98.75 192 HIS A O 1
ATOM 1468 N N . PRO A 1 193 ? -2.875 15.266 -15.281 1 97.75 193 PRO A N 1
ATOM 1469 C CA . PRO A 1 193 ? -2.283 13.922 -15.266 1 97.75 193 PRO A CA 1
ATOM 1470 C C . PRO A 1 193 ? -0.9 13.891 -14.625 1 97.75 193 PRO A C 1
ATOM 1472 O O . PRO A 1 193 ? -0.372 12.82 -14.328 1 97.75 193 PRO A O 1
ATOM 1475 N N . GLN A 1 194 ? -0.312 15.086 -14.336 1 98.44 194 GLN A N 1
ATOM 1476 C CA . GLN A 1 194 ? 0.994 15.117 -13.688 1 98.44 194 GLN A CA 1
ATOM 1477 C C . GLN A 1 194 ? 0.869 14.82 -12.195 1 98.44 194 GLN A C 1
ATOM 1479 O O . GLN A 1 194 ? 1.872 14.578 -11.516 1 98.44 194 GLN A O 1
ATOM 1484 N N . VAL A 1 195 ? -0.358 14.891 -11.633 1 98.81 195 VAL A N 1
ATOM 1485 C CA . VAL A 1 195 ? -0.553 14.445 -10.258 1 98.81 195 VAL A CA 1
ATOM 1486 C C . VAL A 1 195 ? -0.3 12.945 -10.164 1 98.81 195 VAL A C 1
ATOM 1488 O O . VAL A 1 195 ? -1.115 12.141 -10.617 1 98.81 195 VAL A O 1
ATOM 1491 N N . GLU A 1 196 ? 0.77 12.617 -9.5 1 98.62 196 GLU A N 1
ATOM 1492 C CA . GLU A 1 196 ? 1.213 11.227 -9.438 1 98.62 196 GLU A CA 1
ATOM 1493 C C . GLU A 1 196 ? 0.549 10.484 -8.289 1 98.62 196 GLU A C 1
ATOM 1495 O O . GLU A 1 196 ? 0.348 9.266 -8.359 1 98.62 196 GLU A O 1
ATOM 1500 N N . ARG A 1 197 ? 0.297 11.227 -7.227 1 98.81 197 ARG A N 1
ATOM 1501 C CA . ARG A 1 197 ? -0.299 10.664 -6.023 1 98.81 197 ARG A CA 1
ATOM 1502 C C . ARG A 1 197 ? -1.145 11.695 -5.289 1 98.81 197 ARG A C 1
ATOM 1504 O O . ARG A 1 197 ? -0.824 12.883 -5.297 1 98.81 197 ARG A O 1
ATOM 1511 N N . VAL A 1 198 ? -2.189 11.203 -4.762 1 98.94 198 VAL A N 1
ATOM 1512 C CA . VAL A 1 198 ? -2.896 11.906 -3.693 1 98.94 198 VAL A CA 1
ATOM 1513 C C . VAL A 1 198 ? -2.607 11.234 -2.354 1 98.94 198 VAL A C 1
ATOM 1515 O O . VAL A 1 198 ? -3.037 10.102 -2.115 1 98.94 198 VAL A O 1
ATOM 1518 N N . LEU A 1 199 ? -1.869 11.93 -1.485 1 98.94 199 LEU A N 1
ATOM 1519 C CA . LEU A 1 199 ? -1.354 11.336 -0.258 1 98.94 199 LEU A CA 1
ATOM 1520 C C . LEU A 1 199 ? -2.107 11.859 0.96 1 98.94 199 LEU A C 1
ATOM 1522 O O . LEU A 1 199 ? -2.254 13.07 1.131 1 98.94 199 LEU A O 1
ATOM 1526 N N . CYS A 1 200 ? -2.568 10.93 1.801 1 98.94 200 CYS A N 1
ATOM 1527 C CA . CYS A 1 200 ? -3.471 11.273 2.895 1 98.94 200 CYS A CA 1
ATOM 1528 C C . CYS A 1 200 ? -3.051 10.578 4.184 1 98.94 200 CYS A C 1
ATOM 1530 O O . CYS A 1 200 ? -2.137 9.75 4.18 1 98.94 200 CYS A O 1
ATOM 1532 N N . GLY A 1 201 ? -3.658 10.977 5.305 1 98.81 201 GLY A N 1
ATOM 1533 C CA . GLY A 1 201 ? -3.623 10.305 6.594 1 98.81 201 GLY A CA 1
ATOM 1534 C C . GLY A 1 201 ? -5 9.984 7.141 1 98.81 201 GLY A C 1
ATOM 1535 O O . GLY A 1 201 ? -5.832 9.398 6.438 1 98.81 201 GLY A O 1
ATOM 1536 N N . HIS A 1 202 ? -5.312 10.156 8.367 1 98.81 202 HIS A N 1
ATOM 1537 C CA . HIS A 1 202 ? -6.617 10.148 9.016 1 98.81 202 HIS A CA 1
ATOM 1538 C C . HIS A 1 202 ? -6.98 8.742 9.492 1 98.81 202 HIS A C 1
ATOM 1540 O O . HIS A 1 202 ? -7.523 8.578 10.594 1 98.81 202 HIS A O 1
ATOM 1546 N N . LEU A 1 203 ? -6.562 7.699 8.805 1 98.56 203 LEU A N 1
ATOM 1547 C CA . LEU A 1 203 ? -6.945 6.32 9.094 1 98.56 203 LEU A CA 1
ATOM 1548 C C . LEU A 1 203 ? -5.836 5.59 9.836 1 98.56 203 LEU A C 1
ATOM 1550 O O . LEU A 1 203 ? -6.07 4.543 10.445 1 98.56 203 LEU A O 1
ATOM 1554 N N . HIS A 1 204 ? -4.652 6.094 9.75 1 98.75 204 HIS A N 1
ATOM 1555 C CA . HIS A 1 204 ? -3.488 5.406 10.297 1 98.75 204 HIS A CA 1
ATOM 1556 C C . HIS A 1 204 ? -3.277 4.055 9.625 1 98.75 204 HIS A C 1
ATOM 1558 O O . HIS A 1 204 ? -2.736 3.129 10.227 1 98.75 204 HIS A O 1
ATOM 1564 N N . ARG A 1 205 ? -3.844 3.826 8.5 1 98.88 205 ARG A N 1
ATOM 1565 C CA . ARG A 1 205 ? -3.756 2.564 7.77 1 98.88 205 ARG A CA 1
ATOM 1566 C C . ARG A 1 205 ? -3.299 2.791 6.332 1 98.88 205 ARG A C 1
ATOM 1568 O O . ARG A 1 205 ? -3.59 3.832 5.742 1 98.88 205 ARG A O 1
ATOM 1575 N N . HIS A 1 206 ? -2.625 1.801 5.797 1 98.94 206 HIS A N 1
ATOM 1576 C CA . HIS A 1 206 ? -2.227 1.813 4.395 1 98.94 206 HIS A CA 1
ATOM 1577 C C . HIS A 1 206 ? -3.361 1.331 3.496 1 98.94 206 HIS A C 1
ATOM 1579 O O . HIS A 1 206 ? -3.668 0.137 3.465 1 98.94 206 HIS A O 1
ATOM 1585 N N . ILE A 1 207 ? -4.004 2.256 2.805 1 98.94 207 ILE A N 1
ATOM 1586 C CA . ILE A 1 207 ? -5.152 2.004 1.941 1 98.94 207 ILE A CA 1
ATOM 1587 C C . ILE A 1 207 ? -4.934 2.664 0.583 1 98.94 207 ILE A C 1
ATOM 1589 O O . ILE A 1 207 ? -4.453 3.799 0.507 1 98.94 207 ILE A O 1
ATOM 1593 N N . THR A 1 208 ? -5.254 1.949 -0.485 1 98.88 208 THR A N 1
ATOM 1594 C CA . THR A 1 208 ? -5.027 2.449 -1.836 1 98.88 208 THR A CA 1
ATOM 1595 C C . THR A 1 208 ? -6.316 2.424 -2.648 1 98.88 208 THR A C 1
ATOM 1597 O O . THR A 1 208 ? -7.078 1.456 -2.582 1 98.88 208 THR A O 1
ATOM 1600 N N . ARG A 1 209 ? -6.555 3.467 -3.398 1 98.5 209 ARG A N 1
ATOM 1601 C CA . ARG A 1 209 ? -7.699 3.576 -4.293 1 98.5 209 ARG A CA 1
ATOM 1602 C C . ARG A 1 209 ? -7.332 4.328 -5.566 1 98.5 209 ARG A C 1
ATOM 1604 O O . ARG A 1 209 ? -6.566 5.293 -5.527 1 98.5 209 ARG A O 1
ATOM 1611 N N . ARG A 1 210 ? -7.82 3.885 -6.742 1 98.19 210 ARG A N 1
ATOM 1612 C CA . ARG A 1 210 ? -7.766 4.738 -7.926 1 98.19 210 ARG A CA 1
ATOM 1613 C C . ARG A 1 210 ? -8.555 6.027 -7.703 1 98.19 210 ARG A C 1
ATOM 1615 O O . ARG A 1 210 ? -9.617 6.016 -7.078 1 98.19 210 ARG A O 1
ATOM 1622 N N . PHE A 1 211 ? -8.016 7.082 -8.211 1 98.25 211 PHE A N 1
ATOM 1623 C CA . PHE A 1 211 ? -8.672 8.367 -7.996 1 98.25 211 PHE A CA 1
ATOM 1624 C C . PHE A 1 211 ? -8.32 9.344 -9.109 1 98.25 211 PHE A C 1
ATOM 1626 O O . PHE A 1 211 ? -7.164 9.75 -9.25 1 98.25 211 PHE A O 1
ATOM 1633 N N . GLY A 1 212 ? -9.258 9.781 -9.922 1 97.38 212 GLY A N 1
ATOM 1634 C CA . GLY A 1 212 ? -9.094 10.82 -10.922 1 97.38 212 GLY A CA 1
ATOM 1635 C C . GLY A 1 212 ? -7.996 10.516 -11.922 1 97.38 212 GLY A C 1
ATOM 1636 O O . GLY A 1 212 ? -7.23 11.406 -12.297 1 97.38 212 GLY A O 1
ATOM 1637 N N . GLY A 1 213 ? -7.805 9.312 -12.227 1 96.5 213 GLY A N 1
ATOM 1638 C CA . GLY A 1 213 ? -6.77 8.945 -13.18 1 96.5 213 GLY A CA 1
ATOM 1639 C C . GLY A 1 213 ? -5.418 8.703 -12.531 1 96.5 213 GLY A C 1
ATOM 1640 O O . GLY A 1 213 ? -4.441 8.391 -13.219 1 96.5 213 GLY A O 1
ATOM 1641 N N . THR A 1 214 ? -5.355 8.883 -11.242 1 98 214 THR A N 1
ATOM 1642 C CA . THR A 1 214 ? -4.168 8.562 -10.461 1 98 214 THR A CA 1
ATOM 1643 C C . THR A 1 214 ? -4.523 7.672 -9.273 1 98 214 THR A C 1
ATOM 1645 O O . THR A 1 214 ? -5.41 6.82 -9.367 1 98 214 THR A O 1
ATOM 1648 N N . VAL A 1 215 ? -3.693 7.805 -8.172 1 98.56 215 VAL A N 1
ATOM 1649 C CA . VAL A 1 215 ? -3.834 6.922 -7.02 1 98.56 215 VAL A CA 1
ATOM 1650 C C . VAL A 1 215 ? -3.916 7.75 -5.742 1 98.56 215 VAL A C 1
ATOM 1652 O O . VAL A 1 215 ? -3.131 8.68 -5.547 1 98.56 215 VAL A O 1
ATOM 1655 N N . ALA A 1 216 ? -4.926 7.484 -4.98 1 98.88 216 ALA A N 1
ATOM 1656 C CA . ALA A 1 216 ? -4.992 8.016 -3.623 1 98.88 216 ALA A CA 1
ATOM 1657 C C . ALA A 1 216 ? -4.562 6.965 -2.602 1 98.88 216 ALA A C 1
ATOM 1659 O O . ALA A 1 216 ? -4.953 5.801 -2.697 1 98.88 216 ALA A O 1
ATOM 1660 N N . ILE A 1 217 ? -3.732 7.398 -1.662 1 98.94 217 ILE A N 1
ATOM 1661 C CA . ILE A 1 217 ? -3.178 6.488 -0.666 1 98.94 217 ILE A CA 1
ATOM 1662 C C . ILE A 1 217 ? -3.258 7.129 0.718 1 98.94 217 ILE A C 1
ATOM 1664 O O . ILE A 1 217 ? -2.936 8.312 0.883 1 98.94 217 ILE A O 1
ATOM 1668 N N . THR A 1 218 ? -3.771 6.371 1.682 1 98.94 218 THR A N 1
ATOM 1669 C CA . THR A 1 218 ? -3.494 6.73 3.068 1 98.94 218 THR A CA 1
ATOM 1670 C C . THR A 1 218 ? -2.258 5.992 3.578 1 98.94 218 THR A C 1
ATOM 1672 O O . THR A 1 218 ? -2.039 4.828 3.24 1 98.94 218 THR A O 1
ATOM 1675 N N . ALA A 1 219 ? -1.472 6.633 4.344 1 98.88 219 ALA A N 1
ATOM 1676 C CA . ALA A 1 219 ? -0.273 6.008 4.895 1 98.88 219 ALA A CA 1
ATOM 1677 C C . ALA A 1 219 ? -0.553 5.41 6.27 1 98.88 219 ALA A C 1
ATOM 1679 O O . ALA A 1 219 ? -1.43 5.887 6.996 1 98.88 219 ALA A O 1
ATOM 1680 N N . PRO A 1 220 ? 0.16 4.332 6.652 1 98.81 220 PRO A N 1
ATOM 1681 C CA . PRO A 1 220 ? 0.065 3.855 8.031 1 98.81 220 PRO A CA 1
ATOM 1682 C C . PRO A 1 220 ? 0.62 4.855 9.047 1 98.81 220 PRO A C 1
ATOM 1684 O O . PRO A 1 220 ? 1.438 5.707 8.688 1 98.81 220 PRO A O 1
ATOM 1687 N N . GLY A 1 221 ? 0.151 4.762 10.258 1 98.69 221 GLY A N 1
ATOM 1688 C CA . GLY A 1 221 ? 0.652 5.633 11.312 1 98.69 221 GLY A CA 1
ATOM 1689 C C . GLY A 1 221 ? 1.866 5.07 12.023 1 98.69 221 GLY A C 1
ATOM 1690 O O . GLY A 1 221 ? 2.096 3.859 12.008 1 98.69 221 GLY A O 1
ATOM 1691 N N . PRO A 1 222 ? 2.592 5.922 12.633 1 98.75 222 PRO A N 1
ATOM 1692 C CA . PRO A 1 222 ? 3.781 5.461 13.352 1 98.75 222 PRO A CA 1
ATOM 1693 C C . PRO A 1 222 ? 3.445 4.801 14.688 1 98.75 222 PRO A C 1
ATOM 1695 O O . PRO A 1 222 ? 4.281 4.105 15.266 1 98.75 222 PRO A O 1
ATOM 1698 N N . ALA A 1 223 ? 2.234 5.023 15.211 1 98.5 223 ALA A N 1
ATOM 1699 C CA . ALA A 1 223 ? 1.978 4.578 16.578 1 98.5 223 ALA A CA 1
ATOM 1700 C C . ALA A 1 223 ? 0.9 3.498 16.609 1 98.5 223 ALA A C 1
ATOM 1702 O O . ALA A 1 223 ? 1.191 2.328 16.875 1 98.5 223 ALA A O 1
ATOM 1703 N N . HIS A 1 224 ? -0.289 3.824 16.328 1 98.31 224 HIS A N 1
ATOM 1704 C CA . HIS A 1 224 ? -1.425 2.91 16.344 1 98.31 224 HIS A CA 1
ATOM 1705 C C . HIS A 1 224 ? -2.205 2.975 15.039 1 98.31 224 HIS A C 1
ATOM 1707 O O . HIS A 1 224 ? -2.088 3.949 14.289 1 98.31 224 HIS A O 1
ATOM 1713 N N . GLN A 1 225 ? -2.986 1.952 14.766 1 98.69 225 GLN A N 1
ATOM 1714 C CA . GLN A 1 225 ? -3.766 1.849 13.531 1 98.69 225 GLN A CA 1
ATOM 1715 C C . GLN A 1 225 ? -5.258 1.754 13.836 1 98.69 225 GLN A C 1
ATOM 1717 O O . GLN A 1 225 ? -5.668 1.033 14.75 1 98.69 225 GLN A O 1
ATOM 1722 N N . VAL A 1 226 ? -6.059 2.514 13.117 1 98.75 226 VAL A N 1
ATOM 1723 C CA . VAL A 1 226 ? -7.492 2.248 13.188 1 98.75 226 VAL A CA 1
ATOM 1724 C C . VAL A 1 226 ? -7.762 0.774 12.891 1 98.75 226 VAL A C 1
ATOM 1726 O O . VAL A 1 226 ? -7.168 0.203 11.977 1 98.75 226 VAL A O 1
ATOM 1729 N N . ALA A 1 227 ? -8.617 0.149 13.719 1 98.56 227 ALA A N 1
ATOM 1730 C CA . ALA A 1 227 ? -8.898 -1.274 13.547 1 98.56 227 ALA A CA 1
ATOM 1731 C C . ALA A 1 227 ? -9.5 -1.552 12.172 1 98.56 227 ALA A C 1
ATOM 1733 O O . ALA A 1 227 ? -10.414 -0.848 11.734 1 98.56 227 ALA A O 1
ATOM 1734 N N . LEU A 1 228 ? -8.969 -2.557 11.445 1 98.56 228 LEU A N 1
ATOM 1735 C CA . LEU A 1 228 ? -9.539 -2.975 10.172 1 98.56 228 LEU A CA 1
ATOM 1736 C C . LEU A 1 228 ? -10.789 -3.818 10.383 1 98.56 228 LEU A C 1
ATOM 1738 O O . LEU A 1 228 ? -10.703 -5.031 10.594 1 98.56 228 LEU A O 1
ATOM 1742 N N . ASP A 1 229 ? -11.875 -3.225 10.445 1 98.5 229 ASP A N 1
ATOM 1743 C CA . ASP A 1 229 ? -13.211 -3.809 10.555 1 98.5 229 ASP A CA 1
ATOM 1744 C C . ASP A 1 229 ? -14.156 -3.195 9.531 1 98.5 229 ASP A C 1
ATOM 1746 O O . ASP A 1 229 ? -14.484 -2.008 9.602 1 98.5 229 ASP A O 1
ATOM 1750 N N . LEU A 1 230 ? -14.609 -4.016 8.555 1 98.06 230 LEU A N 1
ATOM 1751 C CA . LEU A 1 230 ? -15.336 -3.5 7.395 1 98.06 230 LEU A CA 1
ATOM 1752 C C . LEU A 1 230 ? -16.844 -3.631 7.598 1 98.06 230 LEU A C 1
ATOM 1754 O O . LEU A 1 230 ? -17.609 -3.496 6.648 1 98.06 230 LEU A O 1
ATOM 1758 N N . ASP A 1 231 ? -17.234 -3.928 8.844 1 96.5 231 ASP A N 1
ATOM 1759 C CA . ASP A 1 231 ? -18.625 -3.74 9.219 1 96.5 231 ASP A CA 1
ATOM 1760 C C . ASP A 1 231 ? -18.969 -2.258 9.367 1 96.5 231 ASP A C 1
ATOM 1762 O O . ASP A 1 231 ? -18.328 -1.545 10.141 1 96.5 231 ASP A O 1
ATOM 1766 N N . PRO A 1 232 ? -19.969 -1.829 8.586 1 93.75 232 PRO A N 1
ATOM 1767 C CA . PRO A 1 232 ? -20.297 -0.404 8.641 1 93.75 232 PRO A CA 1
ATOM 1768 C C . PRO A 1 232 ? -20.641 0.076 10.047 1 93.75 232 PRO A C 1
ATOM 1770 O O . PRO A 1 232 ? -20.531 1.271 10.336 1 93.75 232 PRO A O 1
ATOM 1773 N N . GLN A 1 233 ? -21 -0.82 10.992 1 95.69 233 GLN A N 1
ATOM 1774 C CA . GLN A 1 233 ? -21.406 -0.443 12.344 1 95.69 233 GLN A CA 1
ATOM 1775 C C . GLN A 1 233 ? -20.344 -0.846 13.367 1 95.69 233 GLN A C 1
ATOM 1777 O O . GLN A 1 233 ? -20.609 -0.871 14.57 1 95.69 233 GLN A O 1
ATOM 1782 N N . ALA A 1 234 ? -19.172 -1.209 12.844 1 96.75 234 ALA A N 1
ATOM 1783 C CA . ALA A 1 234 ? -18.109 -1.603 13.75 1 96.75 234 ALA A CA 1
ATOM 1784 C C . ALA A 1 234 ? -17.781 -0.483 14.742 1 96.75 234 ALA A C 1
ATOM 1786 O O . ALA A 1 234 ? -17.859 0.698 14.391 1 96.75 234 ALA A O 1
ATOM 1787 N N . PRO A 1 235 ? -17.438 -0.815 16 1 95.75 235 PRO A N 1
ATOM 1788 C CA . PRO A 1 235 ? -17.047 0.214 16.969 1 95.75 235 PRO A CA 1
ATOM 1789 C C . PRO A 1 235 ? -15.773 0.953 16.547 1 95.75 235 PRO A C 1
ATOM 1791 O O . PRO A 1 235 ? -14.945 0.407 15.82 1 95.75 235 PRO A O 1
ATOM 1794 N N . SER A 1 236 ? -15.664 2.148 17 1 97.25 236 SER A N 1
ATOM 1795 C CA . SER A 1 236 ? -14.461 2.957 16.828 1 97.25 236 SER A CA 1
ATOM 1796 C C . SER A 1 236 ? -13.328 2.463 17.719 1 97.25 236 SER A C 1
ATOM 1798 O O . SER A 1 236 ? -13.32 2.717 18.922 1 97.25 236 SER A O 1
ATOM 1800 N N . CYS A 1 237 ? -12.391 1.732 17.141 1 98.12 237 CYS A N 1
ATOM 1801 C CA . CYS A 1 237 ? -11.297 1.14 17.891 1 98.12 237 CYS A CA 1
ATOM 1802 C C . CYS A 1 237 ? -9.977 1.28 17.141 1 98.12 237 CYS A C 1
ATOM 1804 O O . CYS A 1 237 ? -9.961 1.574 15.953 1 98.12 237 CYS A O 1
ATOM 1806 N N . PHE A 1 238 ? -8.914 1.173 17.844 1 98.25 238 PHE A N 1
ATOM 1807 C CA . PHE A 1 238 ? -7.578 1.087 17.25 1 98.25 238 PHE A CA 1
ATOM 1808 C C . PHE A 1 238 ? -6.859 -0.172 17.719 1 98.25 238 PHE A C 1
ATOM 1810 O O . PHE A 1 238 ? -7.301 -0.826 18.672 1 98.25 238 PHE A O 1
ATOM 1817 N N . ARG A 1 239 ? -5.855 -0.533 16.984 1 98.19 239 ARG A N 1
ATOM 1818 C CA . ARG A 1 239 ? -4.984 -1.66 17.312 1 98.19 239 ARG A CA 1
ATOM 1819 C C . ARG A 1 239 ? -3.52 -1.245 17.281 1 98.19 239 ARG A C 1
ATOM 1821 O O . ARG A 1 239 ? -3.152 -0.298 16.578 1 98.19 239 ARG A O 1
ATOM 1828 N N . MET A 1 240 ? -2.768 -1.984 18.047 1 98.12 240 MET A N 1
ATOM 1829 C CA . MET A 1 240 ? -1.326 -1.753 18.031 1 98.12 240 MET A CA 1
ATOM 1830 C C . MET A 1 240 ? -0.648 -2.627 16.984 1 98.12 240 MET A C 1
ATOM 1832 O O . MET A 1 240 ? 0.309 -3.34 17.297 1 98.12 240 MET A O 1
ATOM 1836 N N . GLU A 1 241 ? -1.155 -2.588 15.727 1 98.31 241 GLU A N 1
ATOM 1837 C CA . GLU A 1 241 ? -0.523 -3.26 14.594 1 98.31 241 GLU A CA 1
ATOM 1838 C C . GLU A 1 241 ? 0.833 -2.639 14.273 1 98.31 241 GLU A C 1
ATOM 1840 O O . GLU A 1 241 ? 1.131 -1.524 14.711 1 98.31 241 GLU A O 1
ATOM 1845 N N . PRO A 1 242 ? 1.701 -3.377 13.5 1 98.12 242 PRO A N 1
ATOM 1846 C CA . PRO A 1 242 ? 3.02 -2.82 13.195 1 98.12 242 PRO A CA 1
ATOM 1847 C C . PRO A 1 242 ? 2.939 -1.453 12.516 1 98.12 242 PRO A C 1
ATOM 1849 O O . PRO A 1 242 ? 2.211 -1.286 11.539 1 98.12 242 PRO A O 1
ATOM 1852 N N . PRO A 1 243 ? 3.625 -0.491 13.07 1 98.69 243 PRO A N 1
ATOM 1853 C CA . PRO A 1 243 ? 3.625 0.847 12.469 1 98.69 243 PRO A CA 1
ATOM 1854 C C . PRO A 1 243 ? 4.418 0.914 11.172 1 98.69 243 PRO A C 1
ATOM 1856 O O . PRO A 1 243 ? 5.211 0.013 10.875 1 98.69 243 PRO A O 1
ATOM 1859 N N . GLY A 1 244 ? 4.191 1.902 10.406 1 98.81 244 GLY A N 1
ATOM 1860 C CA . GLY A 1 244 ? 4.902 2.062 9.148 1 98.81 244 GLY A CA 1
ATOM 1861 C C . GLY A 1 244 ? 4.812 3.469 8.586 1 98.81 244 GLY A C 1
ATOM 1862 O O . GLY A 1 244 ? 4.254 4.363 9.227 1 98.81 244 GLY A O 1
ATOM 1863 N N . TYR A 1 245 ? 5.453 3.699 7.516 1 98.88 245 TYR A N 1
ATOM 1864 C CA . TYR A 1 245 ? 5.41 4.906 6.695 1 98.88 245 TYR A CA 1
ATOM 1865 C C . TYR A 1 245 ? 5.602 4.574 5.223 1 98.88 245 TYR A C 1
ATOM 1867 O O . TYR A 1 245 ? 5.773 3.406 4.859 1 98.88 245 TYR A O 1
ATOM 1875 N N . LEU A 1 246 ? 5.453 5.531 4.367 1 98.94 246 LEU A N 1
ATOM 1876 C CA . LEU A 1 246 ? 5.641 5.305 2.939 1 98.94 246 LEU A CA 1
ATOM 1877 C C . LEU A 1 246 ? 6.859 6.055 2.424 1 98.94 246 LEU A C 1
ATOM 1879 O O . LEU A 1 246 ? 7.168 7.152 2.9 1 98.94 246 LEU A O 1
ATOM 1883 N N . LEU A 1 247 ? 7.562 5.449 1.521 1 98.94 247 LEU A N 1
ATOM 1884 C CA . LEU A 1 247 ? 8.625 6.086 0.754 1 98.94 247 LEU A CA 1
ATOM 1885 C C . LEU A 1 247 ? 8.227 6.238 -0.709 1 98.94 247 LEU A C 1
ATOM 1887 O O . LEU A 1 247 ? 7.906 5.25 -1.375 1 98.94 247 LEU A O 1
ATOM 1891 N N . HIS A 1 248 ? 8.156 7.434 -1.169 1 98.94 248 HIS A N 1
ATOM 1892 C CA . HIS A 1 248 ? 7.902 7.738 -2.572 1 98.94 248 HIS A CA 1
ATOM 1893 C C . HIS A 1 248 ? 9.203 7.98 -3.328 1 98.94 248 HIS A C 1
ATOM 1895 O O . HIS A 1 248 ? 9.828 9.031 -3.172 1 98.94 248 HIS A O 1
ATOM 1901 N N . TRP A 1 249 ? 9.586 6.996 -4.121 1 98.75 249 TRP A N 1
ATOM 1902 C CA . TRP A 1 249 ? 10.836 6.992 -4.887 1 98.75 249 TRP A CA 1
ATOM 1903 C C . TRP A 1 249 ? 10.594 7.469 -6.312 1 98.75 249 TRP A C 1
ATOM 1905 O O . TRP A 1 249 ? 9.875 6.82 -7.078 1 98.75 249 TRP A O 1
ATOM 1915 N N . TRP A 1 250 ? 11.141 8.609 -6.672 1 98.38 250 TRP A N 1
ATOM 1916 C CA . TRP A 1 250 ? 11.062 9.133 -8.031 1 98.38 250 TRP A CA 1
ATOM 1917 C C . TRP A 1 250 ? 12.367 8.891 -8.781 1 98.38 250 TRP A C 1
ATOM 1919 O O . TRP A 1 250 ? 13.453 9.18 -8.266 1 98.38 250 TRP A O 1
ATOM 1929 N N . HIS A 1 251 ? 12.266 8.375 -9.867 1 97.19 251 HIS A N 1
ATOM 1930 C CA . HIS A 1 251 ? 13.375 8.195 -10.797 1 97.19 251 HIS A CA 1
ATOM 1931 C C . HIS A 1 251 ? 13.062 8.789 -12.164 1 97.19 251 HIS A C 1
ATOM 1933 O O . HIS A 1 251 ? 11.992 8.531 -12.719 1 97.19 251 HIS A O 1
ATOM 1939 N N . PRO A 1 252 ? 13.961 9.562 -12.773 1 95.06 252 PRO A N 1
ATOM 1940 C CA . PRO A 1 252 ? 13.656 10.25 -14.031 1 95.06 252 PRO A CA 1
ATOM 1941 C C . PRO A 1 252 ? 13.289 9.281 -15.156 1 95.06 252 PRO A C 1
ATOM 1943 O O . PRO A 1 252 ? 12.461 9.609 -16.016 1 95.06 252 PRO A O 1
ATOM 1946 N N . ALA A 1 253 ? 13.828 8.109 -15.141 1 94.31 253 ALA A N 1
ATOM 1947 C CA . ALA A 1 253 ? 13.578 7.148 -16.203 1 94.31 253 ALA A CA 1
ATOM 1948 C C . ALA A 1 253 ? 12.383 6.262 -15.883 1 94.31 253 ALA A C 1
ATOM 1950 O O . ALA A 1 253 ? 11.68 5.789 -16.781 1 94.31 253 ALA A O 1
ATOM 1951 N N . HIS A 1 254 ? 12.102 6.078 -14.562 1 95.5 254 HIS A N 1
ATOM 1952 C CA . HIS A 1 254 ? 11.18 5.004 -14.203 1 95.5 254 HIS A CA 1
ATOM 1953 C C . HIS A 1 254 ? 9.922 5.559 -13.547 1 95.5 254 HIS A C 1
ATOM 1955 O O . HIS A 1 254 ? 8.961 4.82 -13.312 1 95.5 254 HIS A O 1
ATOM 1961 N N . GLY A 1 255 ? 9.945 6.867 -13.234 1 97.12 255 GLY A N 1
ATOM 1962 C CA . GLY A 1 255 ? 8.773 7.488 -12.641 1 97.12 255 GLY A CA 1
ATOM 1963 C C . GLY A 1 255 ? 8.68 7.273 -11.141 1 97.12 255 GLY A C 1
ATOM 1964 O O . GLY A 1 255 ? 9.688 7.055 -10.477 1 97.12 255 GLY A O 1
ATOM 1965 N N . LEU A 1 256 ? 7.504 7.461 -10.578 1 98.56 256 LEU A N 1
ATOM 1966 C CA . LEU A 1 256 ? 7.293 7.426 -9.133 1 98.56 256 LEU A CA 1
ATOM 1967 C C . LEU A 1 256 ? 6.816 6.047 -8.688 1 98.56 256 LEU A C 1
ATOM 1969 O O . LEU A 1 256 ? 5.871 5.5 -9.266 1 98.56 256 LEU A O 1
ATOM 1973 N N . VAL A 1 257 ? 7.461 5.488 -7.715 1 98.75 257 VAL A N 1
ATOM 1974 C CA . VAL A 1 257 ? 7.098 4.227 -7.086 1 98.75 257 VAL A CA 1
ATOM 1975 C C . VAL A 1 257 ? 6.996 4.41 -5.57 1 98.75 257 VAL A C 1
ATOM 1977 O O . VAL A 1 257 ? 7.836 5.078 -4.965 1 98.75 257 VAL A O 1
ATOM 1980 N N . THR A 1 258 ? 5.926 3.881 -4.957 1 98.94 258 THR A N 1
ATOM 1981 C CA . THR A 1 258 ? 5.719 4.004 -3.518 1 98.94 258 THR A CA 1
ATOM 1982 C C . THR A 1 258 ? 6.023 2.684 -2.812 1 98.94 258 THR A C 1
ATOM 1984 O O . THR A 1 258 ? 5.461 1.645 -3.16 1 98.94 258 THR A O 1
ATOM 1987 N N . HIS A 1 259 ? 6.91 2.736 -1.859 1 98.88 259 HIS A N 1
ATOM 1988 C CA . HIS A 1 259 ? 7.246 1.596 -1.015 1 98.88 259 HIS A CA 1
ATOM 1989 C C . HIS A 1 259 ? 6.652 1.748 0.38 1 98.88 259 HIS A C 1
ATOM 1991 O O . HIS A 1 259 ? 6.805 2.795 1.014 1 98.88 259 HIS A O 1
ATOM 1997 N N . ALA A 1 260 ? 5.965 0.675 0.828 1 98.88 260 ALA A N 1
ATOM 1998 C CA . ALA A 1 260 ? 5.664 0.612 2.256 1 98.88 260 ALA A CA 1
ATOM 1999 C C . ALA A 1 260 ? 6.898 0.212 3.059 1 98.88 260 ALA A C 1
ATOM 2001 O O . ALA A 1 260 ? 7.617 -0.717 2.684 1 98.88 260 ALA A O 1
ATOM 2002 N N . ALA A 1 261 ? 7.121 0.933 4.125 1 98.69 261 ALA A N 1
ATOM 2003 C CA . ALA A 1 261 ? 8.273 0.645 4.977 1 98.69 261 ALA A CA 1
ATOM 2004 C C . ALA A 1 261 ? 7.84 0.376 6.414 1 98.69 261 ALA A C 1
ATOM 2006 O O . ALA A 1 261 ? 6.945 1.048 6.938 1 98.69 261 ALA A O 1
ATOM 2007 N N . ALA A 1 262 ? 8.477 -0.58 7.066 1 98.31 262 ALA A N 1
ATOM 2008 C CA . ALA A 1 262 ? 8.211 -0.904 8.461 1 98.31 262 ALA A CA 1
ATOM 2009 C C . ALA A 1 262 ? 9.031 -0.02 9.398 1 98.31 262 ALA A C 1
ATOM 2011 O O . ALA A 1 262 ? 10.203 0.274 9.117 1 98.31 262 ALA A O 1
ATOM 2012 N N . ILE A 1 263 ? 8.438 0.377 10.461 1 98.75 263 ILE A N 1
ATOM 2013 C CA . ILE A 1 263 ? 9.156 1.146 11.469 1 98.75 263 ILE A CA 1
ATOM 2014 C C . ILE A 1 263 ? 9.711 0.206 12.539 1 98.75 263 ILE A C 1
ATOM 2016 O O . ILE A 1 263 ? 8.977 -0.602 13.102 1 98.75 263 ILE A O 1
ATOM 2020 N N . GLY A 1 264 ? 10.977 0.373 12.82 1 97.81 264 GLY A N 1
ATOM 2021 C CA . GLY A 1 264 ? 11.586 -0.407 13.891 1 97.81 264 GLY A CA 1
ATOM 2022 C C . GLY A 1 264 ? 12.781 -1.218 13.43 1 97.81 264 GLY A C 1
ATOM 2023 O O . GLY A 1 264 ? 13.133 -1.193 12.25 1 97.81 264 GLY A O 1
ATOM 2024 N N . ASP A 1 265 ? 13.398 -1.902 14.312 1 96.75 265 ASP A N 1
ATOM 2025 C CA . ASP A 1 265 ? 14.516 -2.799 14.055 1 96.75 265 ASP A CA 1
ATOM 2026 C C . ASP A 1 265 ? 14.062 -4.258 14.039 1 96.75 265 ASP A C 1
ATOM 2028 O O . ASP A 1 265 ? 13.672 -4.805 15.07 1 96.75 265 ASP A O 1
ATOM 2032 N N . TYR A 1 266 ? 14.117 -4.859 12.969 1 96.5 266 TYR A N 1
ATOM 2033 C CA . TYR A 1 266 ? 13.672 -6.238 12.812 1 96.5 266 TYR A CA 1
ATOM 2034 C C . TYR A 1 266 ? 14.852 -7.172 12.57 1 96.5 266 TYR A C 1
ATOM 2036 O O . TYR A 1 266 ? 14.695 -8.227 11.945 1 96.5 266 TYR A O 1
ATOM 2044 N N . GLY A 1 267 ? 15.984 -6.73 12.984 1 95.38 267 GLY A N 1
ATOM 2045 C CA . GLY A 1 267 ? 17.172 -7.555 12.906 1 95.38 267 GLY A CA 1
ATOM 2046 C C . GLY A 1 267 ? 17.953 -7.348 11.617 1 95.38 267 GLY A C 1
ATOM 2047 O O . GLY A 1 267 ? 17.703 -6.391 10.883 1 95.38 267 GLY A O 1
ATOM 2048 N N . ALA A 1 268 ? 18.906 -8.242 11.359 1 93.94 268 ALA A N 1
ATOM 2049 C CA . ALA A 1 268 ? 19.844 -8.094 10.242 1 93.94 268 ALA A CA 1
ATOM 2050 C C . ALA A 1 268 ? 19.188 -8.492 8.922 1 93.94 268 ALA A C 1
ATOM 2052 O O . ALA A 1 268 ? 18.172 -9.203 8.906 1 93.94 268 ALA A O 1
ATOM 2053 N N . ALA A 1 269 ? 19.688 -7.957 7.902 1 96.12 269 ALA A N 1
ATOM 2054 C CA . ALA A 1 269 ? 19.406 -8.516 6.582 1 96.12 269 ALA A CA 1
ATOM 2055 C C . ALA A 1 269 ? 20.125 -9.844 6.379 1 96.12 269 ALA A C 1
ATOM 2057 O O . ALA A 1 269 ? 21.281 -10 6.785 1 96.12 269 ALA A O 1
ATOM 2058 N N . HIS A 1 270 ? 19.438 -10.805 5.793 1 97.81 270 HIS A N 1
ATOM 2059 C CA . HIS A 1 270 ? 20 -12.133 5.523 1 97.81 270 HIS A CA 1
ATOM 2060 C C . HIS A 1 270 ? 20.203 -12.344 4.027 1 97.81 270 HIS A C 1
ATOM 2062 O O . HIS A 1 270 ? 19.328 -12 3.221 1 97.81 270 HIS A O 1
ATOM 2068 N N . PRO A 1 271 ? 21.328 -12.914 3.656 1 96.75 271 PRO A N 1
ATOM 2069 C CA . PRO A 1 271 ? 21.594 -13.141 2.232 1 96.75 271 PRO A CA 1
ATOM 2070 C C . PRO A 1 271 ? 20.781 -14.305 1.666 1 96.75 271 PRO A C 1
ATOM 2072 O O . PRO A 1 271 ? 20.562 -15.305 2.357 1 96.75 271 PRO A O 1
ATOM 2075 N N . PHE A 1 272 ? 20.312 -14.188 0.465 1 96.31 272 PHE A N 1
ATOM 2076 C CA . PHE A 1 272 ? 19.719 -15.312 -0.242 1 96.31 272 PHE A CA 1
ATOM 2077 C C . PHE A 1 272 ? 20.797 -16.297 -0.676 1 96.31 272 PHE A C 1
ATOM 2079 O O . PHE A 1 272 ? 20.531 -17.5 -0.768 1 96.31 272 PHE A O 1
ATOM 2086 N N . PHE A 1 273 ? 21.984 -15.797 -0.969 1 95.06 273 PHE A N 1
ATOM 2087 C CA . PHE A 1 273 ? 23.094 -16.578 -1.508 1 95.06 273 PHE A CA 1
ATOM 2088 C C . PHE A 1 273 ? 24.312 -16.453 -0.616 1 95.06 273 PHE A C 1
ATOM 2090 O O . PHE A 1 273 ? 24.531 -15.422 0.022 1 95.06 273 PHE A O 1
ATOM 2097 N N . ASP A 1 274 ? 25.094 -17.531 -0.652 1 93.19 274 ASP A N 1
ATOM 2098 C CA . ASP A 1 274 ? 26.328 -17.484 0.143 1 93.19 274 ASP A CA 1
ATOM 2099 C C . ASP A 1 274 ? 27.438 -16.766 -0.611 1 93.19 274 ASP A C 1
ATOM 2101 O O . ASP A 1 274 ? 27.203 -16.188 -1.682 1 93.19 274 ASP A O 1
ATOM 2105 N N . ALA A 1 275 ? 28.672 -16.688 0.016 1 91.12 275 ALA A N 1
ATOM 2106 C CA . ALA A 1 275 ? 29.812 -15.922 -0.495 1 91.12 275 ALA A CA 1
ATOM 2107 C C . ALA A 1 275 ? 30.266 -16.469 -1.844 1 91.12 275 ALA A C 1
ATOM 2109 O O . ALA A 1 275 ? 30.922 -15.758 -2.613 1 91.12 275 ALA A O 1
ATOM 2110 N N . GLN A 1 276 ? 29.812 -17.656 -2.143 1 92.81 276 GLN A N 1
ATOM 2111 C CA . GLN A 1 276 ? 30.203 -18.281 -3.4 1 92.81 276 GLN A CA 1
ATOM 2112 C C . GLN A 1 276 ? 29.094 -18.156 -4.445 1 92.81 276 GLN A C 1
ATOM 2114 O O . GLN A 1 276 ? 29.203 -18.703 -5.547 1 92.81 276 GLN A O 1
ATOM 2119 N N . GLY A 1 277 ? 27.984 -17.5 -4.09 1 90.12 277 GLY A N 1
ATOM 2120 C CA . GLY A 1 277 ? 26.906 -17.266 -5.035 1 90.12 277 GLY A CA 1
ATOM 2121 C C . GLY A 1 277 ? 25.906 -18.406 -5.094 1 90.12 277 GLY A C 1
ATOM 2122 O O . GLY A 1 277 ? 25.078 -18.453 -6.004 1 90.12 277 GLY A O 1
ATOM 2123 N N . LYS A 1 278 ? 26.031 -19.328 -4.16 1 92.44 278 LYS A N 1
ATOM 2124 C CA . LYS A 1 278 ? 25.078 -20.438 -4.113 1 92.44 278 LYS A CA 1
ATOM 2125 C C . LYS A 1 278 ? 23.906 -20.125 -3.191 1 92.44 278 LYS A C 1
ATOM 2127 O O . LYS A 1 278 ? 24.094 -19.562 -2.105 1 92.44 278 LYS A O 1
ATOM 2132 N N . LEU A 1 279 ? 22.797 -20.484 -3.678 1 91.81 279 LEU A N 1
ATOM 2133 C CA . LEU A 1 279 ? 21.609 -20.312 -2.857 1 91.81 279 LEU A CA 1
ATOM 2134 C C . LEU A 1 279 ? 21.781 -20.969 -1.489 1 91.81 279 LEU A C 1
ATOM 2136 O O . LEU A 1 279 ? 22.266 -22.094 -1.394 1 91.81 279 LEU A O 1
ATOM 2140 N N . ILE A 1 280 ? 21.438 -20.203 -0.449 1 90.06 280 ILE A N 1
ATOM 2141 C CA . ILE A 1 280 ? 21.453 -20.75 0.903 1 90.06 280 ILE A CA 1
ATOM 2142 C C . ILE A 1 280 ? 20.219 -21.625 1.137 1 90.06 280 ILE A C 1
ATOM 2144 O O . ILE A 1 280 ? 19.094 -21.125 1.076 1 90.06 280 ILE A O 1
ATOM 2148 N N . ASP A 1 281 ? 20.391 -22.938 1.274 1 88.19 281 ASP A N 1
ATOM 2149 C CA . ASP A 1 281 ? 19.25 -23.812 1.497 1 88.19 281 ASP A CA 1
ATOM 2150 C C . ASP A 1 281 ? 19.625 -25 2.383 1 88.19 281 ASP A C 1
ATOM 2152 O O . ASP A 1 281 ? 20.781 -25.406 2.408 1 88.19 281 ASP A O 1
ATOM 2156 N N . MET B 1 1 ? -30.047 -4.992 -6.887 1 42.31 1 MET B N 1
ATOM 2157 C CA . MET B 1 1 ? -28.609 -5.066 -7.125 1 42.31 1 MET B CA 1
ATOM 2158 C C . MET B 1 1 ? -27.875 -5.562 -5.883 1 42.31 1 MET B C 1
ATOM 2160 O O . MET B 1 1 ? -28.234 -5.188 -4.762 1 42.31 1 MET B O 1
ATOM 2164 N N . ASN B 1 2 ? -27.312 -6.738 -5.949 1 54.78 2 ASN B N 1
ATOM 2165 C CA . ASN B 1 2 ? -26.609 -7.309 -4.809 1 54.78 2 ASN B CA 1
ATOM 2166 C C . ASN B 1 2 ? -25.703 -6.281 -4.141 1 54.78 2 ASN B C 1
ATOM 2168 O O . ASN B 1 2 ? -24.766 -5.773 -4.762 1 54.78 2 ASN B O 1
ATOM 2172 N N . THR B 1 3 ? -26.125 -5.605 -3.041 1 72.12 3 THR B N 1
ATOM 2173 C CA . THR B 1 3 ? -25.578 -4.438 -2.363 1 72.12 3 THR B CA 1
ATOM 2174 C C . THR B 1 3 ? -24.469 -4.844 -1.396 1 72.12 3 THR B C 1
ATOM 2176 O O . THR B 1 3 ? -23.906 -3.994 -0.701 1 72.12 3 THR B O 1
ATOM 2179 N N . ALA B 1 4 ? -24.156 -6.219 -1.448 1 86.88 4 ALA B N 1
ATOM 2180 C CA . ALA B 1 4 ? -23.188 -6.641 -0.441 1 86.88 4 ALA B CA 1
ATOM 2181 C C . ALA B 1 4 ? -21.75 -6.5 -0.961 1 86.88 4 ALA B C 1
ATOM 2183 O O . ALA B 1 4 ? -21.484 -6.73 -2.145 1 86.88 4 ALA B O 1
ATOM 2184 N N . PRO B 1 5 ? -20.844 -6.105 -0.151 1 94.88 5 PRO B N 1
ATOM 2185 C CA . PRO B 1 5 ? -19.438 -6.027 -0.551 1 94.88 5 PRO B CA 1
ATOM 2186 C C . PRO B 1 5 ? -18.828 -7.398 -0.844 1 94.88 5 PRO B C 1
ATOM 2188 O O . PRO B 1 5 ? -19.438 -8.43 -0.543 1 94.88 5 PRO B O 1
ATOM 2191 N N . TYR B 1 6 ? -17.828 -7.449 -1.663 1 98.31 6 TYR B N 1
ATOM 2192 C CA . TYR B 1 6 ? -17.047 -8.633 -1.987 1 98.31 6 TYR B CA 1
ATOM 2193 C C . TYR B 1 6 ? -15.586 -8.438 -1.603 1 98.31 6 TYR B C 1
ATOM 2195 O O . TYR B 1 6 ? -14.984 -7.406 -1.907 1 98.31 6 TYR B O 1
ATOM 2203 N N . LEU B 1 7 ? -15.062 -9.375 -0.852 1 98.75 7 LEU B N 1
ATOM 2204 C CA . LEU B 1 7 ? -13.719 -9.227 -0.287 1 98.75 7 LEU B CA 1
ATOM 2205 C C . LEU B 1 7 ? -12.789 -10.312 -0.816 1 98.75 7 LEU B C 1
ATOM 2207 O O . LEU B 1 7 ? -13.055 -11.508 -0.649 1 98.75 7 LEU B O 1
ATOM 2211 N N . VAL B 1 8 ? -11.688 -9.906 -1.488 1 98.94 8 VAL B N 1
ATOM 2212 C CA . VAL B 1 8 ? -10.68 -10.828 -1.994 1 98.94 8 VAL B CA 1
ATOM 2213 C C . VAL B 1 8 ? -9.383 -10.664 -1.199 1 98.94 8 VAL B C 1
ATOM 2215 O O . VAL B 1 8 ? -8.852 -9.555 -1.087 1 98.94 8 VAL B O 1
ATOM 2218 N N . ALA B 1 9 ? -8.891 -11.75 -0.612 1 98.94 9 ALA B N 1
ATOM 2219 C CA . ALA B 1 9 ? -7.566 -11.734 -0.001 1 98.94 9 ALA B CA 1
ATOM 2220 C C . ALA B 1 9 ? -6.488 -12.086 -1.022 1 98.94 9 ALA B C 1
ATOM 2222 O O . ALA B 1 9 ? -6.629 -13.047 -1.776 1 98.94 9 ALA B O 1
ATOM 2223 N N . HIS B 1 10 ? -5.496 -11.281 -1.089 1 99 10 HIS B N 1
ATOM 2224 C CA . HIS B 1 10 ? -4.344 -11.484 -1.959 1 99 10 HIS B CA 1
ATOM 2225 C C . HIS B 1 10 ? -3.105 -11.859 -1.153 1 99 10 HIS B C 1
ATOM 2227 O O . HIS B 1 10 ? -2.555 -11.031 -0.43 1 99 10 HIS B O 1
ATOM 2233 N N . ILE B 1 11 ? -2.68 -13.094 -1.23 1 98.94 11 ILE B N 1
ATOM 2234 C CA . ILE B 1 11 ? -1.428 -13.562 -0.644 1 98.94 11 ILE B CA 1
ATOM 2235 C C . ILE B 1 11 ? -0.472 -14.008 -1.749 1 98.94 11 ILE B C 1
ATOM 2237 O O . ILE B 1 11 ? -0.902 -14.32 -2.859 1 98.94 11 ILE B O 1
ATOM 2241 N N . THR B 1 12 ? 0.807 -13.961 -1.481 1 98.94 12 THR B N 1
ATOM 2242 C CA . THR B 1 12 ? 1.781 -14.266 -2.523 1 98.94 12 THR B CA 1
ATOM 2243 C C . THR B 1 12 ? 3.117 -14.672 -1.91 1 98.94 12 THR B C 1
ATOM 2245 O O . THR B 1 12 ? 3.332 -14.508 -0.708 1 98.94 12 THR B O 1
ATOM 2248 N N . ASP B 1 13 ? 3.959 -15.312 -2.699 1 98.94 13 ASP B N 1
ATOM 2249 C CA . ASP B 1 13 ? 5.344 -15.617 -2.348 1 98.94 13 ASP B CA 1
ATOM 2250 C C . ASP B 1 13 ? 5.414 -16.469 -1.086 1 98.94 13 ASP B C 1
ATOM 2252 O O . ASP B 1 13 ? 6.113 -16.125 -0.132 1 98.94 13 ASP B O 1
ATOM 2256 N N . LEU B 1 14 ? 4.762 -17.641 -1.216 1 98.94 14 LEU B N 1
ATOM 2257 C CA . LEU B 1 14 ? 4.641 -18.531 -0.068 1 98.94 14 LEU B CA 1
ATOM 2258 C C . LEU B 1 14 ? 5.926 -19.328 0.142 1 98.94 14 LEU B C 1
ATOM 2260 O O . LEU B 1 14 ? 6.285 -19.641 1.277 1 98.94 14 LEU B O 1
ATOM 2264 N N . HIS B 1 15 ? 6.559 -19.828 -0.915 1 98.75 15 HIS B N 1
ATOM 2265 C CA . HIS B 1 15 ? 7.816 -20.562 -0.903 1 98.75 15 HIS B CA 1
ATOM 2266 C C . HIS B 1 15 ? 7.723 -21.797 -0.002 1 98.75 15 HIS B C 1
ATOM 2268 O O . HIS B 1 15 ? 8.641 -22.062 0.775 1 98.75 15 HIS B O 1
ATOM 2274 N N . ILE B 1 16 ? 6.645 -22.5 -0.12 1 98.81 16 ILE B N 1
ATOM 2275 C CA . ILE B 1 16 ? 6.418 -23.656 0.74 1 98.81 16 ILE B CA 1
ATOM 2276 C C . ILE B 1 16 ? 7.406 -24.766 0.382 1 98.81 16 ILE B C 1
ATOM 2278 O O . ILE B 1 16 ? 7.621 -25.047 -0.797 1 98.81 16 ILE B O 1
ATOM 2282 N N . LYS B 1 17 ? 7.969 -25.359 1.367 1 98.19 17 LYS B N 1
ATOM 2283 C CA . LYS B 1 17 ? 8.844 -26.516 1.225 1 98.19 17 LYS B CA 1
ATOM 2284 C C . LYS B 1 17 ? 8.195 -27.766 1.821 1 98.19 17 LYS B C 1
ATOM 2286 O O . LYS B 1 17 ? 7.504 -27.688 2.836 1 98.19 17 LYS B O 1
ATOM 2291 N N . ALA B 1 18 ? 8.516 -28.844 1.211 1 97.38 18 ALA B N 1
ATOM 2292 C CA . ALA B 1 18 ? 7.914 -30.109 1.66 1 97.38 18 ALA B CA 1
ATOM 2293 C C . ALA B 1 18 ? 8.305 -30.406 3.104 1 97.38 18 ALA B C 1
ATOM 2295 O O . ALA B 1 18 ? 9.445 -30.188 3.506 1 97.38 18 ALA B O 1
ATOM 2296 N N . GLY B 1 19 ? 7.34 -30.859 3.83 1 95.81 19 GLY B N 1
ATOM 2297 C CA . GLY B 1 19 ? 7.582 -31.344 5.176 1 95.81 19 GLY B CA 1
ATOM 2298 C C . GLY B 1 19 ? 7.91 -30.25 6.168 1 95.81 19 GLY B C 1
ATOM 2299 O O . GLY B 1 19 ? 8.344 -30.531 7.289 1 95.81 19 GLY B O 1
ATOM 2300 N N . GLY B 1 20 ? 7.871 -29.047 5.762 1 94.88 20 GLY B N 1
ATOM 2301 C CA . GLY B 1 20 ? 8.109 -27.938 6.676 1 94.88 20 GLY B CA 1
ATOM 2302 C C . GLY B 1 20 ? 9.57 -27.547 6.766 1 94.88 20 GLY B C 1
ATOM 2303 O O . GLY B 1 20 ? 9.984 -26.891 7.727 1 94.88 20 GLY B O 1
ATOM 2304 N N . LYS B 1 21 ? 10.289 -27.984 5.797 1 96.75 21 LYS B N 1
ATOM 2305 C CA . LYS B 1 21 ? 11.695 -27.578 5.75 1 96.75 21 LYS B CA 1
ATOM 2306 C C . LYS B 1 21 ? 11.82 -26.062 5.742 1 96.75 21 LYS B C 1
ATOM 2308 O O . LYS B 1 21 ? 11.023 -25.375 5.102 1 96.75 21 LYS B O 1
ATOM 2313 N N . LEU B 1 22 ? 12.859 -25.547 6.418 1 97.56 22 LEU B N 1
ATOM 2314 C CA . LEU B 1 22 ? 13.07 -24.109 6.496 1 97.56 22 LEU B CA 1
ATOM 2315 C C . LEU B 1 22 ? 13.734 -23.594 5.223 1 97.56 22 LEU B C 1
ATOM 2317 O O . LEU B 1 22 ? 14.633 -24.234 4.676 1 97.56 22 LEU B O 1
ATOM 2321 N N . SER B 1 23 ? 13.312 -22.469 4.734 1 96.56 23 SER B N 1
ATOM 2322 C CA . SER B 1 23 ? 14.023 -21.766 3.67 1 96.56 23 SER B CA 1
ATOM 2323 C C . SER B 1 23 ? 15.219 -21 4.215 1 96.56 23 SER B C 1
ATOM 2325 O O . SER B 1 23 ? 15.148 -20.406 5.289 1 96.56 23 SER B O 1
ATOM 2327 N N . TYR B 1 24 ? 16.328 -21.016 3.57 1 96.19 24 TYR B N 1
ATOM 2328 C CA . TYR B 1 24 ? 17.562 -20.312 3.91 1 96.19 24 TYR B CA 1
ATOM 2329 C C . TYR B 1 24 ? 18.047 -20.703 5.297 1 96.19 24 TYR B C 1
ATOM 2331 O O . TYR B 1 24 ? 18.719 -19.922 5.977 1 96.19 24 TYR B O 1
ATOM 2339 N N . ARG B 1 25 ? 17.594 -21.812 5.77 1 95.38 25 ARG B N 1
ATOM 2340 C CA . ARG B 1 25 ? 17.938 -22.391 7.07 1 95.38 25 ARG B CA 1
ATOM 2341 C C . ARG B 1 25 ? 17.422 -21.516 8.203 1 95.38 25 ARG B C 1
ATOM 2343 O O . ARG B 1 25 ? 17.984 -21.516 9.305 1 95.38 25 ARG B O 1
ATOM 2350 N N . LEU B 1 26 ? 16.484 -20.75 7.855 1 96.62 26 LEU B N 1
ATOM 2351 C CA . LEU B 1 26 ? 16.062 -19.766 8.852 1 96.62 26 LEU B CA 1
ATOM 2352 C C . LEU B 1 26 ? 14.547 -19.578 8.805 1 96.62 26 LEU B C 1
ATOM 2354 O O . LEU B 1 26 ? 13.898 -19.5 9.852 1 96.62 26 LEU B O 1
ATOM 2358 N N . VAL B 1 27 ? 13.93 -19.562 7.688 1 98.19 27 VAL B N 1
ATOM 2359 C CA . VAL B 1 27 ? 12.57 -19.078 7.512 1 98.19 27 VAL B CA 1
ATOM 2360 C C . VAL B 1 27 ? 11.594 -20.25 7.512 1 98.19 27 VAL B C 1
ATOM 2362 O O . VAL B 1 27 ? 11.656 -21.109 6.629 1 98.19 27 VAL B O 1
ATOM 2365 N N . ASP B 1 28 ? 10.695 -20.297 8.43 1 98.62 28 ASP B N 1
ATOM 2366 C CA . ASP B 1 28 ? 9.617 -21.281 8.508 1 98.62 28 ASP B CA 1
ATOM 2367 C C . ASP B 1 28 ? 8.43 -20.859 7.648 1 98.62 28 ASP B C 1
ATOM 2369 O O . ASP B 1 28 ? 7.418 -20.375 8.172 1 98.62 28 ASP B O 1
ATOM 2373 N N . THR B 1 29 ? 8.477 -21.156 6.363 1 98.75 29 THR B N 1
ATOM 2374 C CA . THR B 1 29 ? 7.473 -20.672 5.426 1 98.75 29 THR B CA 1
ATOM 2375 C C . THR B 1 29 ? 6.137 -21.375 5.652 1 98.75 29 THR B C 1
ATOM 2377 O O . THR B 1 29 ? 5.074 -20.766 5.48 1 98.75 29 THR B O 1
ATOM 2380 N N . ALA B 1 30 ? 6.121 -22.625 6.031 1 98.81 30 ALA B N 1
ATOM 2381 C CA . ALA B 1 30 ? 4.875 -23.328 6.332 1 98.81 30 ALA B CA 1
ATOM 2382 C C . ALA B 1 30 ? 4.188 -22.734 7.555 1 98.81 30 ALA B C 1
ATOM 2384 O O . ALA B 1 30 ? 2.984 -22.469 7.531 1 98.81 30 ALA B O 1
ATOM 2385 N N . GLY B 1 31 ? 4.957 -22.562 8.625 1 98.81 31 GLY B N 1
ATOM 2386 C CA . GLY B 1 31 ? 4.406 -21.906 9.805 1 98.81 31 GLY B CA 1
ATOM 2387 C C . GLY B 1 31 ? 3.855 -20.516 9.516 1 98.81 31 GLY B C 1
ATOM 2388 O O . GLY B 1 31 ? 2.812 -20.141 10.047 1 98.81 31 GLY B O 1
ATOM 2389 N N . ALA B 1 32 ? 4.551 -19.797 8.68 1 98.88 32 ALA B N 1
ATOM 2390 C CA . ALA B 1 32 ? 4.102 -18.453 8.297 1 98.88 32 ALA B CA 1
ATOM 2391 C C . ALA B 1 32 ? 2.76 -18.516 7.566 1 98.88 32 ALA B C 1
ATOM 2393 O O . ALA B 1 32 ? 1.882 -17.688 7.805 1 98.88 32 ALA B O 1
ATOM 2394 N N . LEU B 1 33 ? 2.629 -19.453 6.637 1 98.94 33 LEU B N 1
ATOM 2395 C CA . LEU B 1 33 ? 1.36 -19.594 5.93 1 98.94 33 LEU B CA 1
ATOM 2396 C C . LEU B 1 33 ? 0.242 -19.984 6.891 1 98.94 33 LEU B C 1
ATOM 2398 O O . LEU B 1 33 ? -0.884 -19.484 6.773 1 98.94 33 LEU B O 1
ATOM 2402 N N . HIS B 1 34 ? 0.509 -20.891 7.84 1 98.88 34 HIS B N 1
ATOM 2403 C CA . HIS B 1 34 ? -0.485 -21.234 8.852 1 98.88 34 HIS B CA 1
ATOM 2404 C C . HIS B 1 34 ? -0.939 -20 9.617 1 98.88 34 HIS B C 1
ATOM 2406 O O . HIS B 1 34 ? -2.137 -19.797 9.828 1 98.88 34 HIS B O 1
ATOM 2412 N N . ARG B 1 35 ? 0 -19.188 10.008 1 98.88 35 ARG B N 1
ATOM 2413 C CA . ARG B 1 35 ? -0.331 -17.969 10.727 1 98.88 35 ARG B CA 1
ATOM 2414 C C . ARG B 1 35 ? -1.148 -17.016 9.852 1 98.88 35 ARG B C 1
ATOM 2416 O O . ARG B 1 35 ? -2.066 -16.359 10.336 1 98.88 35 ARG B O 1
ATOM 2423 N N . CYS B 1 36 ? -0.761 -16.906 8.609 1 98.88 36 CYS B N 1
ATOM 2424 C CA . CYS B 1 36 ? -1.52 -16.094 7.664 1 98.88 36 CYS B CA 1
ATOM 2425 C C . CYS B 1 36 ? -2.971 -16.562 7.59 1 98.88 36 CYS B C 1
ATOM 2427 O O . CYS B 1 36 ? -3.891 -15.75 7.707 1 98.88 36 CYS B O 1
ATOM 2429 N N . ILE B 1 37 ? -3.16 -17.844 7.418 1 98.94 37 ILE B N 1
ATOM 2430 C CA . ILE B 1 37 ? -4.496 -18.422 7.305 1 98.94 37 ILE B CA 1
ATOM 2431 C C . ILE B 1 37 ? -5.258 -18.219 8.617 1 98.94 37 ILE B C 1
ATOM 2433 O O . ILE B 1 37 ? -6.434 -17.859 8.609 1 98.94 37 ILE B O 1
ATOM 2437 N N . ASP B 1 38 ? -4.566 -18.453 9.789 1 98.88 38 ASP B N 1
ATOM 2438 C CA . ASP B 1 38 ? -5.191 -18.172 11.078 1 98.88 38 ASP B CA 1
ATOM 2439 C C . ASP B 1 38 ? -5.688 -16.734 11.148 1 98.88 38 ASP B C 1
ATOM 2441 O O . ASP B 1 38 ? -6.785 -16.469 11.641 1 98.88 38 ASP B O 1
ATOM 2445 N N . THR B 1 39 ? -4.883 -15.844 10.688 1 98.69 39 THR B N 1
ATOM 2446 C CA . THR B 1 39 ? -5.223 -14.422 10.711 1 98.69 39 THR B CA 1
ATOM 2447 C C . THR B 1 39 ? -6.445 -14.148 9.836 1 98.69 39 THR B C 1
ATOM 2449 O O . THR B 1 39 ? -7.367 -13.445 10.258 1 98.69 39 THR B O 1
ATOM 2452 N N . LEU B 1 40 ? -6.465 -14.68 8.609 1 98.5 40 LEU B N 1
ATOM 2453 C CA . LEU B 1 40 ? -7.582 -14.508 7.688 1 98.5 40 LEU B CA 1
ATOM 2454 C C . LEU B 1 40 ? -8.875 -15.047 8.297 1 98.5 40 LEU B C 1
ATOM 2456 O O . LEU B 1 40 ? -9.922 -14.398 8.211 1 98.5 40 LEU B O 1
ATOM 2460 N N . LEU B 1 41 ? -8.781 -16.172 8.914 1 98.25 41 LEU B N 1
ATOM 2461 C CA . LEU B 1 41 ? -9.969 -16.859 9.414 1 98.25 41 LEU B CA 1
ATOM 2462 C C . LEU B 1 41 ? -10.461 -16.219 10.703 1 98.25 41 LEU B C 1
ATOM 2464 O O . LEU B 1 41 ? -11.633 -16.344 11.062 1 98.25 41 LEU B O 1
ATOM 2468 N N . ALA B 1 42 ? -9.562 -15.523 11.414 1 97.56 42 ALA B N 1
ATOM 2469 C CA . ALA B 1 42 ? -9.93 -14.875 12.672 1 97.56 42 ALA B CA 1
ATOM 2470 C C . ALA B 1 42 ? -10.398 -13.438 12.43 1 97.56 42 ALA B C 1
ATOM 2472 O O . ALA B 1 42 ? -10.906 -12.789 13.336 1 97.56 42 ALA B O 1
ATOM 2473 N N . ALA B 1 43 ? -10.234 -12.953 11.242 1 96.88 43 ALA B N 1
ATOM 2474 C CA . ALA B 1 43 ? -10.578 -11.57 10.93 1 96.88 43 ALA B CA 1
ATOM 2475 C C . ALA B 1 43 ? -12.078 -11.328 11.07 1 96.88 43 ALA B C 1
ATOM 2477 O O . ALA B 1 43 ? -12.875 -12.258 10.922 1 96.88 43 ALA B O 1
ATOM 2478 N N . PRO B 1 44 ? -12.477 -10 11.344 1 96.31 44 PRO B N 1
ATOM 2479 C CA . PRO B 1 44 ? -13.906 -9.695 11.469 1 96.31 44 PRO B CA 1
ATOM 2480 C C . PRO B 1 44 ? -14.695 -10.078 10.219 1 96.31 44 PRO B C 1
ATOM 2482 O O . PRO B 1 44 ? -15.828 -10.562 10.32 1 96.31 44 PRO B O 1
ATOM 2485 N N . GLN B 1 45 ? -14.156 -9.805 9.07 1 97.38 45 GLN B N 1
ATOM 2486 C CA . GLN B 1 45 ? -14.703 -10.273 7.801 1 97.38 45 GLN B CA 1
ATOM 2487 C C . GLN B 1 45 ? -13.766 -11.273 7.133 1 97.38 45 GLN B C 1
ATOM 2489 O O . GLN B 1 45 ? -12.617 -10.945 6.824 1 97.38 45 GLN B O 1
ATOM 2494 N N . GLN B 1 46 ? -14.281 -12.43 6.91 1 97.44 46 GLN B N 1
ATOM 2495 C CA . GLN B 1 46 ? -13.523 -13.383 6.109 1 97.44 46 GLN B CA 1
ATOM 2496 C C . GLN B 1 46 ? -13.625 -13.055 4.621 1 97.44 46 GLN B C 1
ATOM 2498 O O . GLN B 1 46 ? -14.672 -12.594 4.156 1 97.44 46 GLN B O 1
ATOM 2503 N N . PRO B 1 47 ? -12.555 -13.297 3.885 1 98.56 47 PRO B N 1
ATOM 2504 C CA . PRO B 1 47 ? -12.648 -13.047 2.443 1 98.56 47 PRO B CA 1
ATOM 2505 C C . PRO B 1 47 ? -13.594 -14.008 1.737 1 98.56 47 PRO B C 1
ATOM 2507 O O . PRO B 1 47 ? -13.789 -15.141 2.195 1 98.56 47 PRO B O 1
ATOM 2510 N N . ASP B 1 48 ? -14.195 -13.516 0.634 1 98.69 48 ASP B N 1
ATOM 2511 C CA . ASP B 1 48 ? -15.047 -14.344 -0.209 1 98.69 48 ASP B CA 1
ATOM 2512 C C . ASP B 1 48 ? -14.219 -15.258 -1.11 1 98.69 48 ASP B C 1
ATOM 2514 O O . ASP B 1 48 ? -14.688 -16.297 -1.551 1 98.69 48 ASP B O 1
ATOM 2518 N N . ALA B 1 49 ? -12.992 -14.859 -1.378 1 98.81 49 ALA B N 1
ATOM 2519 C CA . ALA B 1 49 ? -12.039 -15.609 -2.197 1 98.81 49 ALA B CA 1
ATOM 2520 C C . ALA B 1 49 ? -10.602 -15.25 -1.833 1 98.81 49 ALA B C 1
ATOM 2522 O O . ALA B 1 49 ? -10.344 -14.18 -1.272 1 98.81 49 ALA B O 1
ATOM 2523 N N . VAL B 1 50 ? -9.695 -16.156 -2.113 1 98.94 50 VAL B N 1
ATOM 2524 C CA . VAL B 1 50 ? -8.266 -15.938 -1.938 1 98.94 50 VAL B CA 1
ATOM 2525 C C . VAL B 1 50 ? -7.547 -16.125 -3.273 1 98.94 50 VAL B C 1
ATOM 2527 O O . VAL B 1 50 ? -7.832 -17.078 -4.012 1 98.94 50 VAL B O 1
ATOM 2530 N N . ILE B 1 51 ? -6.742 -15.203 -3.65 1 98.94 51 ILE B N 1
ATOM 2531 C CA . ILE B 1 51 ? -5.859 -15.367 -4.801 1 98.94 51 ILE B CA 1
ATOM 2532 C C . ILE B 1 51 ? -4.41 -15.477 -4.324 1 98.94 51 ILE B C 1
ATOM 2534 O O . ILE B 1 51 ? -4.016 -14.812 -3.361 1 98.94 51 ILE B O 1
ATOM 2538 N N . VAL B 1 52 ? -3.609 -16.312 -4.887 1 98.94 52 VAL B N 1
ATOM 2539 C CA . VAL B 1 52 ? -2.188 -16.484 -4.609 1 98.94 52 VAL B CA 1
ATOM 2540 C C . VAL B 1 52 ? -1.382 -16.266 -5.887 1 98.94 52 VAL B C 1
ATOM 2542 O O . VAL B 1 52 ? -1.484 -17.047 -6.836 1 98.94 52 VAL B O 1
ATOM 2545 N N . THR B 1 53 ? -0.511 -15.234 -5.902 1 98.88 53 THR B N 1
ATOM 2546 C CA . THR B 1 53 ? 0.061 -14.781 -7.164 1 98.88 53 THR B CA 1
ATOM 2547 C C . THR B 1 53 ? 1.513 -15.234 -7.297 1 98.88 53 THR B C 1
ATOM 2549 O O . THR B 1 53 ? 2.389 -14.438 -7.641 1 98.88 53 THR B O 1
ATOM 2552 N N . GLY B 1 54 ? 1.778 -16.484 -6.988 1 98.69 54 GLY B N 1
ATOM 2553 C CA . GLY B 1 54 ? 3.01 -17.109 -7.453 1 98.69 54 GLY B CA 1
ATOM 2554 C C . GLY B 1 54 ? 4.012 -17.344 -6.34 1 98.69 54 GLY B C 1
ATOM 2555 O O . GLY B 1 54 ? 3.812 -16.891 -5.207 1 98.69 54 GLY B O 1
ATOM 2556 N N . ASP B 1 55 ? 5.109 -18.094 -6.734 1 98.88 55 ASP B N 1
ATOM 2557 C CA . ASP B 1 55 ? 6.082 -18.609 -5.77 1 98.88 55 ASP B CA 1
ATOM 2558 C C . ASP B 1 55 ? 5.383 -19.375 -4.641 1 98.88 55 ASP B C 1
ATOM 2560 O O . ASP B 1 55 ? 5.633 -19.109 -3.463 1 98.88 55 ASP B O 1
ATOM 2564 N N . LEU B 1 56 ? 4.48 -20.234 -5.156 1 98.94 56 LEU B N 1
ATOM 2565 C CA . LEU B 1 56 ? 3.682 -21.078 -4.27 1 98.94 56 LEU B CA 1
ATOM 2566 C C . LEU B 1 56 ? 4.574 -21.984 -3.432 1 98.94 56 LEU B C 1
ATOM 2568 O O . LEU B 1 56 ? 4.355 -22.141 -2.23 1 98.94 56 LEU B O 1
ATOM 2572 N N . VAL B 1 57 ? 5.496 -22.547 -4.152 1 98.81 57 VAL B N 1
ATOM 2573 C CA . VAL B 1 57 ? 6.484 -23.406 -3.52 1 98.81 57 VAL B CA 1
ATOM 2574 C C . VAL B 1 57 ? 7.891 -22.906 -3.842 1 98.81 57 VAL B C 1
ATOM 2576 O O . VAL B 1 57 ? 8.055 -21.891 -4.516 1 98.81 57 VAL B O 1
ATOM 2579 N N . ASP B 1 58 ? 8.922 -23.594 -3.34 1 98.06 58 ASP B N 1
ATOM 2580 C CA . ASP B 1 58 ? 10.258 -23.016 -3.404 1 98.06 58 ASP B CA 1
ATOM 2581 C C . ASP B 1 58 ? 11.055 -23.609 -4.57 1 98.06 58 ASP B C 1
ATOM 2583 O O . ASP B 1 58 ? 11.875 -22.922 -5.176 1 98.06 58 ASP B O 1
ATOM 2587 N N . PHE B 1 59 ? 10.789 -24.922 -4.984 1 97.38 59 PHE B N 1
ATOM 2588 C CA . PHE B 1 59 ? 11.625 -25.562 -6 1 97.38 59 PHE B CA 1
ATOM 2589 C C . PHE B 1 59 ? 10.766 -26.219 -7.07 1 97.38 59 PHE B C 1
ATOM 2591 O O . PHE B 1 59 ? 11.281 -26.906 -7.957 1 97.38 59 PHE B O 1
ATOM 2598 N N . GLY B 1 60 ? 9.508 -26.172 -6.969 1 98 60 GLY B N 1
ATOM 2599 C CA . GLY B 1 60 ? 8.617 -26.703 -7.984 1 98 60 GLY B CA 1
ATOM 2600 C C . GLY B 1 60 ? 8.414 -28.203 -7.883 1 98 60 GLY B C 1
ATOM 2601 O O . GLY B 1 60 ? 7.883 -28.828 -8.805 1 98 60 GLY B O 1
ATOM 2602 N N . ALA B 1 61 ? 8.836 -28.766 -6.773 1 98.25 61 ALA B N 1
ATOM 2603 C CA . ALA B 1 61 ? 8.688 -30.203 -6.594 1 98.25 61 ALA B CA 1
ATOM 2604 C C . ALA B 1 61 ? 7.242 -30.578 -6.262 1 98.25 61 ALA B C 1
ATOM 2606 O O . ALA B 1 61 ? 6.57 -29.859 -5.523 1 98.25 61 ALA B O 1
ATOM 2607 N N . GLU B 1 62 ? 6.82 -31.688 -6.797 1 98.69 62 GLU B N 1
ATOM 2608 C CA . GLU B 1 62 ? 5.449 -32.156 -6.574 1 98.69 62 GLU B CA 1
ATOM 2609 C C . GLU B 1 62 ? 5.156 -32.281 -5.082 1 98.69 62 GLU B C 1
ATOM 2611 O O . GLU B 1 62 ? 4.059 -31.969 -4.629 1 98.69 62 GLU B O 1
ATOM 2616 N N . SER B 1 63 ? 6.148 -32.781 -4.285 1 98.81 63 SER B N 1
ATOM 2617 C CA . SER B 1 63 ? 5.957 -32.969 -2.85 1 98.81 63 SER B CA 1
ATOM 2618 C C . SER B 1 63 ? 5.691 -31.625 -2.158 1 98.81 63 SER B C 1
ATOM 2620 O O . SER B 1 63 ? 4.961 -31.578 -1.166 1 98.81 63 SER B O 1
ATOM 2622 N N . GLU B 1 64 ? 6.246 -30.578 -2.631 1 98.88 64 GLU B N 1
ATOM 2623 C CA . GLU B 1 64 ? 6 -29.25 -2.076 1 98.88 64 GLU B CA 1
ATOM 2624 C C . GLU B 1 64 ? 4.559 -28.812 -2.32 1 98.88 64 GLU B C 1
ATOM 2626 O O . GLU B 1 64 ? 3.91 -28.266 -1.423 1 98.88 64 GLU B O 1
ATOM 2631 N N . TYR B 1 65 ? 4.062 -29.078 -3.488 1 98.88 65 TYR B N 1
ATOM 2632 C CA . TYR B 1 65 ? 2.682 -28.734 -3.805 1 98.88 65 TYR B CA 1
ATOM 2633 C C . TYR B 1 65 ? 1.707 -29.562 -2.979 1 98.88 65 TYR B C 1
ATOM 2635 O O . TYR B 1 65 ? 0.662 -29.078 -2.553 1 98.88 65 TYR B O 1
ATOM 2643 N N . GLN B 1 66 ? 2.043 -30.844 -2.846 1 98.88 66 GLN B N 1
ATOM 2644 C CA . GLN B 1 66 ? 1.192 -31.688 -2.01 1 98.88 66 GLN B CA 1
ATOM 2645 C C . GLN B 1 66 ? 1.094 -31.125 -0.591 1 98.88 66 GLN B C 1
ATOM 2647 O O . GLN B 1 66 ? 0.007 -31.078 -0.011 1 98.88 66 GLN B O 1
ATOM 2652 N N . PHE B 1 67 ? 2.252 -30.734 -0.072 1 98.88 67 PHE B N 1
ATOM 2653 C CA . PHE B 1 67 ? 2.281 -30.141 1.259 1 98.88 67 PHE B CA 1
ATOM 2654 C C . PHE B 1 67 ? 1.505 -28.828 1.283 1 98.88 67 PHE B C 1
ATOM 2656 O O . PHE B 1 67 ? 0.712 -28.594 2.195 1 98.88 67 PHE B O 1
ATOM 2663 N N . LEU B 1 68 ? 1.691 -28.016 0.299 1 98.94 68 LEU B N 1
ATOM 2664 C CA . LEU B 1 68 ? 0.953 -26.766 0.17 1 98.94 68 LEU B CA 1
ATOM 2665 C C . LEU B 1 68 ? -0.55 -27.016 0.14 1 98.94 68 LEU B C 1
ATOM 2667 O O . LEU B 1 68 ? -1.314 -26.328 0.828 1 98.94 68 LEU B O 1
ATOM 2671 N N . ARG B 1 69 ? -0.97 -27.938 -0.706 1 98.88 69 ARG B N 1
ATOM 2672 C CA . ARG B 1 69 ? -2.389 -28.25 -0.838 1 98.88 69 ARG B CA 1
ATOM 2673 C C . ARG B 1 69 ? -2.996 -28.609 0.511 1 98.88 69 ARG B C 1
ATOM 2675 O O . ARG B 1 69 ? -4.109 -28.188 0.833 1 98.88 69 ARG B O 1
ATOM 2682 N N . GLN B 1 70 ? -2.266 -29.375 1.29 1 98.75 70 GLN B N 1
ATOM 2683 C CA . GLN B 1 70 ? -2.74 -29.734 2.619 1 98.75 70 GLN B CA 1
ATOM 2684 C C . GLN B 1 70 ? -2.984 -28.5 3.48 1 98.75 70 GLN B C 1
ATOM 2686 O O . GLN B 1 70 ? -3.982 -28.422 4.199 1 98.75 70 GLN B O 1
ATOM 2691 N N . ILE B 1 71 ? -2.076 -27.578 3.396 1 98.88 71 ILE B N 1
ATOM 2692 C CA . ILE B 1 71 ? -2.203 -26.359 4.203 1 98.88 71 ILE B CA 1
ATOM 2693 C C . ILE B 1 71 ? -3.387 -25.531 3.709 1 98.88 71 ILE B C 1
ATOM 2695 O O . ILE B 1 71 ? -4.199 -25.062 4.508 1 98.88 71 ILE B O 1
ATOM 2699 N N . LEU B 1 72 ? -3.551 -25.375 2.396 1 98.81 72 LEU B N 1
ATOM 2700 C CA . LEU B 1 72 ? -4.559 -24.5 1.805 1 98.81 72 LEU B CA 1
ATOM 2701 C C . LEU B 1 72 ? -5.961 -25.062 2.029 1 98.81 72 LEU B C 1
ATOM 2703 O O . LEU B 1 72 ? -6.949 -24.328 1.917 1 98.81 72 LEU B O 1
ATOM 2707 N N . GLN B 1 73 ? -6.074 -26.344 2.318 1 98.38 73 GLN B N 1
ATOM 2708 C CA . GLN B 1 73 ? -7.367 -26.969 2.568 1 98.38 73 GLN B CA 1
ATOM 2709 C C . GLN B 1 73 ? -8.047 -26.359 3.795 1 98.38 73 GLN B C 1
ATOM 2711 O O . GLN B 1 73 ? -9.25 -26.531 3.992 1 98.38 73 GLN B O 1
ATOM 2716 N N . ARG B 1 74 ? -7.277 -25.719 4.578 1 98.56 74 ARG B N 1
ATOM 2717 C CA . ARG B 1 74 ? -7.82 -25.062 5.77 1 98.56 74 ARG B CA 1
ATOM 2718 C C . ARG B 1 74 ? -8.734 -23.906 5.391 1 98.56 74 ARG B C 1
ATOM 2720 O O . ARG B 1 74 ? -9.508 -23.422 6.219 1 98.56 74 ARG B O 1
ATOM 2727 N N . LEU B 1 75 ? -8.562 -23.375 4.203 1 98.62 75 LEU B N 1
ATOM 2728 C CA . LEU B 1 75 ? -9.414 -22.297 3.715 1 98.62 75 LEU B CA 1
ATOM 2729 C C . LEU B 1 75 ? -10.703 -22.844 3.123 1 98.62 75 LEU B C 1
ATOM 2731 O O . LEU B 1 75 ? -10.68 -23.781 2.32 1 98.62 75 LEU B O 1
ATOM 2735 N N . SER B 1 76 ? -11.859 -22.234 3.508 1 96.56 76 SER B N 1
ATOM 2736 C CA . SER B 1 76 ? -13.148 -22.75 3.062 1 96.56 76 SER B CA 1
ATOM 2737 C C . SER B 1 76 ? -13.641 -22.016 1.821 1 96.56 76 SER B C 1
ATOM 2739 O O . SER B 1 76 ? -14.57 -22.469 1.151 1 96.56 76 SER B O 1
ATOM 2741 N N . MET B 1 77 ? -13.102 -20.875 1.564 1 98.12 77 MET B N 1
ATOM 2742 C CA . MET B 1 77 ? -13.484 -20.109 0.381 1 98.12 77 MET B CA 1
ATOM 2743 C C . MET B 1 77 ? -12.625 -20.5 -0.82 1 98.12 77 MET B C 1
ATOM 2745 O O . MET B 1 77 ? -11.562 -21.109 -0.662 1 98.12 77 MET B O 1
ATOM 2749 N N . PRO B 1 78 ? -13.047 -20.156 -2.045 1 98.56 78 PRO B N 1
ATOM 2750 C CA . PRO B 1 78 ? -12.258 -20.484 -3.234 1 98.56 78 PRO B CA 1
ATOM 2751 C C . PRO B 1 78 ? -10.859 -19.875 -3.193 1 98.56 78 PRO B C 1
ATOM 2753 O O . PRO B 1 78 ? -10.695 -18.719 -2.805 1 98.56 78 PRO B O 1
ATOM 2756 N N . VAL B 1 79 ? -9.859 -20.688 -3.566 1 98.88 79 VAL B N 1
ATOM 2757 C CA . VAL B 1 79 ? -8.477 -20.266 -3.703 1 98.88 79 VAL B CA 1
ATOM 2758 C C . VAL B 1 79 ? -8.039 -20.375 -5.16 1 98.88 79 VAL B C 1
ATOM 2760 O O . VAL B 1 79 ? -8.164 -21.438 -5.773 1 98.88 79 VAL B O 1
ATOM 2763 N N . ARG B 1 80 ? -7.594 -19.297 -5.762 1 98.94 80 ARG B N 1
ATOM 2764 C CA . ARG B 1 80 ? -7.113 -19.266 -7.141 1 98.94 80 ARG B CA 1
ATOM 2765 C C . ARG B 1 80 ? -5.602 -19.078 -7.191 1 98.94 80 ARG B C 1
ATOM 2767 O O . ARG B 1 80 ? -5.059 -18.203 -6.512 1 98.94 80 ARG B O 1
ATOM 2774 N N . LEU B 1 81 ? -4.953 -19.938 -7.961 1 98.94 81 LEU B N 1
ATOM 2775 C CA . LEU B 1 81 ? -3.498 -20.016 -7.938 1 98.94 81 LEU B CA 1
ATOM 2776 C C . LEU B 1 81 ? -2.906 -19.547 -9.266 1 98.94 81 LEU B C 1
ATOM 2778 O O . LEU B 1 81 ? -3.463 -19.828 -10.328 1 98.94 81 LEU B O 1
ATOM 2782 N N . LEU B 1 82 ? -1.872 -18.859 -9.227 1 98.94 82 LEU B N 1
ATOM 2783 C CA . LEU B 1 82 ? -1.015 -18.469 -10.344 1 98.94 82 LEU B CA 1
ATOM 2784 C C . LEU B 1 82 ? 0.442 -18.812 -10.055 1 98.94 82 LEU B C 1
ATOM 2786 O O . LEU B 1 82 ? 0.928 -18.594 -8.938 1 98.94 82 LEU B O 1
ATOM 2790 N N . PRO B 1 83 ? 1.203 -19.422 -11.016 1 98.88 83 PRO B N 1
ATOM 2791 C CA . PRO B 1 83 ? 2.604 -19.75 -10.742 1 98.88 83 PRO B CA 1
ATOM 2792 C C . PRO B 1 83 ? 3.514 -18.531 -10.75 1 98.88 83 PRO B C 1
ATOM 2794 O O . PRO B 1 83 ? 3.189 -17.516 -11.391 1 98.88 83 PRO B O 1
ATOM 2797 N N . GLY B 1 84 ? 4.57 -18.547 -10.055 1 98.88 84 GLY B N 1
ATOM 2798 C CA . GLY B 1 84 ? 5.711 -17.641 -10.148 1 98.88 84 GLY B CA 1
ATOM 2799 C C . GLY B 1 84 ? 6.973 -18.328 -10.633 1 98.88 84 GLY B C 1
ATOM 2800 O O . GLY B 1 84 ? 6.926 -19.453 -11.133 1 98.88 84 GLY B O 1
ATOM 2801 N N . ASN B 1 85 ? 8.109 -17.672 -10.539 1 98.75 85 ASN B N 1
ATOM 2802 C CA . ASN B 1 85 ? 9.328 -18.172 -11.172 1 98.75 85 ASN B CA 1
ATOM 2803 C C . ASN B 1 85 ? 9.875 -19.391 -10.43 1 98.75 85 ASN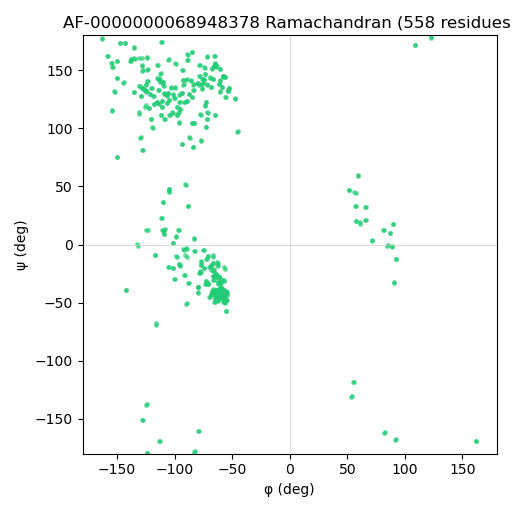 B C 1
ATOM 2805 O O . ASN B 1 85 ? 10.68 -20.141 -10.984 1 98.75 85 ASN B O 1
ATOM 2809 N N . HIS B 1 86 ? 9.414 -19.734 -9.227 1 98.56 86 HIS B N 1
ATOM 2810 C CA . HIS B 1 86 ? 9.859 -20.906 -8.477 1 98.56 86 HIS B CA 1
ATOM 2811 C C . HIS B 1 86 ? 8.961 -22.109 -8.758 1 98.56 86 HIS B C 1
ATOM 2813 O O . HIS B 1 86 ? 9.273 -23.219 -8.352 1 98.56 86 HIS B O 1
ATOM 2819 N N . ASP B 1 87 ? 7.969 -21.906 -9.492 1 98.75 87 ASP B N 1
ATOM 2820 C CA . ASP B 1 87 ? 6.93 -22.922 -9.617 1 98.75 87 ASP B CA 1
ATOM 2821 C C . ASP B 1 87 ? 7.109 -23.734 -10.891 1 98.75 87 ASP B C 1
ATOM 2823 O O . ASP B 1 87 ? 7.773 -23.297 -11.836 1 98.75 87 ASP B O 1
ATOM 2827 N N . SER B 1 88 ? 6.582 -24.922 -10.867 1 98.56 88 SER B N 1
ATOM 2828 C CA . SER B 1 88 ? 6.418 -25.797 -12.016 1 98.56 88 SER B CA 1
ATOM 2829 C C . SER B 1 88 ? 4.961 -25.875 -12.453 1 98.56 88 SER B C 1
ATOM 2831 O O . SER B 1 88 ? 4.102 -26.328 -11.695 1 98.56 88 SER B O 1
ATOM 2833 N N . ARG B 1 89 ? 4.723 -25.516 -13.68 1 98.69 89 ARG B N 1
ATOM 2834 C CA . ARG B 1 89 ? 3.363 -25.547 -14.211 1 98.69 89 ARG B CA 1
ATOM 2835 C C . ARG B 1 89 ? 2.795 -26.969 -14.172 1 98.69 89 ARG B C 1
ATOM 2837 O O . ARG B 1 89 ? 1.646 -27.172 -13.766 1 98.69 89 ARG B O 1
ATOM 2844 N N . GLY B 1 90 ? 3.627 -27.891 -14.602 1 98.69 90 GLY B N 1
ATOM 2845 C CA . GLY B 1 90 ? 3.197 -29.281 -14.648 1 98.69 90 GLY B CA 1
ATOM 2846 C C . GLY B 1 90 ? 2.877 -29.844 -13.281 1 98.69 90 GLY B C 1
ATOM 2847 O O . GLY B 1 90 ? 1.834 -30.484 -13.094 1 98.69 90 GLY B O 1
ATOM 2848 N N . ALA B 1 91 ? 3.744 -29.641 -12.289 1 98.75 91 ALA B N 1
ATOM 2849 C CA . ALA B 1 91 ? 3.52 -30.156 -10.938 1 98.75 91 ALA B CA 1
ATOM 2850 C C . ALA B 1 91 ? 2.301 -29.484 -10.305 1 98.75 91 ALA B C 1
ATOM 2852 O O . ALA B 1 91 ? 1.509 -30.156 -9.625 1 98.75 91 ALA B O 1
ATOM 2853 N N . LEU B 1 92 ? 2.172 -28.172 -10.523 1 98.88 92 LEU B N 1
ATOM 2854 C CA . LEU B 1 92 ? 1.004 -27.453 -10.039 1 98.88 92 LEU B CA 1
ATOM 2855 C C . LEU B 1 92 ? -0.285 -28.094 -10.539 1 98.88 92 LEU B C 1
ATOM 2857 O O . LEU B 1 92 ? -1.181 -28.391 -9.75 1 98.88 92 LEU B O 1
ATOM 2861 N N . ARG B 1 93 ? -0.355 -28.391 -11.836 1 98.81 93 ARG B N 1
ATOM 2862 C CA . ARG B 1 93 ? -1.543 -28.969 -12.461 1 98.81 93 ARG B CA 1
ATOM 2863 C C . ARG B 1 93 ? -1.796 -30.375 -11.945 1 98.81 93 ARG B C 1
ATOM 2865 O O . ARG B 1 93 ? -2.945 -30.781 -11.734 1 98.81 93 ARG B O 1
ATOM 2872 N N . ARG B 1 94 ? -0.693 -31.141 -11.75 1 98.81 94 ARG B N 1
ATOM 2873 C CA . ARG B 1 94 ? -0.856 -32.5 -11.297 1 98.81 94 ARG B CA 1
ATOM 2874 C C . ARG B 1 94 ? -1.443 -32.562 -9.891 1 98.81 94 ARG B C 1
ATOM 2876 O O . ARG B 1 94 ? -2.34 -33.344 -9.609 1 98.81 94 ARG B O 1
ATOM 2883 N N . VAL B 1 95 ? -0.978 -31.734 -9.039 1 98.88 95 VAL B N 1
ATOM 2884 C CA . VAL B 1 95 ? -1.392 -31.781 -7.637 1 98.88 95 VAL B CA 1
ATOM 2885 C C . VAL B 1 95 ? -2.756 -31.109 -7.477 1 98.88 95 VAL B C 1
ATOM 2887 O O . VAL B 1 95 ? -3.572 -31.547 -6.66 1 98.88 95 VAL B O 1
ATOM 2890 N N . PHE B 1 96 ? -3.008 -30.047 -8.211 1 98.81 96 PHE B N 1
ATOM 2891 C CA . PHE B 1 96 ? -4.277 -29.344 -8.148 1 98.81 96 PHE B CA 1
ATOM 2892 C C . PHE B 1 96 ? -5.129 -29.641 -9.375 1 98.81 96 PHE B C 1
ATOM 2894 O O . PHE B 1 96 ? -5.684 -28.734 -10 1 98.81 96 PHE B O 1
ATOM 2901 N N . ALA B 1 97 ? -5.238 -30.844 -9.688 1 98.56 97 ALA B N 1
ATOM 2902 C CA . ALA B 1 97 ? -5.902 -31.312 -10.914 1 98.56 97 ALA B CA 1
ATOM 2903 C C . ALA B 1 97 ? -7.395 -30.984 -10.875 1 98.56 97 ALA B C 1
ATOM 2905 O O . ALA B 1 97 ? -8.039 -30.922 -11.922 1 98.56 97 ALA B O 1
ATOM 2906 N N . ASP B 1 98 ? -7.965 -30.797 -9.695 1 98.25 98 ASP B N 1
ATOM 2907 C CA . ASP B 1 98 ? -9.383 -30.516 -9.539 1 98.25 98 ASP B CA 1
ATOM 2908 C C . ASP B 1 98 ? -9.68 -29.031 -9.758 1 98.25 98 ASP B C 1
ATOM 2910 O O . ASP B 1 98 ? -10.836 -28.609 -9.758 1 98.25 98 ASP B O 1
ATOM 2914 N N . HIS B 1 99 ? -8.656 -28.203 -9.938 1 98.44 99 HIS B N 1
ATOM 2915 C CA . HIS B 1 99 ? -8.82 -26.797 -10.297 1 98.44 99 HIS B CA 1
ATOM 2916 C C . HIS B 1 99 ? -8.914 -26.625 -11.805 1 98.44 99 HIS B C 1
ATOM 2918 O O . HIS B 1 99 ? -7.902 -26.375 -12.477 1 98.44 99 HIS B O 1
ATOM 2924 N N . ASP B 1 100 ? -10.07 -26.625 -12.336 1 98.44 100 ASP B N 1
ATOM 2925 C CA . ASP B 1 100 ? -10.32 -26.672 -13.773 1 98.44 100 ASP B CA 1
ATOM 2926 C C . ASP B 1 100 ? -9.703 -25.453 -14.469 1 98.44 100 ASP B C 1
ATOM 2928 O O . ASP B 1 100 ? -9.219 -25.562 -15.594 1 98.44 100 ASP B O 1
ATOM 2932 N N . TYR B 1 101 ? -9.688 -24.359 -13.789 1 98.62 101 TYR B N 1
ATOM 2933 C CA . TYR B 1 101 ? -9.211 -23.125 -14.414 1 98.62 101 TYR B CA 1
ATOM 2934 C C . TYR B 1 101 ? -7.734 -23.234 -14.781 1 98.62 101 TYR B C 1
ATOM 2936 O O . TYR B 1 101 ? -7.27 -22.562 -15.703 1 98.62 101 TYR B O 1
ATOM 2944 N N . LEU B 1 102 ? -6.969 -24.047 -14.133 1 98.81 102 LEU B N 1
ATOM 2945 C CA . LEU B 1 102 ? -5.547 -24.219 -14.406 1 98.81 102 LEU B CA 1
ATOM 2946 C C . LEU B 1 102 ? -5.328 -24.844 -15.773 1 98.81 102 LEU B C 1
ATOM 2948 O O . LEU B 1 102 ? -4.219 -24.828 -16.312 1 98.81 102 LEU B O 1
ATOM 2952 N N . PHE B 1 103 ? -6.328 -25.406 -16.328 1 98.62 103 PHE B N 1
ATOM 2953 C CA . PHE B 1 103 ? -6.238 -26.125 -17.609 1 98.62 103 PHE B CA 1
ATOM 2954 C C . PHE B 1 103 ? -6.945 -25.344 -18.719 1 98.62 103 PHE B C 1
ATOM 2956 O O . PHE B 1 103 ? -7.117 -25.859 -19.812 1 98.62 103 PHE B O 1
ATOM 2963 N N . ALA B 1 104 ? -7.348 -24.125 -18.453 1 98.25 104 ALA B N 1
ATOM 2964 C CA . ALA B 1 104 ? -8.164 -23.328 -19.375 1 98.25 104 ALA B CA 1
ATOM 2965 C C . ALA B 1 104 ? -7.43 -23.078 -20.688 1 98.25 104 ALA B C 1
ATOM 2967 O O . ALA B 1 104 ? -8.047 -23.016 -21.75 1 98.25 104 ALA B O 1
ATOM 2968 N N . THR B 1 105 ? -6.102 -22.953 -20.562 1 97.94 105 THR B N 1
ATOM 2969 C CA . THR B 1 105 ? -5.391 -22.562 -21.781 1 97.94 105 THR B CA 1
ATOM 2970 C C . THR B 1 105 ? -4.297 -23.562 -22.109 1 97.94 105 THR B C 1
ATOM 2972 O O . THR B 1 105 ? -3.379 -23.266 -22.875 1 97.94 105 THR B O 1
ATOM 2975 N N . GLY B 1 106 ? -4.309 -24.688 -21.469 1 97.81 106 GLY B N 1
ATOM 2976 C CA . GLY B 1 106 ? -3.297 -25.688 -21.781 1 97.81 106 GLY B CA 1
ATOM 2977 C C . GLY B 1 106 ? -3.156 -26.734 -20.703 1 97.81 106 GLY B C 1
ATOM 2978 O O . GLY B 1 106 ? -4.031 -26.875 -19.844 1 97.81 106 GLY B O 1
ATOM 2979 N N . SER B 1 107 ? -2.055 -27.562 -20.828 1 98 107 SER B N 1
ATOM 2980 C CA . SER B 1 107 ? -1.711 -28.641 -19.906 1 98 107 SER B CA 1
ATOM 2981 C C . SER B 1 107 ? -0.202 -28.75 -19.719 1 98 107 SER B C 1
ATOM 2983 O O . SER B 1 107 ? 0.56 -28 -20.328 1 98 107 SER B O 1
ATOM 2985 N N . GLY B 1 108 ? 0.164 -29.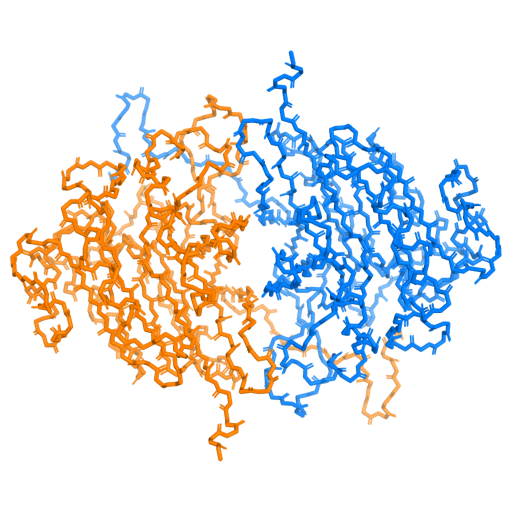609 -18.797 1 97.19 108 GLY B N 1
ATOM 2986 C CA . GLY B 1 108 ? 1.588 -29.812 -18.578 1 97.19 108 GLY B CA 1
ATOM 2987 C C . GLY B 1 108 ? 2.336 -28.516 -18.281 1 97.19 108 GLY B C 1
ATOM 2988 O O . GLY B 1 108 ? 1.968 -27.766 -17.375 1 97.19 108 GLY B O 1
ATOM 2989 N N . GLU B 1 109 ? 3.277 -28.234 -19.203 1 97.31 109 GLU B N 1
ATOM 2990 C CA . GLU B 1 109 ? 4.156 -27.094 -18.953 1 97.31 109 GLU B CA 1
ATOM 2991 C C . GLU B 1 109 ? 3.684 -25.859 -19.703 1 97.31 109 GLU B C 1
ATOM 2993 O O . GLU B 1 109 ? 4.371 -24.828 -19.719 1 97.31 109 GLU B O 1
ATOM 2998 N N . ASP B 1 110 ? 2.52 -25.906 -20.344 1 98.31 110 ASP B N 1
ATOM 2999 C CA . ASP B 1 110 ? 1.958 -24.734 -21 1 98.31 110 ASP B CA 1
ATOM 3000 C C . ASP B 1 110 ? 1.719 -23.609 -20 1 98.31 110 ASP B C 1
ATOM 3002 O O . ASP B 1 110 ? 1.492 -23.859 -18.812 1 98.31 110 ASP B O 1
ATOM 3006 N N . PRO B 1 111 ? 1.788 -22.391 -20.484 1 98.62 111 PRO B N 1
ATOM 3007 C CA . PRO B 1 111 ? 1.514 -21.281 -19.578 1 98.62 111 PRO B CA 1
ATOM 3008 C C . PRO B 1 111 ? 0.129 -21.359 -18.938 1 98.62 111 PRO B C 1
ATOM 3010 O O . PRO B 1 111 ? -0.815 -21.844 -19.562 1 98.62 111 PRO B O 1
ATOM 3013 N N . VAL B 1 112 ? 0.022 -20.938 -17.703 1 98.81 112 VAL B N 1
ATOM 3014 C CA . VAL B 1 112 ? -1.233 -20.953 -16.969 1 98.81 112 VAL B CA 1
ATOM 3015 C C . VAL B 1 112 ? -1.929 -19.594 -17.109 1 98.81 112 VAL B C 1
ATOM 3017 O O . VAL B 1 112 ? -1.711 -18.688 -16.297 1 98.81 112 VAL B O 1
ATOM 3020 N N . HIS B 1 113 ? -2.713 -19.391 -18.141 1 98.88 113 HIS B N 1
ATOM 3021 C CA . HIS B 1 113 ? -3.623 -18.266 -18.297 1 98.88 113 HIS B CA 1
ATOM 3022 C C . HIS B 1 113 ? -5.062 -18.672 -18.016 1 98.88 113 HIS B C 1
ATOM 3024 O O . HIS B 1 113 ? -5.496 -19.766 -18.406 1 98.88 113 HIS B O 1
ATOM 3030 N N . TYR B 1 114 ? -5.746 -17.828 -17.234 1 98.94 114 TYR B N 1
ATOM 3031 C CA . TYR B 1 114 ? -7.168 -18.109 -17.094 1 98.94 114 TYR B CA 1
ATOM 3032 C C . TYR B 1 114 ? -7.961 -16.859 -16.781 1 98.94 114 TYR B C 1
ATOM 3034 O O . TYR B 1 114 ? -7.391 -15.852 -16.344 1 98.94 114 TYR B O 1
ATOM 3042 N N . SER B 1 115 ? -9.156 -16.812 -17.125 1 98.81 115 SER B N 1
ATOM 3043 C CA . SER B 1 115 ? -10.148 -15.789 -16.797 1 98.81 115 SER B CA 1
ATOM 3044 C C . SER B 1 115 ? -11.391 -16.406 -16.156 1 98.81 115 SER B C 1
ATOM 3046 O O . SER B 1 115 ? -12.016 -17.297 -16.75 1 98.81 115 SER B O 1
ATOM 3048 N N . ILE B 1 116 ? -11.68 -16.047 -14.977 1 98.38 116 ILE B N 1
ATOM 3049 C CA . ILE B 1 116 ? -12.828 -16.625 -14.281 1 98.38 116 ILE B CA 1
ATOM 3050 C C . ILE B 1 116 ? -13.578 -15.516 -13.531 1 98.38 116 ILE B C 1
ATOM 3052 O O . ILE B 1 116 ? -13.008 -14.469 -13.227 1 98.38 116 ILE B O 1
ATOM 3056 N N . ASP B 1 117 ? -14.828 -15.758 -13.25 1 97.62 117 ASP B N 1
ATOM 3057 C CA . ASP B 1 117 ? -15.625 -14.852 -12.43 1 97.62 117 ASP B CA 1
ATOM 3058 C C . ASP B 1 117 ? -15.398 -15.102 -10.945 1 97.62 117 ASP B C 1
ATOM 3060 O O . ASP B 1 117 ? -15.273 -16.25 -10.516 1 97.62 117 ASP B O 1
ATOM 3064 N N . SER B 1 118 ? -15.289 -14.133 -10.195 1 97.81 118 SER B N 1
ATOM 3065 C CA . SER B 1 118 ? -15.234 -14.148 -8.734 1 97.81 118 SER B CA 1
ATOM 3066 C C . SER B 1 118 ? -16.219 -13.148 -8.133 1 97.81 118 SER B C 1
ATOM 3068 O O . SER B 1 118 ? -15.836 -12.023 -7.809 1 97.81 118 SER B O 1
ATOM 3070 N N . GLY B 1 119 ? -17.438 -13.633 -7.844 1 97.12 119 GLY B N 1
ATOM 3071 C CA . GLY B 1 119 ? -18.484 -12.703 -7.461 1 97.12 119 GLY B CA 1
ATOM 3072 C C . GLY B 1 119 ? -18.688 -11.578 -8.469 1 97.12 119 GLY B C 1
ATOM 3073 O O . GLY B 1 119 ? -18.891 -11.836 -9.656 1 97.12 119 GLY B O 1
ATOM 3074 N N . PRO B 1 120 ? -18.719 -10.359 -7.98 1 97.94 120 PRO B N 1
ATOM 3075 C CA . PRO B 1 120 ? -18.891 -9.219 -8.883 1 97.94 120 PRO B CA 1
ATOM 3076 C C . PRO B 1 120 ? -17.625 -8.898 -9.664 1 97.94 120 PRO B C 1
ATOM 3078 O O . PRO B 1 120 ? -17.641 -8.047 -10.562 1 97.94 120 PRO B O 1
ATOM 3081 N N . LEU B 1 121 ? -16.562 -9.609 -9.359 1 98.56 121 LEU B N 1
ATOM 3082 C CA . LEU B 1 121 ? -15.273 -9.32 -9.992 1 98.56 121 LEU B CA 1
ATOM 3083 C C . LEU B 1 121 ? -14.938 -10.383 -11.039 1 98.56 121 LEU B C 1
ATOM 3085 O O . LEU B 1 121 ? -15.562 -11.445 -11.062 1 98.56 121 LEU B O 1
ATOM 3089 N N . ARG B 1 122 ? -14.102 -9.992 -11.891 1 98.69 122 ARG B N 1
ATOM 3090 C CA . ARG B 1 122 ? -13.469 -10.938 -12.797 1 98.69 122 ARG B CA 1
ATOM 3091 C C . ARG B 1 122 ? -11.969 -11.047 -12.508 1 98.69 122 ARG B C 1
ATOM 3093 O O . ARG B 1 122 ? -11.305 -10.039 -12.289 1 98.69 122 ARG B O 1
ATOM 3100 N N . LEU B 1 123 ? -11.461 -12.234 -12.43 1 98.94 123 LEU B N 1
ATOM 3101 C CA . LEU B 1 123 ? -10.031 -12.492 -12.32 1 98.94 123 LEU B CA 1
ATOM 3102 C C . LEU B 1 123 ? -9.438 -12.891 -13.664 1 98.94 123 LEU B C 1
ATOM 3104 O O . LEU B 1 123 ? -9.969 -13.766 -14.352 1 98.94 123 LEU B O 1
ATOM 3108 N N . VAL B 1 124 ? -8.438 -12.203 -14.055 1 98.94 124 VAL B N 1
ATOM 3109 C CA . VAL B 1 124 ? -7.664 -12.586 -15.227 1 98.94 124 VAL B CA 1
ATOM 3110 C C . VAL B 1 124 ? -6.211 -12.828 -14.828 1 98.94 124 VAL B C 1
ATOM 3112 O O . VAL B 1 124 ? -5.48 -11.891 -14.5 1 98.94 124 VAL B O 1
ATOM 3115 N N . ALA B 1 125 ? -5.84 -14.07 -14.828 1 98.94 125 ALA B N 1
ATOM 3116 C CA . ALA B 1 125 ? -4.477 -14.469 -14.484 1 98.94 125 ALA B CA 1
ATOM 3117 C C . ALA B 1 125 ? -3.623 -14.633 -15.742 1 98.94 125 ALA B C 1
ATOM 3119 O O . ALA B 1 125 ? -3.994 -15.359 -16.656 1 98.94 125 ALA B O 1
ATOM 3120 N N . PHE B 1 126 ? -2.576 -13.938 -15.805 1 98.94 126 PHE B N 1
ATOM 3121 C CA . PHE B 1 126 ? -1.673 -13.906 -16.953 1 98.94 126 PHE B CA 1
ATOM 3122 C C . PHE B 1 126 ? -0.277 -14.367 -16.547 1 98.94 126 PHE B C 1
ATOM 3124 O O . PHE B 1 126 ? 0.509 -13.594 -16.016 1 98.94 126 PHE B O 1
ATOM 3131 N N . ASP B 1 127 ? 0.059 -15.586 -16.844 1 98.88 127 ASP B N 1
ATOM 3132 C CA . ASP B 1 127 ? 1.317 -16.219 -16.484 1 98.88 127 ASP B CA 1
ATOM 3133 C C . ASP B 1 127 ? 2.48 -15.656 -17.281 1 98.88 127 ASP B C 1
ATOM 3135 O O . ASP B 1 127 ? 2.578 -15.891 -18.5 1 98.88 127 ASP B O 1
ATOM 3139 N N . CYS B 1 128 ? 3.371 -14.977 -16.547 1 98.75 128 CYS B N 1
ATOM 3140 C CA . CYS B 1 128 ? 4.5 -14.352 -17.234 1 98.75 128 CYS B CA 1
ATOM 3141 C C . CYS B 1 128 ? 5.805 -15.062 -16.891 1 98.75 128 CYS B C 1
ATOM 3143 O O . CYS B 1 128 ? 6.887 -14.562 -17.203 1 98.75 128 CYS B O 1
ATOM 3145 N N . THR B 1 129 ? 5.723 -16.188 -16.281 1 98.62 129 THR B N 1
ATOM 3146 C CA . THR B 1 129 ? 6.926 -16.922 -15.867 1 98.62 129 THR B CA 1
ATOM 3147 C C . THR B 1 129 ? 7.672 -17.453 -17.078 1 98.62 129 THR B C 1
ATOM 3149 O O . THR B 1 129 ? 7.059 -17.781 -18.094 1 98.62 129 THR B O 1
ATOM 3152 N N . VAL B 1 130 ? 8.961 -17.453 -17.016 1 98.12 130 VAL B N 1
ATOM 3153 C CA . VAL B 1 130 ? 9.844 -18.125 -17.969 1 98.12 130 VAL B CA 1
ATOM 3154 C C . VAL B 1 130 ? 10.531 -19.297 -17.281 1 98.12 130 VAL B C 1
ATOM 3156 O O . VAL B 1 130 ? 11.328 -19.109 -16.359 1 98.12 130 VAL B O 1
ATOM 3159 N N . PRO B 1 131 ? 10.148 -20.531 -17.703 1 94.62 131 PRO B N 1
ATOM 3160 C CA . PRO B 1 131 ? 10.695 -21.703 -17.031 1 94.62 131 PRO B CA 1
ATOM 3161 C C . PRO B 1 131 ? 12.211 -21.641 -16.859 1 94.62 131 PRO B C 1
ATOM 3163 O O . PRO B 1 131 ? 12.938 -21.359 -17.828 1 94.62 131 PRO B O 1
ATOM 3166 N N . GLY B 1 132 ? 12.617 -21.797 -15.625 1 94.31 132 GLY B N 1
ATOM 3167 C CA . GLY B 1 132 ? 14.039 -21.875 -15.305 1 94.31 132 GLY B CA 1
ATOM 3168 C C . GLY B 1 132 ? 14.68 -20.5 -15.133 1 94.31 132 GLY B C 1
ATOM 3169 O O . GLY B 1 132 ? 15.883 -20.406 -14.883 1 94.31 132 GLY B O 1
ATOM 3170 N N . GLN B 1 133 ? 13.961 -19.438 -15.289 1 97.88 133 GLN B N 1
ATOM 3171 C CA . GLN B 1 133 ? 14.492 -18.094 -15.156 1 97.88 133 GLN B CA 1
ATOM 3172 C C . GLN B 1 133 ? 13.859 -17.375 -13.969 1 97.88 133 GLN B C 1
ATOM 3174 O O . GLN B 1 133 ? 12.664 -17.531 -13.695 1 97.88 133 GLN B O 1
ATOM 3179 N N . PRO B 1 134 ? 14.672 -16.578 -13.289 1 98.12 134 PRO B N 1
ATOM 3180 C CA . PRO B 1 134 ? 14.109 -15.828 -12.164 1 98.12 134 PRO B CA 1
ATOM 3181 C C . PRO B 1 134 ? 13.195 -14.695 -12.625 1 98.12 134 PRO B C 1
ATOM 3183 O O . PRO B 1 134 ? 12.242 -14.344 -11.922 1 98.12 134 PRO B O 1
ATOM 3186 N N . GLY B 1 135 ? 13.492 -14.078 -13.781 1 98.69 135 GLY B N 1
ATOM 3187 C CA . GLY B 1 135 ? 12.672 -13.008 -14.336 1 98.69 135 GLY B CA 1
ATOM 3188 C C . GLY B 1 135 ? 11.5 -13.523 -15.156 1 98.69 135 GLY B C 1
ATOM 3189 O O . GLY B 1 135 ? 11.398 -14.727 -15.406 1 98.69 135 GLY B O 1
ATOM 3190 N N . GLY B 1 136 ? 10.555 -12.617 -15.43 1 98.81 136 GLY B N 1
ATOM 3191 C CA . GLY B 1 136 ? 9.406 -12.93 -16.266 1 98.81 136 GLY B CA 1
ATOM 3192 C C . GLY B 1 136 ? 9.43 -12.219 -17.609 1 98.81 136 GLY B C 1
ATOM 3193 O O . GLY B 1 136 ? 10.32 -11.406 -17.875 1 98.81 136 GLY B O 1
ATOM 3194 N N . ARG B 1 137 ? 8.508 -12.57 -18.375 1 98.81 137 ARG B N 1
ATOM 3195 C CA . ARG B 1 137 ? 8.375 -11.953 -19.688 1 98.81 137 ARG B CA 1
ATOM 3196 C C . ARG B 1 137 ? 6.926 -11.977 -20.172 1 98.81 137 ARG B C 1
ATOM 3198 O O . ARG B 1 137 ? 6.242 -13 -20.047 1 98.81 137 ARG B O 1
ATOM 3205 N N . VAL B 1 138 ? 6.465 -10.867 -20.625 1 98.81 138 VAL B N 1
ATOM 3206 C CA . VAL B 1 138 ? 5.207 -10.852 -21.359 1 98.81 138 VAL B CA 1
ATOM 3207 C C . VAL B 1 138 ? 5.406 -11.477 -22.734 1 98.81 138 VAL B C 1
ATOM 3209 O O . VAL B 1 138 ? 6.023 -10.875 -23.609 1 98.81 138 VAL B O 1
ATOM 3212 N N . ASP B 1 139 ? 4.887 -12.602 -22.891 1 98.38 139 ASP B N 1
ATOM 3213 C CA . ASP B 1 139 ? 5 -13.297 -24.172 1 98.38 139 ASP B CA 1
ATOM 3214 C C . ASP B 1 139 ? 4.105 -12.656 -25.219 1 98.38 139 ASP B C 1
ATOM 3216 O O . ASP B 1 139 ? 2.879 -12.664 -25.094 1 98.38 139 ASP B O 1
ATOM 3220 N N . PRO B 1 140 ? 4.719 -12.156 -26.312 1 98.25 140 PRO B N 1
ATOM 3221 C CA . PRO B 1 140 ? 3.889 -11.562 -27.359 1 98.25 140 PRO B CA 1
ATOM 3222 C C . PRO B 1 140 ? 2.836 -12.531 -27.906 1 98.25 140 PRO B C 1
ATOM 3224 O O . PRO B 1 140 ? 1.746 -12.102 -28.297 1 98.25 140 PRO B O 1
ATOM 3227 N N . GLY B 1 141 ? 3.15 -13.773 -27.906 1 98.25 141 GLY B N 1
ATOM 3228 C CA . GLY B 1 141 ? 2.23 -14.781 -28.406 1 98.25 141 GLY B CA 1
ATOM 3229 C C . GLY B 1 141 ? 0.998 -14.953 -27.531 1 98.25 141 GLY B C 1
ATOM 3230 O O . GLY B 1 141 ? -0.013 -15.5 -27.984 1 98.25 141 GLY B O 1
ATOM 3231 N N . ALA B 1 142 ? 1.016 -14.5 -26.312 1 98.5 142 ALA B N 1
ATOM 3232 C CA . ALA B 1 142 ? -0.097 -14.656 -25.375 1 98.5 142 ALA B CA 1
ATOM 3233 C C . ALA B 1 142 ? -0.947 -13.391 -25.312 1 98.5 142 ALA B C 1
ATOM 3235 O O . ALA B 1 142 ? -2.033 -13.391 -24.734 1 98.5 142 ALA B O 1
ATOM 3236 N N . LEU B 1 143 ? -0.499 -12.273 -25.906 1 98.69 143 LEU B N 1
ATOM 3237 C CA . LEU B 1 143 ? -1.157 -10.977 -25.797 1 98.69 143 LEU B CA 1
ATOM 3238 C C . LEU B 1 143 ? -2.543 -11.016 -26.438 1 98.69 143 LEU B C 1
ATOM 3240 O O . LEU B 1 143 ? -3.486 -10.422 -25.922 1 98.69 143 LEU B O 1
ATOM 3244 N N . PRO B 1 144 ? -2.699 -11.734 -27.609 1 98.62 144 PRO B N 1
ATOM 3245 C CA . PRO B 1 144 ? -4.055 -11.828 -28.156 1 98.62 144 PRO B CA 1
ATOM 3246 C C . PRO B 1 144 ? -5.035 -12.492 -27.188 1 98.62 144 PRO B C 1
ATOM 3248 O O . PRO B 1 144 ? -6.191 -12.07 -27.094 1 98.62 144 PRO B O 1
ATOM 3251 N N . TRP B 1 145 ? -4.586 -13.461 -26.484 1 98.81 145 TRP B N 1
ATOM 3252 C CA . TRP B 1 145 ? -5.441 -14.094 -25.484 1 98.81 145 TRP B CA 1
ATOM 3253 C C . TRP B 1 145 ? -5.844 -13.094 -24.406 1 98.81 145 TRP B C 1
ATOM 3255 O O . TRP B 1 145 ? -7.012 -13.039 -24 1 98.81 145 TRP B O 1
ATOM 3265 N N . LEU B 1 146 ? -4.855 -12.359 -23.875 1 98.88 146 LEU B N 1
ATOM 3266 C CA . LEU B 1 146 ? -5.129 -11.375 -22.844 1 98.88 146 LEU B CA 1
ATOM 3267 C C . LEU B 1 146 ? -6.148 -10.344 -23.312 1 98.88 146 LEU B C 1
ATOM 3269 O O . LEU B 1 146 ? -7.094 -10.023 -22.594 1 98.88 146 LEU B O 1
ATOM 3273 N N . GLU B 1 147 ? -5.91 -9.859 -24.5 1 98.75 147 GLU B N 1
ATOM 3274 C CA . GLU B 1 147 ? -6.836 -8.898 -25.094 1 98.75 147 GLU B CA 1
ATOM 3275 C C . GLU B 1 147 ? -8.25 -9.461 -25.156 1 98.75 147 GLU B C 1
ATOM 3277 O O . GLU B 1 147 ? -9.211 -8.781 -24.797 1 98.75 147 GLU B O 1
ATOM 3282 N N . ALA B 1 148 ? -8.375 -10.672 -25.609 1 98.75 148 ALA B N 1
ATOM 3283 C CA . ALA B 1 148 ? -9.672 -11.32 -25.734 1 98.75 148 ALA B CA 1
ATOM 3284 C C . ALA B 1 148 ? -10.312 -11.516 -24.359 1 98.75 148 ALA B C 1
ATOM 3286 O O . ALA B 1 148 ? -11.508 -11.281 -24.188 1 98.75 148 ALA B O 1
ATOM 3287 N N . ALA B 1 149 ? -9.531 -11.984 -23.406 1 98.81 149 ALA B N 1
ATOM 3288 C CA . ALA B 1 149 ? -10.031 -12.219 -22.062 1 98.81 149 ALA B CA 1
ATOM 3289 C C . ALA B 1 149 ? -10.594 -10.938 -21.453 1 98.81 149 ALA B C 1
ATOM 3291 O O . ALA B 1 149 ? -11.664 -10.945 -20.844 1 98.81 149 ALA B O 1
ATOM 3292 N N . LEU B 1 150 ? -9.906 -9.844 -21.609 1 98.81 150 LEU B N 1
ATOM 3293 C CA . LEU B 1 150 ? -10.336 -8.57 -21.047 1 98.81 150 LEU B CA 1
ATOM 3294 C C . LEU B 1 150 ? -11.531 -8.008 -21.812 1 98.81 150 LEU B C 1
ATOM 3296 O O . LEU B 1 150 ? -12.414 -7.379 -21.234 1 98.81 150 LEU B O 1
ATOM 3300 N N . SER B 1 151 ? -11.562 -8.25 -23.094 1 98.75 151 SER B N 1
ATOM 3301 C CA . SER B 1 151 ? -12.633 -7.734 -23.938 1 98.75 151 SER B CA 1
ATOM 3302 C C . SER B 1 151 ? -13.93 -8.516 -23.719 1 98.75 151 SER B C 1
ATOM 3304 O O . SER B 1 151 ? -15.008 -8.055 -24.109 1 98.75 151 SER B O 1
ATOM 3306 N N . ALA B 1 152 ? -13.836 -9.688 -23.188 1 98.44 152 ALA B N 1
ATOM 3307 C CA . ALA B 1 152 ? -14.984 -10.578 -23.047 1 98.44 152 ALA B CA 1
ATOM 3308 C C . ALA B 1 152 ? -16.031 -9.977 -22.125 1 98.44 152 ALA B C 1
ATOM 3310 O O . ALA B 1 152 ? -17.234 -10.242 -22.266 1 98.44 152 ALA B O 1
ATOM 3311 N N . ASP B 1 153 ? -15.633 -9.125 -21.172 1 97.94 153 ASP B N 1
ATOM 3312 C CA . ASP B 1 153 ? -16.562 -8.484 -20.25 1 97.94 153 ASP B CA 1
ATOM 3313 C C . ASP B 1 153 ? -16.031 -7.113 -19.812 1 97.94 153 ASP B C 1
ATOM 3315 O O . ASP B 1 153 ? -15.648 -6.93 -18.656 1 97.94 153 ASP B O 1
ATOM 3319 N N . PRO B 1 154 ? -16.125 -6.176 -20.656 1 97.75 154 PRO B N 1
ATOM 3320 C CA . PRO B 1 154 ? -15.5 -4.871 -20.422 1 97.75 154 PRO B CA 1
ATOM 3321 C C . PRO B 1 154 ? -16.203 -4.062 -19.328 1 97.75 154 PRO B C 1
ATOM 3323 O O . PRO B 1 154 ? -15.672 -3.043 -18.891 1 97.75 154 PRO B O 1
ATOM 3326 N N . ALA B 1 155 ? -17.344 -4.457 -18.844 1 97 155 ALA B N 1
ATOM 3327 C CA . ALA B 1 155 ? -18.078 -3.695 -17.844 1 97 155 ALA B CA 1
ATOM 3328 C C . ALA B 1 155 ? -17.781 -4.219 -16.438 1 97 155 ALA B C 1
ATOM 3330 O O . ALA B 1 155 ? -18.109 -3.57 -15.445 1 97 155 ALA B O 1
ATOM 3331 N N . ARG B 1 156 ? -17.25 -5.383 -16.297 1 97.81 156 ARG B N 1
ATOM 3332 C CA . ARG B 1 156 ? -17.031 -6.008 -15 1 97.81 156 ARG B CA 1
ATOM 3333 C C . ARG B 1 156 ? -15.664 -5.621 -14.438 1 97.81 156 ARG B C 1
ATOM 3335 O O . ARG B 1 156 ? -14.641 -5.793 -15.102 1 97.81 156 ARG B O 1
ATOM 3342 N N . PRO B 1 157 ? -15.664 -5.02 -13.164 1 98.44 157 PRO B N 1
ATOM 3343 C CA . PRO B 1 157 ? -14.359 -4.727 -12.57 1 98.44 157 PRO B CA 1
ATOM 3344 C C . PRO B 1 157 ? -13.445 -5.949 -12.516 1 98.44 157 PRO B C 1
ATOM 3346 O O . PRO B 1 157 ? -13.883 -7.035 -12.125 1 98.44 157 PRO B O 1
ATOM 3349 N N . THR B 1 158 ? -12.203 -5.762 -12.953 1 98.94 158 THR B N 1
ATOM 3350 C CA . THR B 1 158 ? -11.305 -6.891 -13.195 1 98.94 158 THR B CA 1
ATOM 3351 C C . THR B 1 158 ? -10.016 -6.734 -12.391 1 98.94 158 THR B C 1
ATOM 3353 O O . THR B 1 158 ? -9.453 -5.641 -12.32 1 98.94 158 THR B O 1
ATOM 3356 N N . LEU B 1 159 ? -9.617 -7.781 -11.703 1 98.94 1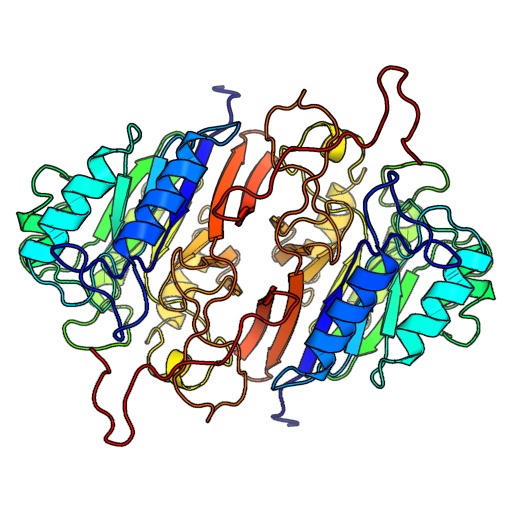59 LEU B N 1
ATOM 3357 C CA . LEU B 1 159 ? -8.273 -7.914 -11.148 1 98.94 159 LEU B CA 1
ATOM 3358 C C . LEU B 1 159 ? -7.371 -8.703 -12.094 1 98.94 159 LEU B C 1
ATOM 3360 O O . LEU B 1 159 ? -7.668 -9.852 -12.422 1 98.94 159 LEU B O 1
ATOM 3364 N N . LEU B 1 160 ? -6.367 -8.062 -12.578 1 99 160 LEU B N 1
ATOM 3365 C CA . LEU B 1 160 ? -5.367 -8.727 -13.398 1 99 160 LEU B CA 1
ATOM 3366 C C . LEU B 1 160 ? -4.227 -9.266 -12.539 1 99 160 LEU B C 1
ATOM 3368 O O . LEU B 1 160 ? -3.58 -8.508 -11.812 1 99 160 LEU B O 1
ATOM 3372 N N . LEU B 1 161 ? -3.984 -10.555 -12.625 1 98.94 161 LEU B N 1
ATOM 3373 C CA . LEU B 1 161 ? -3.008 -11.219 -11.773 1 98.94 161 LEU B CA 1
ATOM 3374 C C . LEU B 1 161 ? -1.752 -11.586 -12.555 1 98.94 161 LEU B C 1
ATOM 3376 O O . LEU B 1 161 ? -1.837 -12.188 -13.625 1 98.94 161 LEU B O 1
ATOM 3380 N N . LEU B 1 162 ? -0.615 -11.164 -12 1 98.62 162 LEU B N 1
ATOM 3381 C CA . LEU B 1 162 ? 0.735 -11.508 -12.43 1 98.62 162 LEU B CA 1
ATOM 3382 C C . LEU B 1 162 ? 1.608 -11.875 -11.234 1 98.62 162 LEU B C 1
ATOM 3384 O O . LEU B 1 162 ? 1.293 -11.523 -10.094 1 98.62 162 LEU B O 1
ATOM 3388 N N . HIS B 1 163 ? 2.676 -12.586 -11.594 1 98.94 163 HIS B N 1
ATOM 3389 C CA . HIS B 1 163 ? 3.641 -12.766 -10.516 1 98.94 163 HIS B CA 1
ATOM 3390 C C . HIS B 1 163 ? 4.66 -11.625 -10.492 1 98.94 163 HIS B C 1
ATOM 3392 O O . HIS B 1 163 ? 4.895 -11.016 -9.453 1 98.94 163 HIS B O 1
ATOM 3398 N N . HIS B 1 164 ? 5.281 -11.32 -11.68 1 98.94 164 HIS B N 1
ATOM 3399 C CA . HIS B 1 164 ? 6.32 -10.305 -11.797 1 98.94 164 HIS B CA 1
ATOM 3400 C C . HIS B 1 164 ? 5.711 -8.922 -11.984 1 98.94 164 HIS B C 1
ATOM 3402 O O . HIS B 1 164 ? 4.859 -8.727 -12.852 1 98.94 164 HIS B O 1
ATOM 3408 N N . PRO B 1 165 ? 6.094 -7.961 -11.164 1 98.88 165 PRO B N 1
ATOM 3409 C CA . PRO B 1 165 ? 5.547 -6.617 -11.367 1 98.88 165 PRO B CA 1
ATOM 3410 C C . PRO B 1 165 ? 6.012 -5.977 -12.672 1 98.88 165 PRO B C 1
ATOM 3412 O O . PRO B 1 165 ? 7.172 -6.125 -13.055 1 98.88 165 PRO B O 1
ATOM 3415 N N . PRO B 1 166 ? 5.184 -5.27 -13.328 1 98.81 166 PRO B N 1
ATOM 3416 C CA . PRO B 1 166 ? 5.512 -4.664 -14.625 1 98.81 166 PRO B CA 1
ATOM 3417 C C . PRO B 1 166 ? 6.148 -3.283 -14.484 1 98.81 166 PRO B C 1
ATOM 3419 O O . PRO B 1 166 ? 5.844 -2.379 -15.266 1 98.81 166 PRO B O 1
ATOM 3422 N N . PHE B 1 167 ? 6.934 -3.057 -13.414 1 98.56 167 PHE B N 1
ATOM 3423 C CA . PHE B 1 167 ? 7.582 -1.77 -13.195 1 98.56 167 PHE B CA 1
ATOM 3424 C C . PHE B 1 167 ? 8.898 -1.944 -12.453 1 98.56 167 PHE B C 1
ATOM 3426 O O . PHE B 1 167 ? 9.102 -2.953 -11.773 1 98.56 167 PHE B O 1
ATOM 3433 N N . PHE B 1 168 ? 9.805 -0.942 -12.586 1 98.06 168 PHE B N 1
ATOM 3434 C CA . PHE B 1 168 ? 11.031 -0.886 -11.805 1 98.06 168 PHE B CA 1
ATOM 3435 C C . PHE B 1 168 ? 10.75 -0.454 -10.375 1 98.06 168 PHE B C 1
ATOM 3437 O O . PHE B 1 168 ? 9.984 0.486 -10.141 1 98.06 168 PHE B O 1
ATOM 3444 N N . THR B 1 169 ? 11.414 -1.102 -9.422 1 98.38 169 THR B N 1
ATOM 3445 C CA . THR B 1 169 ? 11.133 -0.861 -8.016 1 98.38 169 THR B CA 1
ATOM 3446 C C . THR B 1 169 ? 12.242 -0.025 -7.375 1 98.38 169 THR B C 1
ATOM 3448 O O . THR B 1 169 ? 12.062 0.534 -6.293 1 98.38 169 THR B O 1
ATOM 3451 N N . GLY B 1 170 ? 13.406 0.014 -7.984 1 98 170 GLY B N 1
ATOM 3452 C CA . GLY B 1 170 ? 14.578 0.629 -7.391 1 98 170 GLY B CA 1
ATOM 3453 C C . GLY B 1 170 ? 15.438 -0.349 -6.605 1 98 170 GLY B C 1
ATOM 3454 O O . GLY B 1 170 ? 16.562 -0.033 -6.23 1 98 170 GLY B O 1
ATOM 3455 N N . ILE B 1 171 ? 14.945 -1.528 -6.324 1 98.56 171 ILE B N 1
ATOM 3456 C CA . ILE B 1 171 ? 15.727 -2.605 -5.723 1 98.56 171 ILE B CA 1
ATOM 3457 C C . ILE B 1 171 ? 16.469 -3.371 -6.816 1 98.56 171 ILE B C 1
ATOM 3459 O O . ILE B 1 171 ? 15.883 -4.188 -7.527 1 98.56 171 ILE B O 1
ATOM 3463 N N . GLY B 1 172 ? 17.734 -3.139 -6.906 1 97.69 172 GLY B N 1
ATOM 3464 C CA . GLY B 1 172 ? 18.516 -3.463 -8.086 1 97.69 172 GLY B CA 1
ATOM 3465 C C . GLY B 1 172 ? 18.422 -4.922 -8.492 1 97.69 172 GLY B C 1
ATOM 3466 O O . GLY B 1 172 ? 18.031 -5.234 -9.617 1 97.69 172 GLY B O 1
ATOM 3467 N N . HIS B 1 173 ? 18.766 -5.887 -7.59 1 97.38 173 HIS B N 1
ATOM 3468 C CA . HIS B 1 173 ? 18.812 -7.301 -7.938 1 97.38 173 HIS B CA 1
ATOM 3469 C C . HIS B 1 173 ? 17.422 -7.812 -8.32 1 97.38 173 HIS B C 1
ATOM 3471 O O . HIS B 1 173 ? 17.297 -8.742 -9.125 1 97.38 173 HIS B O 1
ATOM 3477 N N . MET B 1 174 ? 16.391 -7.152 -7.781 1 98.5 174 MET B N 1
ATOM 3478 C CA . MET B 1 174 ? 15.031 -7.547 -8.133 1 98.5 174 MET B CA 1
ATOM 3479 C C . MET B 1 174 ? 14.633 -6.984 -9.492 1 98.5 174 MET B C 1
ATOM 3481 O O . MET B 1 174 ? 13.93 -7.645 -10.258 1 98.5 174 MET B O 1
ATOM 3485 N N . ASP B 1 175 ? 15.078 -5.766 -9.797 1 98.19 175 ASP B N 1
ATOM 3486 C CA . ASP B 1 175 ? 14.797 -5.168 -11.094 1 98.19 175 ASP B CA 1
ATOM 3487 C C . ASP B 1 175 ? 15.5 -5.934 -12.211 1 98.19 175 ASP B C 1
ATOM 3489 O O . ASP B 1 175 ? 15 -5.988 -13.344 1 98.19 175 ASP B O 1
ATOM 3493 N N . GLU B 1 176 ? 16.656 -6.605 -11.898 1 97.69 176 GLU B N 1
ATOM 3494 C CA . GLU B 1 176 ? 17.344 -7.445 -12.867 1 97.69 176 GLU B CA 1
ATOM 3495 C C . GLU B 1 176 ? 16.5 -8.656 -13.25 1 97.69 176 GLU B C 1
ATOM 3497 O O . GLU B 1 176 ? 16.641 -9.195 -14.352 1 97.69 176 GLU B O 1
ATOM 3502 N N . GLN B 1 177 ? 15.734 -9.094 -12.367 1 98 177 GLN B N 1
ATOM 3503 C CA . GLN B 1 177 ? 14.859 -10.227 -12.633 1 98 177 GLN B CA 1
ATOM 3504 C C . GLN B 1 177 ? 13.398 -9.789 -12.688 1 98 177 GLN B C 1
ATOM 3506 O O . GLN B 1 177 ? 12.516 -10.5 -12.195 1 98 177 GLN B O 1
ATOM 3511 N N . GLY B 1 178 ? 13.125 -8.586 -13.234 1 98.38 178 GLY B N 1
ATOM 3512 C CA . GLY B 1 178 ? 11.789 -8.039 -13.398 1 98.38 178 GLY B CA 1
ATOM 3513 C C . GLY B 1 178 ? 11.055 -8.602 -14.594 1 98.38 178 GLY B C 1
ATOM 3514 O O . GLY B 1 178 ? 11.344 -9.711 -15.047 1 98.38 178 GLY B O 1
ATOM 3515 N N . LEU B 1 179 ? 10.016 -7.898 -15.055 1 98.81 179 LEU B N 1
ATOM 3516 C CA . LEU B 1 179 ? 9.164 -8.352 -16.141 1 98.81 179 LEU B CA 1
ATOM 3517 C C . LEU B 1 179 ? 9.594 -7.719 -17.469 1 98.81 179 LEU B C 1
ATOM 3519 O O . LEU B 1 179 ? 9.445 -6.508 -17.656 1 98.81 179 LEU B O 1
ATOM 3523 N N . ALA B 1 180 ? 10.117 -8.492 -18.375 1 98.69 180 ALA B N 1
ATOM 3524 C CA . ALA B 1 180 ? 10.477 -8.016 -19.703 1 98.69 180 ALA B CA 1
ATOM 3525 C C . ALA B 1 180 ? 9.227 -7.793 -20.562 1 98.69 180 ALA B C 1
ATOM 3527 O O . ALA B 1 180 ? 8.227 -8.5 -20.406 1 98.69 180 ALA B O 1
ATOM 3528 N N . ASN B 1 181 ? 9.273 -6.82 -21.422 1 98.5 181 ASN B N 1
ATOM 3529 C CA . ASN B 1 181 ? 8.211 -6.492 -22.375 1 98.5 181 ASN B CA 1
ATOM 3530 C C . ASN B 1 181 ? 6.957 -5.996 -21.656 1 98.5 181 ASN B C 1
ATOM 3532 O O . ASN B 1 181 ? 5.84 -6.281 -22.078 1 98.5 181 ASN B O 1
ATOM 3536 N N . ALA B 1 182 ? 7.145 -5.32 -20.531 1 98.69 182 ALA B N 1
ATOM 3537 C CA . ALA B 1 182 ? 6.043 -4.812 -19.719 1 98.69 182 ALA B CA 1
ATOM 3538 C C . ALA B 1 182 ? 5.262 -3.734 -20.469 1 98.69 182 ALA B C 1
ATOM 3540 O O . ALA B 1 182 ? 4.062 -3.553 -20.234 1 98.69 182 ALA B O 1
ATOM 3541 N N . ASP B 1 183 ? 5.914 -3.025 -21.391 1 98.44 183 ASP B N 1
ATOM 3542 C CA . ASP B 1 183 ? 5.277 -1.952 -22.141 1 98.44 183 ASP B CA 1
ATOM 3543 C C . ASP B 1 183 ? 4.102 -2.48 -22.969 1 98.44 183 ASP B C 1
ATOM 3545 O O . ASP B 1 183 ? 3.094 -1.792 -23.141 1 98.44 183 ASP B O 1
ATOM 3549 N N . ALA B 1 184 ? 4.27 -3.66 -23.531 1 98.75 184 ALA B N 1
ATOM 3550 C CA . ALA B 1 184 ? 3.188 -4.266 -24.297 1 98.75 184 ALA B CA 1
ATOM 3551 C C . ALA B 1 184 ? 1.979 -4.559 -23.406 1 98.75 184 ALA B C 1
ATOM 3553 O O . ALA B 1 184 ? 0.834 -4.371 -23.828 1 98.75 184 ALA B O 1
ATOM 3554 N N . LEU B 1 185 ? 2.234 -5.02 -22.234 1 98.88 185 LEU B N 1
ATOM 3555 C CA . LEU B 1 185 ? 1.169 -5.246 -21.266 1 98.88 185 LEU B CA 1
ATOM 3556 C C . LEU B 1 185 ? 0.472 -3.939 -20.906 1 98.88 185 LEU B C 1
ATOM 3558 O O . LEU B 1 185 ? -0.759 -3.883 -20.844 1 98.88 185 LEU B O 1
ATOM 3562 N N . GLU B 1 186 ? 1.253 -2.908 -20.656 1 98.75 186 GLU B N 1
ATOM 3563 C CA . GLU B 1 186 ? 0.698 -1.612 -20.281 1 98.75 186 GLU B CA 1
ATOM 3564 C C . GLU B 1 186 ? -0.231 -1.069 -21.359 1 98.75 186 GLU B C 1
ATOM 3566 O O . GLU B 1 186 ? -1.268 -0.476 -21.062 1 98.75 186 GLU B O 1
ATOM 3571 N N . ALA B 1 187 ? 0.154 -1.268 -22.609 1 98.69 187 ALA B N 1
ATOM 3572 C CA . ALA B 1 187 ? -0.659 -0.809 -23.734 1 98.69 187 ALA B CA 1
ATOM 3573 C C . ALA B 1 187 ? -2.029 -1.479 -23.734 1 98.69 187 ALA B C 1
ATOM 3575 O O . ALA B 1 187 ? -3.047 -0.829 -23.984 1 98.69 187 ALA B O 1
ATOM 3576 N N . ILE B 1 188 ? -2.074 -2.736 -23.422 1 98.81 188 ILE B N 1
ATOM 3577 C CA . ILE B 1 188 ? -3.338 -3.465 -23.375 1 98.81 188 ILE B CA 1
ATOM 3578 C C . ILE B 1 188 ? -4.164 -2.98 -22.188 1 98.81 188 ILE B C 1
ATOM 3580 O O . ILE B 1 188 ? -5.359 -2.709 -22.312 1 98.81 188 ILE B O 1
ATOM 3584 N N . VAL B 1 189 ? -3.527 -2.842 -21.047 1 98.69 189 VAL B N 1
ATOM 3585 C CA . VAL B 1 189 ? -4.223 -2.412 -19.828 1 98.69 189 VAL B CA 1
ATOM 3586 C C . VAL B 1 189 ? -4.844 -1.034 -20.047 1 98.69 189 VAL B C 1
ATOM 3588 O O . VAL B 1 189 ? -5.973 -0.777 -19.625 1 98.69 189 VAL B O 1
ATOM 3591 N N . ARG B 1 190 ? -4.18 -0.159 -20.766 1 98.25 190 ARG B N 1
ATOM 3592 C CA . ARG B 1 190 ? -4.648 1.197 -21.031 1 98.25 190 ARG B CA 1
ATOM 3593 C C . ARG B 1 190 ? -5.965 1.18 -21.797 1 98.25 190 ARG B C 1
ATOM 3595 O O . ARG B 1 190 ? -6.789 2.084 -21.656 1 98.25 190 ARG B O 1
ATOM 3602 N N . ARG B 1 191 ? -6.188 0.156 -22.547 1 98.38 191 ARG B N 1
ATOM 3603 C CA . ARG B 1 191 ? -7.379 0.069 -23.375 1 98.38 191 ARG B CA 1
ATOM 3604 C C . ARG B 1 191 ? -8.539 -0.565 -22.625 1 98.38 191 ARG B C 1
ATOM 3606 O O . ARG B 1 191 ? -9.656 -0.634 -23.141 1 98.38 191 ARG B O 1
ATOM 3613 N N . HIS B 1 192 ? -8.328 -0.99 -21.469 1 98.75 192 HIS B N 1
ATOM 3614 C CA . HIS B 1 192 ? -9.344 -1.687 -20.688 1 98.75 192 HIS B CA 1
ATOM 3615 C C . HIS B 1 192 ? -9.516 -1.055 -19.312 1 98.75 192 HIS B C 1
ATOM 3617 O O . HIS B 1 192 ? -9.039 -1.594 -18.312 1 98.75 192 HIS B O 1
ATOM 3623 N N . PRO B 1 193 ? -10.289 0.039 -19.25 1 97.81 193 PRO B N 1
ATOM 3624 C CA . PRO B 1 193 ? -10.398 0.818 -18.016 1 97.81 193 PRO B CA 1
ATOM 3625 C C . PRO B 1 193 ? -11.086 0.049 -16.891 1 97.81 193 PRO B C 1
ATOM 3627 O O . PRO B 1 193 ? -11.047 0.475 -15.734 1 97.81 193 PRO B O 1
ATOM 3630 N N . GLN B 1 194 ? -11.688 -1.128 -17.219 1 98.44 194 GLN B N 1
ATOM 3631 C CA . GLN B 1 194 ? -12.328 -1.918 -16.172 1 98.44 194 GLN B CA 1
ATOM 3632 C C . GLN B 1 194 ? -11.297 -2.672 -15.344 1 98.44 194 GLN B C 1
ATOM 3634 O O . GLN B 1 194 ? -11.617 -3.213 -14.281 1 98.44 194 GLN B O 1
ATOM 3639 N N . VAL B 1 195 ? -10.039 -2.771 -15.828 1 98.81 195 VAL B N 1
ATOM 3640 C CA . VAL B 1 195 ? -8.977 -3.326 -14.992 1 98.81 195 VAL B CA 1
ATOM 3641 C C . VAL B 1 195 ? -8.727 -2.408 -13.797 1 98.81 195 VAL B C 1
ATOM 3643 O O . VAL B 1 195 ? -8.148 -1.331 -13.945 1 98.81 195 VAL B O 1
ATOM 3646 N N . GLU B 1 196 ? -9.078 -2.9 -12.648 1 98.62 196 GLU B N 1
ATOM 3647 C CA . GLU B 1 196 ? -9.031 -2.08 -11.438 1 98.62 196 GLU B CA 1
ATOM 3648 C C . GLU B 1 196 ? -7.656 -2.154 -10.781 1 98.62 196 GLU B C 1
ATOM 3650 O O . GLU B 1 196 ? -7.227 -1.206 -10.117 1 98.62 196 GLU B O 1
ATOM 3655 N N . ARG B 1 197 ? -7.047 -3.316 -10.922 1 98.81 197 ARG B N 1
ATOM 3656 C CA . ARG B 1 197 ? -5.742 -3.568 -10.312 1 98.81 197 ARG B CA 1
ATOM 3657 C C . ARG B 1 197 ? -4.934 -4.562 -11.133 1 98.81 197 ARG B C 1
ATOM 3659 O O . ARG B 1 197 ? -5.5 -5.469 -11.75 1 98.81 197 ARG B O 1
ATOM 3666 N N . VAL B 1 198 ? -3.693 -4.297 -11.164 1 98.94 198 VAL B N 1
ATOM 3667 C CA . VAL B 1 198 ? -2.715 -5.312 -11.531 1 98.94 198 VAL B CA 1
ATOM 3668 C C . VAL B 1 198 ? -1.993 -5.809 -10.281 1 98.94 198 VAL B C 1
ATOM 3670 O O . VAL B 1 198 ? -1.232 -5.066 -9.656 1 98.94 198 VAL B O 1
ATOM 3673 N N . LEU B 1 199 ? -2.244 -7.07 -9.906 1 98.94 199 LEU B N 1
ATOM 3674 C CA . LEU B 1 199 ? -1.784 -7.605 -8.633 1 98.94 199 LEU B CA 1
ATOM 3675 C C . LEU B 1 199 ? -0.635 -8.586 -8.836 1 98.94 199 LEU B C 1
ATOM 3677 O O . LEU B 1 199 ? -0.74 -9.516 -9.648 1 98.94 199 LEU B O 1
ATOM 3681 N N . CYS B 1 200 ? 0.452 -8.367 -8.086 1 98.94 200 CYS B N 1
ATOM 3682 C CA . CYS B 1 200 ? 1.691 -9.102 -8.312 1 98.94 200 CYS B CA 1
ATOM 3683 C C . CYS B 1 200 ? 2.291 -9.586 -6.996 1 98.94 200 CYS B C 1
ATOM 3685 O O . CYS B 1 200 ? 1.792 -9.25 -5.922 1 98.94 200 CYS B O 1
ATOM 3687 N N . GLY B 1 201 ? 3.311 -10.453 -7.082 1 98.81 201 GLY B N 1
ATOM 3688 C CA . GLY B 1 201 ? 4.203 -10.852 -6.008 1 98.81 201 GLY B CA 1
ATOM 3689 C C . GLY B 1 201 ? 5.668 -10.633 -6.336 1 98.81 201 GLY B C 1
ATOM 3690 O O . GLY B 1 201 ? 6.059 -9.547 -6.766 1 98.81 201 GLY B O 1
ATOM 3691 N N . HIS B 1 202 ? 6.562 -11.484 -6.039 1 98.81 202 HIS B N 1
ATOM 3692 C CA . HIS B 1 202 ? 7.953 -11.57 -6.473 1 98.81 202 HIS B CA 1
ATOM 3693 C C . HIS B 1 202 ? 8.875 -10.82 -5.523 1 98.81 202 HIS B C 1
ATOM 3695 O O . HIS B 1 202 ? 9.969 -11.297 -5.207 1 98.81 202 HIS B O 1
ATOM 3701 N N . LEU B 1 203 ? 8.43 -9.727 -4.922 1 98.56 203 LEU B N 1
ATOM 3702 C CA . LEU B 1 203 ? 9.258 -8.859 -4.09 1 98.56 203 LEU B CA 1
ATOM 3703 C C . LEU B 1 203 ? 9.008 -9.133 -2.609 1 98.56 203 LEU B C 1
ATOM 3705 O O . LEU B 1 203 ? 9.812 -8.742 -1.76 1 98.56 203 LEU B O 1
ATOM 3709 N N . HIS B 1 204 ? 7.914 -9.727 -2.305 1 98.75 204 HIS B N 1
ATOM 3710 C CA . HIS B 1 204 ? 7.5 -9.906 -0.918 1 98.75 204 HIS B CA 1
ATOM 3711 C C . HIS B 1 204 ? 7.312 -8.562 -0.223 1 98.75 204 HIS B C 1
ATOM 3713 O O . HIS B 1 204 ? 7.527 -8.445 0.986 1 98.75 204 HIS B O 1
ATOM 3719 N N . ARG B 1 205 ? 7.148 -7.512 -0.926 1 98.88 205 ARG B N 1
ATOM 3720 C CA . ARG B 1 205 ? 6.996 -6.164 -0.387 1 98.88 205 ARG B CA 1
ATOM 3721 C C . ARG B 1 205 ? 5.754 -5.484 -0.951 1 98.88 205 ARG B C 1
ATOM 3723 O O . ARG B 1 205 ? 5.355 -5.746 -2.09 1 98.88 205 ARG B O 1
ATOM 3730 N N . HIS B 1 206 ? 5.184 -4.621 -0.161 1 98.94 206 HIS B N 1
ATOM 3731 C CA . HIS B 1 206 ? 4.062 -3.799 -0.604 1 98.94 206 HIS B CA 1
ATOM 3732 C C . HIS B 1 206 ? 4.547 -2.57 -1.367 1 98.94 206 HIS B C 1
ATOM 3734 O O . HIS B 1 206 ? 5.074 -1.63 -0.768 1 98.94 206 HIS B O 1
ATOM 3740 N N . ILE B 1 207 ? 4.41 -2.6 -2.678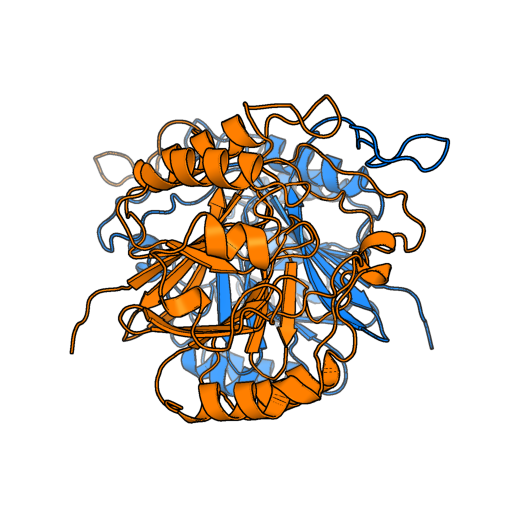 1 98.94 207 ILE B N 1
ATOM 3741 C CA . ILE B 1 207 ? 4.867 -1.552 -3.584 1 98.94 207 ILE B CA 1
ATOM 3742 C C . ILE B 1 207 ? 3.74 -1.169 -4.543 1 98.94 207 ILE B C 1
ATOM 3744 O O . ILE B 1 207 ? 3.031 -2.039 -5.055 1 98.94 207 ILE B O 1
ATOM 3748 N N . THR B 1 208 ? 3.559 0.129 -4.754 1 98.88 208 THR B N 1
ATOM 3749 C CA . THR B 1 208 ? 2.471 0.619 -5.594 1 98.88 208 THR B CA 1
ATOM 3750 C C . THR B 1 208 ? 3.01 1.512 -6.707 1 98.88 208 THR B C 1
ATOM 3752 O O . THR B 1 208 ? 3.891 2.342 -6.477 1 98.88 208 THR B O 1
ATOM 3755 N N . ARG B 1 209 ? 2.484 1.349 -7.895 1 98.5 209 ARG B N 1
ATOM 3756 C CA . ARG B 1 209 ? 2.832 2.168 -9.055 1 98.5 209 ARG B CA 1
ATOM 3757 C C . ARG B 1 209 ? 1.616 2.396 -9.945 1 98.5 209 ARG B C 1
ATOM 3759 O O . ARG B 1 209 ? 0.797 1.495 -10.133 1 98.5 209 ARG B O 1
ATOM 3766 N N . ARG B 1 210 ? 1.441 3.605 -10.477 1 98.06 210 ARG B N 1
ATOM 3767 C CA . ARG B 1 210 ? 0.496 3.785 -11.578 1 98.06 210 ARG B CA 1
ATOM 3768 C C . ARG B 1 210 ? 0.894 2.945 -12.789 1 98.06 210 ARG B C 1
ATOM 3770 O O . ARG B 1 210 ? 2.08 2.82 -13.094 1 98.06 210 ARG B O 1
ATOM 3777 N N . PHE B 1 211 ? -0.094 2.402 -13.414 1 98.19 211 PHE B N 1
ATOM 3778 C CA . PHE B 1 211 ? 0.205 1.529 -14.547 1 98.19 211 PHE B CA 1
ATOM 3779 C C . PHE B 1 211 ? -0.962 1.491 -15.523 1 98.19 211 PHE B C 1
ATOM 3781 O O . PHE B 1 211 ? -2.047 1.014 -15.188 1 98.19 211 PHE B O 1
ATOM 3788 N N . GLY B 1 212 ? -0.812 1.966 -16.734 1 97.38 212 GLY B N 1
ATOM 3789 C CA . GLY B 1 212 ? -1.786 1.865 -17.812 1 97.38 212 GLY B CA 1
ATOM 3790 C C . GLY B 1 212 ? -3.135 2.461 -17.453 1 97.38 212 GLY B C 1
ATOM 3791 O O . GLY B 1 212 ? -4.176 1.889 -17.766 1 97.38 212 GLY B O 1
ATOM 3792 N N . GLY B 1 213 ? -3.146 3.459 -16.688 1 96.38 213 GLY B N 1
ATOM 3793 C CA . GLY B 1 213 ? -4.402 4.086 -16.297 1 96.38 213 GLY B CA 1
ATOM 3794 C C . GLY B 1 213 ? -5.012 3.475 -15.055 1 96.38 213 GLY B C 1
ATOM 3795 O O . GLY B 1 213 ? -6.082 3.898 -14.609 1 96.38 213 GLY B O 1
ATOM 3796 N N . THR B 1 214 ? -4.375 2.467 -14.531 1 98.06 214 THR B N 1
ATOM 3797 C CA . THR B 1 214 ? -4.762 1.868 -13.258 1 98.06 214 THR B CA 1
ATOM 3798 C C . THR B 1 214 ? -3.568 1.787 -12.312 1 98.06 214 THR B C 1
ATOM 3800 O O . THR B 1 214 ? -2.713 2.674 -12.305 1 98.06 214 THR B O 1
ATOM 3803 N N . VAL B 1 215 ? -3.607 0.75 -11.391 1 98.56 215 VAL B N 1
ATOM 3804 C CA . VAL B 1 215 ? -2.6 0.637 -10.336 1 98.56 215 VAL B CA 1
ATOM 3805 C C . VAL B 1 215 ? -2.021 -0.776 -10.328 1 98.56 215 VAL B C 1
ATOM 3807 O O . VAL B 1 215 ? -2.764 -1.759 -10.398 1 98.56 215 VAL B O 1
ATOM 3810 N N . ALA B 1 216 ? -0.738 -0.842 -10.375 1 98.88 216 ALA B N 1
ATOM 3811 C CA . ALA B 1 216 ? -0.043 -2.102 -10.117 1 98.88 216 ALA B CA 1
ATOM 3812 C C . ALA B 1 216 ? 0.486 -2.156 -8.688 1 98.88 216 ALA B C 1
ATOM 3814 O O . ALA B 1 216 ? 1.037 -1.174 -8.188 1 98.88 216 ALA B O 1
ATOM 3815 N N . ILE B 1 217 ? 0.277 -3.295 -8.055 1 98.94 217 ILE B N 1
ATOM 3816 C CA . ILE B 1 217 ? 0.663 -3.465 -6.656 1 98.94 217 ILE B CA 1
ATOM 3817 C C . ILE B 1 217 ? 1.354 -4.812 -6.469 1 98.94 217 ILE B C 1
ATOM 3819 O O . ILE B 1 217 ? 0.888 -5.832 -6.988 1 98.94 217 ILE B O 1
ATOM 3823 N N . THR B 1 218 ? 2.508 -4.785 -5.809 1 98.94 218 THR B N 1
ATOM 3824 C CA . THR B 1 218 ? 2.996 -6.035 -5.23 1 98.94 218 THR B CA 1
ATOM 3825 C C . THR B 1 218 ? 2.527 -6.184 -3.785 1 98.94 218 THR B C 1
ATOM 3827 O O . THR B 1 218 ? 2.469 -5.199 -3.043 1 98.94 218 THR B O 1
ATOM 3830 N N . ALA B 1 219 ? 2.188 -7.352 -3.395 1 98.88 219 ALA B N 1
ATOM 3831 C CA . ALA B 1 219 ? 1.746 -7.594 -2.023 1 98.88 219 ALA B CA 1
ATOM 3832 C C . ALA B 1 219 ? 2.914 -8.016 -1.137 1 98.88 219 ALA B C 1
ATOM 3834 O O . ALA B 1 219 ? 3.891 -8.594 -1.618 1 98.88 219 ALA B O 1
ATOM 3835 N N . PRO B 1 220 ? 2.869 -7.699 0.168 1 98.81 220 PRO B N 1
ATOM 3836 C CA . PRO B 1 220 ? 3.865 -8.258 1.086 1 98.81 220 PRO B CA 1
ATOM 3837 C C . PRO B 1 220 ? 3.758 -9.781 1.216 1 98.81 220 PRO B C 1
ATOM 3839 O O . PRO B 1 220 ? 2.705 -10.352 0.932 1 98.81 220 PRO B O 1
ATOM 3842 N N . GLY B 1 221 ? 4.84 -10.391 1.602 1 98.69 221 GLY B N 1
ATOM 3843 C CA . GLY B 1 221 ? 4.832 -11.836 1.807 1 98.69 221 GLY B CA 1
ATOM 3844 C C . GLY B 1 221 ? 4.453 -12.234 3.219 1 98.69 221 GLY B C 1
ATOM 3845 O O . GLY B 1 221 ? 4.578 -11.438 4.152 1 98.69 221 GLY B O 1
ATOM 3846 N N . PRO B 1 222 ? 4.02 -13.43 3.357 1 98.75 222 PRO B N 1
ATOM 3847 C CA . PRO B 1 222 ? 3.637 -13.898 4.695 1 98.75 222 PRO B CA 1
ATOM 3848 C C . PRO B 1 222 ? 4.84 -14.242 5.566 1 98.75 222 PRO B C 1
ATOM 3850 O O . PRO B 1 222 ? 4.711 -14.352 6.789 1 98.75 222 PRO B O 1
ATOM 3853 N N . ALA B 1 223 ? 6.016 -14.43 4.961 1 98.5 223 ALA B N 1
ATOM 3854 C CA . ALA B 1 223 ? 7.117 -14.977 5.754 1 98.5 223 ALA B CA 1
ATOM 3855 C C . ALA B 1 223 ? 8.258 -13.969 5.871 1 98.5 223 ALA B C 1
ATOM 3857 O O . ALA B 1 223 ? 8.523 -13.438 6.953 1 98.5 223 ALA B O 1
ATOM 3858 N N . HIS B 1 224 ? 8.914 -13.672 4.832 1 98.31 224 HIS B N 1
ATOM 3859 C CA . HIS B 1 224 ? 10.047 -12.75 4.793 1 98.31 224 HIS B CA 1
ATOM 3860 C C . HIS B 1 224 ? 9.883 -11.727 3.674 1 98.31 224 HIS B C 1
ATOM 3862 O O . HIS B 1 224 ? 9.109 -11.938 2.738 1 98.31 224 HIS B O 1
ATOM 3868 N N . GLN B 1 225 ? 10.594 -10.625 3.777 1 98.69 225 GLN B N 1
ATOM 3869 C CA . GLN B 1 225 ? 10.516 -9.531 2.814 1 98.69 225 GLN B CA 1
ATOM 3870 C C . GLN B 1 225 ? 11.867 -9.273 2.162 1 98.69 225 GLN B C 1
ATOM 3872 O O . GLN B 1 225 ? 12.898 -9.266 2.84 1 98.69 225 GLN B O 1
ATOM 3877 N N . VAL B 1 226 ? 11.883 -9.109 0.855 1 98.75 226 VAL B N 1
ATOM 3878 C CA . VAL B 1 226 ? 13.102 -8.594 0.244 1 98.75 226 VAL B CA 1
ATOM 3879 C C . VAL B 1 226 ? 13.523 -7.297 0.933 1 98.75 226 VAL B C 1
ATOM 3881 O O . VAL B 1 226 ? 12.68 -6.441 1.222 1 98.75 226 VAL B O 1
ATOM 3884 N N . ALA B 1 227 ? 14.82 -7.18 1.236 1 98.56 227 ALA B N 1
ATOM 3885 C CA . ALA B 1 227 ? 15.305 -5.996 1.941 1 98.56 227 ALA B CA 1
ATOM 3886 C C . ALA B 1 227 ? 15.047 -4.73 1.13 1 98.56 227 ALA B C 1
ATOM 3888 O O . ALA B 1 227 ? 15.312 -4.691 -0.073 1 98.56 227 ALA B O 1
ATOM 3889 N N . LEU B 1 228 ? 14.484 -3.686 1.769 1 98.56 228 LEU B N 1
ATOM 3890 C CA . LEU B 1 228 ? 14.297 -2.395 1.115 1 98.56 228 LEU B CA 1
ATOM 3891 C C . LEU B 1 228 ? 15.609 -1.623 1.052 1 98.56 228 LEU B C 1
ATOM 3893 O O . LEU B 1 228 ? 15.984 -0.943 2.01 1 98.56 228 LEU B O 1
ATOM 3897 N N . ASP B 1 229 ? 16.328 -1.803 0.059 1 98.5 229 ASP B N 1
ATOM 3898 C CA . ASP B 1 229 ? 17.578 -1.123 -0.275 1 98.5 229 ASP B CA 1
ATOM 3899 C C . ASP B 1 229 ? 17.562 -0.62 -1.717 1 98.5 229 ASP B C 1
ATOM 3901 O O . ASP B 1 229 ? 17.531 -1.417 -2.658 1 98.5 229 ASP B O 1
ATOM 3905 N N . LEU B 1 230 ? 17.547 0.713 -1.891 1 98.06 230 LEU B N 1
ATOM 3906 C CA . LEU B 1 230 ? 17.312 1.314 -3.199 1 98.06 230 LEU B CA 1
ATOM 3907 C C . LEU B 1 230 ? 18.625 1.663 -3.883 1 98.06 230 LEU B C 1
ATOM 3909 O O . LEU B 1 230 ? 18.641 2.406 -4.867 1 98.06 230 LEU B O 1
ATOM 3913 N N . ASP B 1 231 ? 19.734 1.143 -3.336 1 96.44 231 ASP B N 1
ATOM 3914 C CA . ASP B 1 231 ? 20.984 1.128 -4.086 1 96.44 231 ASP B CA 1
ATOM 3915 C C . ASP B 1 231 ? 20.938 0.083 -5.199 1 96.44 231 ASP B C 1
ATOM 3917 O O . ASP B 1 231 ? 20.703 -1.099 -4.938 1 96.44 231 ASP B O 1
ATOM 3921 N N . PRO B 1 232 ? 21.156 0.56 -6.426 1 93.62 232 PRO B N 1
ATOM 3922 C CA . PRO B 1 232 ? 21.078 -0.384 -7.543 1 93.62 232 PRO B CA 1
ATOM 3923 C C . PRO B 1 232 ? 22.031 -1.568 -7.383 1 93.62 232 PRO B C 1
ATOM 3925 O O . PRO B 1 232 ? 21.812 -2.627 -7.977 1 93.62 232 PRO B O 1
ATOM 3928 N N . GLN B 1 233 ? 23.109 -1.468 -6.551 1 95.56 233 GLN B N 1
ATOM 3929 C CA . GLN B 1 233 ? 24.094 -2.527 -6.387 1 95.56 233 GLN B CA 1
ATOM 3930 C C . GLN B 1 233 ? 23.969 -3.195 -5.02 1 95.56 233 GLN B C 1
ATOM 3932 O O . GLN B 1 233 ? 24.875 -3.904 -4.578 1 95.56 233 GLN B O 1
ATOM 3937 N N . ALA B 1 234 ? 22.859 -2.898 -4.371 1 96.62 234 ALA B N 1
ATOM 3938 C CA . ALA B 1 234 ? 22.656 -3.502 -3.055 1 96.62 234 ALA B CA 1
ATOM 3939 C C . ALA B 1 234 ? 22.688 -5.027 -3.141 1 96.62 234 ALA B C 1
ATOM 3941 O O . ALA B 1 234 ? 22.234 -5.609 -4.129 1 96.62 234 ALA B O 1
ATOM 3942 N N . PRO B 1 235 ? 23.219 -5.711 -2.107 1 95.62 235 PRO B N 1
ATOM 3943 C CA . PRO B 1 235 ? 23.203 -7.176 -2.104 1 95.62 235 PRO B CA 1
ATOM 3944 C C . PRO B 1 235 ? 21.797 -7.758 -2.066 1 95.62 235 PRO B C 1
ATOM 3946 O O . PRO B 1 235 ? 20.875 -7.105 -1.578 1 95.62 235 PRO B O 1
ATOM 3949 N N . SER B 1 236 ? 21.656 -8.93 -2.59 1 97.19 236 SER B N 1
ATOM 3950 C CA . SER B 1 236 ? 20.422 -9.695 -2.527 1 97.19 236 SER B CA 1
ATOM 3951 C C . SER B 1 236 ? 20.172 -10.242 -1.126 1 97.19 236 SER B C 1
ATOM 3953 O O . SER B 1 236 ? 20.797 -11.227 -0.723 1 97.19 236 SER B O 1
ATOM 3955 N N . CYS B 1 237 ? 19.297 -9.586 -0.372 1 98.12 237 CYS B N 1
ATOM 3956 C CA . CYS B 1 237 ? 19.047 -9.961 1.014 1 98.12 237 CYS B CA 1
ATOM 3957 C C . CYS B 1 237 ? 17.547 -9.906 1.324 1 98.12 237 CYS B C 1
ATOM 3959 O O . CYS B 1 237 ? 16.781 -9.32 0.565 1 98.12 237 CYS B O 1
ATOM 3961 N N . PHE B 1 238 ? 17.156 -10.57 2.336 1 98.25 238 PHE B N 1
ATOM 3962 C CA . PHE B 1 238 ? 15.805 -10.469 2.887 1 98.25 238 PHE B CA 1
ATOM 3963 C C . PHE B 1 238 ? 15.852 -10.086 4.363 1 98.25 238 PHE B C 1
ATOM 3965 O O . PHE B 1 238 ? 16.906 -10.141 4.992 1 98.25 238 PHE B O 1
ATOM 3972 N N . ARG B 1 239 ? 14.75 -9.602 4.828 1 98.19 239 ARG B N 1
ATOM 3973 C CA . ARG B 1 239 ? 14.562 -9.25 6.23 1 98.19 239 ARG B CA 1
ATOM 3974 C C . ARG B 1 239 ? 13.297 -9.891 6.785 1 98.19 239 ARG B C 1
ATOM 3976 O O . ARG B 1 239 ? 12.359 -10.188 6.039 1 98.19 239 ARG B O 1
ATOM 3983 N N . MET B 1 240 ? 13.352 -10.086 8.086 1 98.12 240 MET B N 1
ATOM 3984 C CA . MET B 1 240 ? 12.172 -10.617 8.758 1 98.12 240 MET B CA 1
ATOM 3985 C C . MET B 1 240 ? 11.266 -9.484 9.227 1 98.12 240 MET B C 1
ATOM 3987 O O . MET B 1 240 ? 10.867 -9.445 10.391 1 98.12 240 MET B O 1
ATOM 3991 N N . GLU B 1 241 ? 10.922 -8.539 8.32 1 98.25 241 GLU B N 1
ATOM 3992 C CA . GLU B 1 241 ? 9.945 -7.48 8.586 1 98.25 241 GLU B CA 1
ATOM 3993 C C . GLU B 1 241 ? 8.555 -8.062 8.805 1 98.25 241 GLU B C 1
ATOM 3995 O O . GLU B 1 241 ? 8.289 -9.211 8.445 1 98.25 241 GLU B O 1
ATOM 4000 N N . PRO B 1 242 ? 7.629 -7.258 9.43 1 98.12 242 PRO B N 1
ATOM 4001 C CA . PRO B 1 242 ? 6.285 -7.785 9.672 1 98.12 242 PRO B CA 1
ATOM 4002 C C . PRO B 1 242 ? 5.605 -8.281 8.398 1 98.12 242 PRO B C 1
ATOM 4004 O O . PRO B 1 242 ? 5.562 -7.562 7.398 1 98.12 242 PRO B O 1
ATOM 4007 N N . PRO B 1 243 ? 5.133 -9.5 8.422 1 98.69 243 PRO B N 1
ATOM 4008 C CA . PRO B 1 243 ? 4.438 -10.047 7.254 1 98.69 243 PRO B CA 1
ATOM 4009 C C . PRO B 1 243 ? 3.059 -9.43 7.047 1 98.69 243 PRO B C 1
ATOM 4011 O O . PRO B 1 243 ? 2.51 -8.805 7.965 1 98.69 243 PRO B O 1
ATOM 4014 N N . GLY B 1 244 ? 2.535 -9.555 5.902 1 98.81 244 GLY B N 1
ATOM 4015 C CA . GLY B 1 244 ? 1.22 -9.008 5.605 1 98.81 244 GLY B CA 1
ATOM 4016 C C . GLY B 1 244 ? 0.6 -9.594 4.348 1 98.81 244 GLY B C 1
ATOM 4017 O O . GLY B 1 244 ? 1.17 -10.492 3.732 1 98.81 244 GLY B O 1
ATOM 4018 N N . TYR B 1 245 ? -0.574 -9.211 4.051 1 98.94 245 TYR B N 1
ATOM 4019 C CA . TYR B 1 245 ? -1.326 -9.5 2.836 1 98.94 245 TYR B CA 1
ATOM 4020 C C . TYR B 1 245 ? -2.238 -8.328 2.471 1 98.94 245 TYR B C 1
ATOM 4022 O O . TYR B 1 245 ? -2.279 -7.32 3.178 1 98.94 245 TYR B O 1
ATOM 4030 N N . LEU B 1 246 ? -2.867 -8.391 1.35 1 98.94 246 LEU B N 1
ATOM 4031 C CA . LEU B 1 246 ? -3.777 -7.328 0.931 1 98.94 246 LEU B CA 1
ATOM 4032 C C . LEU B 1 246 ? -5.215 -7.832 0.89 1 98.94 246 LEU B C 1
ATOM 4034 O O . LEU B 1 246 ? -5.461 -8.992 0.569 1 98.94 246 LEU B O 1
ATOM 4038 N N . LEU B 1 247 ? -6.113 -6.988 1.273 1 98.94 247 LEU B N 1
ATOM 4039 C CA . LEU B 1 247 ? -7.547 -7.199 1.102 1 98.94 247 LEU B CA 1
ATOM 4040 C C . LEU B 1 247 ? -8.117 -6.227 0.074 1 98.94 247 LEU B C 1
ATOM 4042 O O . LEU B 1 247 ? -7.996 -5.012 0.228 1 98.94 247 LEU B O 1
ATOM 4046 N N . HIS B 1 248 ? -8.648 -6.746 -0.979 1 98.94 248 HIS B N 1
ATOM 4047 C CA . HIS B 1 248 ? -9.344 -5.961 -1.994 1 98.94 248 HIS B CA 1
ATOM 4048 C C . HIS B 1 248 ? -10.852 -5.969 -1.766 1 98.94 248 HIS B C 1
ATOM 4050 O O . HIS B 1 248 ? -11.516 -6.973 -2.023 1 98.94 248 HIS B O 1
ATOM 4056 N N . TRP B 1 249 ? -11.352 -4.848 -1.275 1 98.75 249 TRP B N 1
ATOM 4057 C CA . TRP B 1 249 ? -12.75 -4.664 -0.917 1 98.75 249 TRP B CA 1
ATOM 4058 C C . TRP B 1 249 ? -13.516 -3.984 -2.047 1 98.75 249 TRP B C 1
ATOM 4060 O O . TRP B 1 249 ? -13.242 -2.832 -2.387 1 98.75 249 TRP B O 1
ATOM 4070 N N . TRP B 1 250 ? -14.445 -4.688 -2.666 1 98.38 250 TRP B N 1
ATOM 4071 C CA . TRP B 1 250 ? -15.305 -4.129 -3.703 1 98.38 250 TRP B CA 1
ATOM 4072 C C . TRP B 1 250 ? -16.688 -3.797 -3.143 1 98.38 250 TRP B C 1
ATOM 4074 O O . TRP B 1 250 ? -17.297 -4.625 -2.469 1 98.38 250 TRP B O 1
ATOM 4084 N N . HIS B 1 251 ? -17.094 -2.689 -3.367 1 97.19 251 HIS B N 1
ATOM 4085 C CA . HIS B 1 251 ? -18.438 -2.234 -3.041 1 97.19 251 HIS B CA 1
ATOM 4086 C C . HIS B 1 251 ? -19.141 -1.661 -4.266 1 97.19 251 HIS B C 1
ATOM 4088 O O . HIS B 1 251 ? -18.578 -0.833 -4.98 1 97.19 251 HIS B O 1
ATOM 4094 N N . PRO B 1 252 ? -20.391 -2.041 -4.543 1 95.12 252 PRO B N 1
ATOM 4095 C CA . PRO B 1 252 ? -21.062 -1.606 -5.77 1 95.12 252 PRO B CA 1
ATOM 4096 C C . PRO B 1 252 ? -21.188 -0.087 -5.871 1 95.12 252 PRO B C 1
ATOM 4098 O O . PRO B 1 252 ? -21.125 0.466 -6.973 1 95.12 252 PRO B O 1
ATOM 4101 N N . ALA B 1 253 ? -21.281 0.583 -4.773 1 94.44 253 ALA B N 1
ATOM 4102 C CA . ALA B 1 253 ? -21.453 2.033 -4.789 1 94.44 253 ALA B CA 1
ATOM 4103 C C . ALA B 1 253 ? -20.109 2.752 -4.734 1 94.44 253 ALA B C 1
ATOM 4105 O O . ALA B 1 253 ? -19.984 3.865 -5.246 1 94.44 253 ALA B O 1
ATOM 4106 N N . HIS B 1 254 ? -19.094 2.078 -4.152 1 95.56 254 HIS B N 1
ATOM 4107 C CA . HIS B 1 254 ? -17.891 2.836 -3.807 1 95.56 254 HIS B CA 1
ATOM 4108 C C . HIS B 1 254 ? -16.688 2.336 -4.582 1 95.56 254 HIS B C 1
ATOM 4110 O O . HIS B 1 254 ? -15.617 2.949 -4.535 1 95.56 254 HIS B O 1
ATOM 4116 N N . GLY B 1 255 ? -16.859 1.208 -5.289 1 97.19 255 GLY B N 1
ATOM 4117 C CA . GLY B 1 255 ? -15.781 0.684 -6.098 1 97.19 255 GLY B CA 1
ATOM 4118 C C . GLY B 1 255 ? -14.773 -0.128 -5.301 1 97.19 255 GLY B C 1
ATOM 4119 O O . GLY B 1 255 ? -15.109 -0.671 -4.246 1 97.19 255 GLY B O 1
ATOM 4120 N N . LEU B 1 256 ? -13.594 -0.341 -5.84 1 98.62 256 LEU B N 1
ATOM 4121 C CA . LEU B 1 256 ? -12.586 -1.22 -5.254 1 98.62 256 LEU B CA 1
ATOM 4122 C C . LEU B 1 256 ? -11.602 -0.425 -4.406 1 98.62 256 LEU B C 1
ATOM 4124 O O . LEU B 1 256 ? -11.062 0.589 -4.855 1 98.62 256 LEU B O 1
ATOM 4128 N N . VAL B 1 257 ? -11.383 -0.851 -3.201 1 98.75 257 VAL B N 1
ATOM 4129 C CA . VAL B 1 257 ? -10.406 -0.29 -2.275 1 98.75 257 VAL B CA 1
ATOM 4130 C C . VAL B 1 257 ? -9.508 -1.399 -1.74 1 98.75 257 VAL B C 1
ATOM 4132 O O . VAL B 1 257 ? -9.977 -2.488 -1.41 1 98.75 257 VAL B O 1
ATOM 4135 N N . THR B 1 258 ? -8.18 -1.16 -1.71 1 98.94 258 THR B N 1
ATOM 4136 C CA . THR B 1 258 ? -7.223 -2.148 -1.226 1 98.94 258 THR B CA 1
ATOM 4137 C C . THR B 1 258 ? -6.715 -1.771 0.162 1 98.94 258 THR B C 1
ATOM 4139 O O . THR B 1 258 ? -6.207 -0.665 0.364 1 98.94 258 THR B O 1
ATOM 4142 N N . HIS B 1 259 ? -6.859 -2.672 1.096 1 98.94 259 HIS B N 1
ATOM 4143 C CA . HIS B 1 259 ? -6.336 -2.521 2.449 1 98.94 259 HIS B CA 1
ATOM 4144 C C . HIS B 1 259 ? -5.109 -3.402 2.666 1 98.94 259 HIS B C 1
ATOM 4146 O O . HIS B 1 259 ? -5.137 -4.594 2.355 1 98.94 259 HIS B O 1
ATOM 4152 N N . ALA B 1 260 ? -4.043 -2.77 3.193 1 98.88 260 ALA B N 1
ATOM 4153 C CA . ALA B 1 260 ? -2.973 -3.598 3.738 1 98.88 260 ALA B CA 1
ATOM 4154 C C . ALA B 1 260 ? -3.363 -4.18 5.094 1 98.88 260 ALA B C 1
ATOM 4156 O O . ALA B 1 260 ? -3.902 -3.471 5.949 1 98.88 260 ALA B O 1
ATOM 4157 N N . ALA B 1 261 ? -3.102 -5.449 5.25 1 98.69 261 ALA B N 1
ATOM 4158 C CA . ALA B 1 261 ? -3.43 -6.117 6.508 1 98.69 261 ALA B CA 1
ATOM 4159 C C . ALA B 1 261 ? -2.195 -6.773 7.117 1 98.69 261 ALA B C 1
ATOM 4161 O O . ALA B 1 261 ? -1.378 -7.363 6.402 1 98.69 261 ALA B O 1
ATOM 4162 N N . ALA B 1 262 ? -2.062 -6.703 8.43 1 98.38 262 ALA B N 1
ATOM 4163 C CA . ALA B 1 262 ? -0.964 -7.336 9.156 1 98.38 262 ALA B CA 1
ATOM 4164 C C . ALA B 1 262 ? -1.291 -8.789 9.484 1 98.38 262 ALA B C 1
ATOM 4166 O O . ALA B 1 262 ? -2.43 -9.109 9.836 1 98.38 262 ALA B O 1
ATOM 4167 N N . ILE B 1 263 ? -0.325 -9.617 9.383 1 98.81 263 ILE B N 1
ATOM 4168 C CA . ILE B 1 263 ? -0.498 -11.016 9.766 1 98.81 263 ILE B CA 1
ATOM 4169 C C . ILE B 1 263 ? -0.067 -11.211 11.219 1 98.81 263 ILE B C 1
ATOM 4171 O O . ILE B 1 263 ? 1.042 -10.828 11.594 1 98.81 263 ILE B O 1
ATOM 4175 N N . GLY B 1 264 ? -0.921 -11.852 11.977 1 97.88 264 GLY B N 1
ATOM 4176 C CA . GLY B 1 264 ? -0.577 -12.172 13.352 1 97.88 264 GLY B CA 1
ATOM 4177 C C . GLY B 1 264 ? -1.561 -11.609 14.359 1 97.88 264 GLY B C 1
ATOM 4178 O O . GLY B 1 264 ? -2.527 -10.938 13.984 1 97.88 264 GLY B O 1
ATOM 4179 N N . ASP B 1 265 ? -1.347 -11.875 15.594 1 96.81 265 ASP B N 1
ATOM 4180 C CA . ASP B 1 265 ? -2.135 -11.367 16.703 1 96.81 265 ASP B CA 1
ATOM 4181 C C . ASP B 1 265 ? -1.415 -10.211 17.406 1 96.81 265 ASP B C 1
ATOM 4183 O O . ASP B 1 265 ? -0.37 -10.414 18.031 1 96.81 265 ASP B O 1
ATOM 4187 N N . TYR B 1 266 ? -1.916 -9.094 17.344 1 96.56 266 TYR B N 1
ATOM 4188 C CA . TYR B 1 266 ? -1.3 -7.906 17.922 1 96.56 266 TYR B CA 1
ATOM 4189 C C . TYR B 1 266 ? -2.107 -7.398 19.109 1 96.56 266 TYR B C 1
ATOM 4191 O O . TYR B 1 266 ? -2.076 -6.207 19.438 1 96.56 266 TYR B O 1
ATOM 4199 N N . GLY B 1 267 ? -2.863 -8.281 19.672 1 95.44 267 GLY B N 1
ATOM 4200 C CA . GLY B 1 267 ? -3.625 -7.957 20.875 1 95.44 267 GLY B CA 1
ATOM 4201 C C . GLY B 1 267 ? -5.023 -7.445 20.562 1 95.44 267 GLY B C 1
ATOM 4202 O O . GLY B 1 267 ? -5.496 -7.551 19.438 1 95.44 267 GLY B O 1
ATOM 4203 N N . ALA B 1 268 ? -5.68 -6.91 21.594 1 94.12 268 ALA B N 1
ATOM 4204 C CA . ALA B 1 268 ? -7.086 -6.516 21.5 1 94.12 268 ALA B CA 1
ATOM 4205 C C . ALA B 1 268 ? -7.23 -5.184 20.766 1 94.12 268 ALA B C 1
ATOM 4207 O O . ALA B 1 268 ? -6.277 -4.41 20.672 1 94.12 268 ALA B O 1
ATOM 4208 N N . ALA B 1 269 ? -8.344 -5.008 20.203 1 96.19 269 ALA B N 1
ATOM 4209 C CA . ALA B 1 269 ? -8.734 -3.666 19.781 1 96.19 269 ALA B CA 1
ATOM 4210 C C . ALA B 1 269 ? -9.07 -2.787 20.984 1 96.19 269 ALA B C 1
ATOM 4212 O O . ALA B 1 269 ? -9.695 -3.248 21.938 1 96.19 269 ALA B O 1
ATOM 4213 N N . HIS B 1 270 ? -8.609 -1.543 20.969 1 97.88 270 HIS B N 1
ATOM 4214 C CA . HIS B 1 270 ? -8.852 -0.58 22.031 1 97.88 270 HIS B CA 1
ATOM 4215 C C . HIS B 1 270 ? -9.82 0.51 21.578 1 97.88 270 HIS B C 1
ATOM 4217 O O . HIS B 1 270 ? -9.711 1.025 20.469 1 97.88 270 HIS B O 1
ATOM 4223 N N . PRO B 1 271 ? -10.766 0.856 22.438 1 96.88 271 PRO B N 1
ATOM 4224 C CA . PRO B 1 271 ? -11.727 1.897 22.062 1 96.88 271 PRO B CA 1
ATOM 4225 C C . PRO B 1 271 ? -11.117 3.299 22.094 1 96.88 271 PRO B C 1
ATOM 4227 O O . PRO B 1 271 ? -10.289 3.598 22.953 1 96.88 271 PRO B O 1
ATOM 4230 N N . PHE B 1 272 ? -11.477 4.141 21.172 1 96.44 272 PHE B N 1
ATOM 4231 C CA . PHE B 1 272 ? -11.141 5.555 21.25 1 96.44 272 PHE B CA 1
ATOM 4232 C C . PHE B 1 272 ? -11.961 6.258 22.312 1 96.44 272 PHE B C 1
ATOM 4234 O O . PHE B 1 272 ? -11.5 7.227 22.922 1 96.44 272 PHE B O 1
ATOM 4241 N N . PHE B 1 273 ? -13.172 5.785 22.531 1 95.25 273 PHE B N 1
ATOM 4242 C CA . PHE B 1 273 ? -14.141 6.402 23.438 1 95.25 273 PHE B CA 1
ATOM 4243 C C . PHE B 1 273 ? -14.609 5.406 24.484 1 95.25 273 PHE B C 1
ATOM 4245 O O . PHE B 1 273 ? -14.672 4.203 24.219 1 95.25 273 PHE B O 1
ATOM 4252 N N . ASP B 1 274 ? -14.945 5.965 25.641 1 93.38 274 ASP B N 1
ATOM 4253 C CA . ASP B 1 274 ? -15.445 5.082 26.688 1 93.38 274 ASP B CA 1
ATOM 4254 C C . ASP B 1 274 ? -16.938 4.789 26.5 1 93.38 274 ASP B C 1
ATOM 4256 O O . ASP B 1 274 ? -17.516 5.16 25.469 1 93.38 274 ASP B O 1
ATOM 4260 N N . ALA B 1 275 ? -17.547 4.008 27.453 1 91.31 275 ALA B N 1
ATOM 4261 C CA . ALA B 1 275 ? -18.922 3.514 27.359 1 91.31 275 ALA B CA 1
ATOM 4262 C C . ALA B 1 275 ? -19.922 4.668 27.344 1 91.31 275 ALA B C 1
ATOM 4264 O O . ALA B 1 275 ? -21.047 4.512 26.891 1 91.31 275 ALA B O 1
ATOM 4265 N N . GLN B 1 276 ? -19.422 5.828 27.734 1 92.94 276 GLN B N 1
ATOM 4266 C CA . GLN B 1 276 ? -20.297 7 27.781 1 92.94 276 GLN B CA 1
ATOM 4267 C C . GLN B 1 276 ? -20.078 7.891 26.562 1 92.94 276 GLN B C 1
ATOM 4269 O O . GLN B 1 276 ? -20.656 8.977 26.469 1 92.94 276 GLN B O 1
ATOM 4274 N N . GLY B 1 277 ? -19.188 7.484 25.656 1 90.38 277 GLY B N 1
ATOM 4275 C CA . GLY B 1 277 ? -18.953 8.227 24.422 1 90.38 277 GLY B CA 1
ATOM 4276 C C . GLY B 1 277 ? -17.922 9.328 24.578 1 90.38 277 GLY B C 1
ATOM 4277 O O . GLY B 1 277 ? -17.797 10.188 23.703 1 90.38 277 GLY B O 1
ATOM 4278 N N . LYS B 1 278 ? -17.25 9.336 25.703 1 92.62 278 LYS B N 1
ATOM 4279 C CA . LYS B 1 278 ? -16.203 10.328 25.922 1 92.62 278 LYS B CA 1
ATOM 4280 C C . LYS B 1 278 ? -14.844 9.797 25.469 1 92.62 278 LYS B C 1
ATOM 4282 O O . LYS B 1 278 ? -14.5 8.641 25.719 1 92.62 278 LYS B O 1
ATOM 4287 N N . LEU B 1 279 ? -14.164 10.656 24.844 1 92.06 279 LEU B N 1
ATOM 4288 C CA . LEU B 1 279 ? -12.812 10.297 24.422 1 92.06 279 LEU B CA 1
ATOM 4289 C C . LEU B 1 279 ? -11.992 9.805 25.594 1 92.06 279 LEU B C 1
ATOM 4291 O O . LEU B 1 279 ? -12.008 10.414 26.672 1 92.06 279 LEU B O 1
ATOM 4295 N N . ILE B 1 280 ? -11.312 8.68 25.391 1 90.44 280 ILE B N 1
ATOM 4296 C CA . ILE B 1 280 ? -10.406 8.156 26.406 1 90.44 280 ILE B CA 1
ATOM 4297 C C . ILE B 1 280 ? -9.094 8.938 26.375 1 90.44 280 ILE B C 1
ATOM 4299 O O . ILE B 1 280 ? -8.391 8.938 25.359 1 90.44 280 ILE B O 1
ATOM 4303 N N . ASP B 1 281 ? -8.789 9.711 27.422 1 88.69 281 ASP B N 1
ATOM 4304 C CA . ASP B 1 281 ? -7.555 10.484 27.453 1 88.69 281 ASP B CA 1
ATOM 4305 C C . ASP B 1 281 ? -7.016 10.602 28.875 1 88.69 281 ASP B C 1
ATOM 4307 O O . ASP B 1 281 ? -7.785 10.555 29.844 1 88.69 281 ASP B O 1
#

pLDDT: mean 97.53, std 4.8, range [41.38, 99.0]

Radius of gyration: 22.94 Å; Cα contacts (8 Å, |Δi|>4): 1443; chains: 2; bounding box: 59×66×57 Å

Solvent-accessible surface area (backbone atoms only — not comparable to full-atom values): 28511 Å² total; per-residue (Å²): 123,86,79,65,68,47,35,36,33,40,43,26,42,45,40,20,39,47,92,54,46,47,48,59,74,68,42,50,24,48,62,24,48,52,43,39,50,50,35,48,70,67,38,85,66,61,52,64,30,35,39,34,27,8,19,57,21,53,76,32,47,54,62,18,47,49,45,46,51,61,59,55,62,74,51,89,47,56,74,45,82,41,63,18,47,32,40,33,53,36,36,52,45,66,69,45,57,86,47,63,58,64,47,65,60,37,59,56,75,42,61,51,34,38,72,47,78,52,85,83,33,30,40,37,36,50,52,28,56,34,94,92,30,78,28,26,35,57,52,74,86,51,45,65,56,51,52,50,60,53,60,73,48,61,84,42,47,21,43,34,36,25,17,54,44,71,64,76,78,49,34,27,63,56,48,76,36,28,32,43,56,32,67,63,52,34,57,54,41,50,73,36,81,31,43,60,32,36,40,19,14,83,47,20,37,41,34,42,31,79,44,38,77,30,37,34,34,27,32,21,5,45,47,50,20,51,52,88,39,68,44,63,80,43,79,64,32,28,25,60,46,88,24,23,30,33,36,41,39,34,32,85,89,74,42,64,33,37,36,63,41,77,52,61,85,56,73,68,75,40,61,52,43,45,101,84,68,43,73,44,106,124,87,78,65,67,47,34,35,32,39,43,26,42,44,41,21,40,46,92,55,46,47,49,59,74,68,41,51,25,46,62,23,47,52,42,40,51,51,35,47,72,66,37,86,65,61,52,63,29,35,40,34,27,9,19,58,21,55,77,33,47,53,61,18,48,49,46,45,51,61,59,55,63,74,52,88,47,58,74,48,82,42,63,17,48,33,38,33,51,37,37,51,44,64,67,45,60,85,46,62,59,63,47,66,62,38,58,58,76,42,61,51,36,35,70,49,79,52,85,84,33,31,40,36,37,49,52,26,55,35,92,91,31,77,28,26,37,56,54,76,87,50,46,65,56,53,53,50,60,55,61,73,48,60,84,43,46,21,42,34,37,25,18,52,42,71,64,73,77,48,34,27,64,57,48,75,36,28,33,42,59,32,67,62,52,34,57,55,41,48,74,37,80,31,43,61,32,37,41,19,13,80,49,20,37,39,34,41,31,79,43,40,78,32,37,33,33,27,31,20,7,46,48,50,19,50,51,88,38,66,44,62,80,44,78,64,31,28,24,60,48,87,26,22,29,32,36,40,38,34,30,82,89,73,42,65,34,37,36,62,42,75,51,60,86,57,72,66,75,41,62,53,42,46,100,83,68,44,73,43,107

Organism: Cupriavidus necator (strain ATCC 17699 / DSM 428 / KCTC 22496 / NCIMB 10442 / H16 / Stanier 337) (NCBI:txid381666)

Nearest PDB structures (foldseek):
  3d03-assembly1_A  TM=9.345E-01  e=1.148E-26  Klebsiella aerogenes
  2dxl-assembly1_A  TM=9.150E-01  e=4.291E-26  Klebsiella aerogenes
  3ib7-assembly1_A  TM=8.888E-01  e=5.506E-24  Mycobacterium tuberculosis
  2hy1-assembly1_A-2  TM=9.089E-01  e=1.860E-19  Mycobacterium tuberculosis H37Rv
  2hyp-assembly1_A-2  TM=8.994E-01  e=5.471E-19  Mycobacterium tuberculosis H37Rv

InterPro domains:
  IPR004843 Calcineurin-like, phosphoesterase domain [PF00149] (8-205)
  IPR026575 Cyclic nucleotide phosphodiesterase GpdQ/CpdA-like [cd07402] (8-250)
  IPR029052 Metallo-dependent phosphatase-like [SSF56300] (8-260)
  IPR042281 GpdQ, beta-strand dimerisation domain [G3DSA:3.30.750.180] (113-239)
  IPR042283 GpdQ, catalytic alpha/beta sandwich domain [G3DSA:3.60.21.40] (7-248)
  IPR050884 Cyclic nucleotide phosphodiesterase class-III [PTHR42988] (8-220)

Foldseek 3Di:
DPQDKAKEWEAEQLQFDAPQDAPVNDWRSLVLVLLQVVQQVPDPDHHQEYEYQENLHQAADLRRLLRSVVSCVSDPHYYHYAYAQRHALASNCVNVVVPVQQDVPHHGRDHRWGWDDDVLEIETEDEQYDHPANAGEDDPVCLVVVLCSLVVCLPGQYEYGHAFFLDDDLAQVQNVRGYHPSVSVLCSLLVRLSDAEHEYESFLDWDWDDTSNHIYTYFHHSIWGFDPDNHNPDDGDIGRPFGWIKMWMAGPVPGTDIDIGTGHDPDDDDDQADPVRHGDD/DPQDKA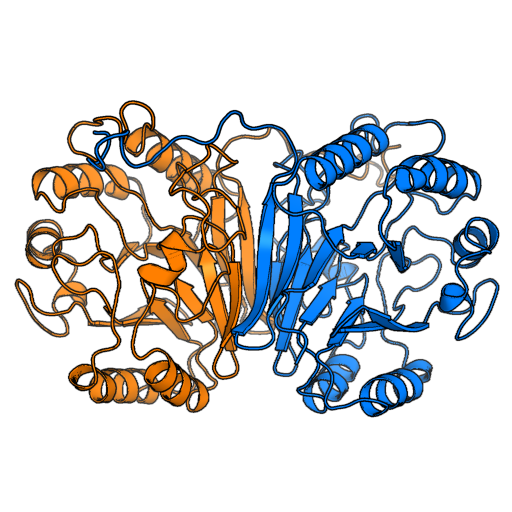KEWEAEQLQFDAPQQAPPNDWRSLVLLLLQVVQQVPDPDHHQEYEYFENLHQAADLRRLLRSVVSCVSDPHYYHYAYAQRHALASNCVNVVVPVQQDVPHHGRDHRWGWDDDVLEIETEDEQYDHPANAGEDDPVCLVVVLCSLVVCLPGQYEYGHAFFLDDDLAQVQNVRGYHPSVSVLCSLLVRLSDAEHEYESFLDWDWDDTSNHIYTYFHHSIWGFDPDNHNPDDGDIGRPFGWIKMWMQGPVPGTDIDIGTGHDPDDDDDQADPVRHGDD